Protein AF-0000000071185939 (afdb_homodimer)

Secondary structure (DSSP, 8-state):
-HHHHHHHHHHHHHHHTT---S-----TT-HHHHHHHHHH--TT-EEEE-S--HHHHHHTT--HHHHHHHHTT-TTSTTTTSSTTT---BTTEEEE--STTTHHHHHHHHHHHHHHTT----EEEEEETTGGG-HHHHHHHHHHHHTT--EEEEEEE-SEETTEEHHHH-S---GGGTTTTS-EEEEETT-HHHHHHHHHHHHHHHHTTS--EEEEEE---SS-SSTT--STTTS-HHHHHHHHHHS-HHHHHHHHHHHTTSS-HHHHHHHHHHHHHHHHHHHHHHHHPPPPPGGGGGBTS-SS-S-SEE--SSTTSPEEPB--S--TT--/-HHHHHHHHHHHHHHHTT---S-----TT-HHHHHHHHHH--TT-EEEE-S--HHHHHHTT--HHHHHHHHTT-TTSTTTTSSTTT---BTTEEEE--STTTHHHHHHHHHHHHHHTT----EEEEEETTGGG-HHHHHHHHHHHHTT--EEEEEEE-SEETTEEHHHH-S---GGGTTTTS-EEEEETT-HHHHHHHHHHHHHHHHTTS--EEEEEE---SS-SSTT--STTTS-HHHHHHHHHHS-HHHHHHHHHHHTTSS-HHHHHHHHHHHHHHHHHHHHHHHHPPPPPGGGGGBTS-SS-S-SEE--SSTTSPEEPB--S--TT--

Organism: Bemisia tabaci (NCBI:txid7038)

Radius of gyration: 30.39 Å; Cα contacts (8 Å, |Δi|>4): 1441; chains: 2; bounding box: 51×94×80 Å

Nearest PDB structures (foldseek):
  2ozl-assembly1_C  TM=9.753E-01  e=1.524E-41  Homo sapiens
  3exh-assembly2_G  TM=9.751E-01  e=7.637E-41  Homo sapiens
  3exe-assembly2_E  TM=9.755E-01  e=1.259E-40  Homo sapiens
  6cer-assembly1_A  TM=9.575E-01  e=2.057E-35  Homo sapiens
  3exg-assembly5_S  TM=9.609E-01  e=1.569E-33  Homo sapiens

Structure (mmCIF, N/CA/C/O backbone):
data_AF-0000000071185939-model_v1
#
loop_
_entity.id
_entity.type
_entity.pdbx_description
1 polymer 'Pyruvate dehydrogenase E1 component subunit alpha'
#
loop_
_atom_site.group_PDB
_atom_site.id
_atom_site.type_symbol
_atom_site.label_atom_id
_atom_site.label_alt_id
_atom_site.label_comp_id
_atom_site.label_asym_id
_atom_site.label_entity_id
_atom_site.label_seq_id
_atom_site.pdbx_PDB_ins_code
_atom_site.Cartn_x
_atom_site.Cartn_y
_atom_site.Cartn_z
_atom_site.occupancy
_atom_site.B_iso_or_equiv
_atom_site.auth_seq_id
_atom_site.auth_comp_id
_atom_site.auth_asym_id
_atom_site.auth_atom_id
_atom_site.pdbx_PDB_model_num
ATOM 1 N N . MET A 1 1 ? 3.531 -33.562 -8.273 1 97.94 1 MET A N 1
ATOM 2 C CA . MET A 1 1 ? 4.75 -32.781 -8.117 1 97.94 1 MET A CA 1
ATOM 3 C C . MET A 1 1 ? 5.785 -33.188 -9.172 1 97.94 1 MET A C 1
ATOM 5 O O . MET A 1 1 ? 6.43 -32.312 -9.766 1 97.94 1 MET A O 1
ATOM 9 N N . ASN A 1 2 ? 5.883 -34.5 -9.422 1 98 2 ASN A N 1
ATOM 10 C CA . ASN A 1 2 ? 6.852 -34.969 -10.414 1 98 2 ASN A CA 1
ATOM 11 C C . ASN A 1 2 ? 6.496 -34.469 -11.812 1 98 2 ASN A C 1
ATOM 13 O O . ASN A 1 2 ? 7.383 -34.125 -12.602 1 98 2 ASN A O 1
ATOM 17 N N . THR A 1 3 ? 5.242 -34.531 -12.141 1 98.69 3 THR A N 1
ATOM 18 C CA . THR A 1 3 ? 4.824 -34 -13.438 1 98.69 3 THR A CA 1
ATOM 19 C C . THR A 1 3 ? 5.23 -32.562 -13.594 1 98.69 3 THR A C 1
ATOM 21 O O . THR A 1 3 ? 5.789 -32.156 -14.625 1 98.69 3 THR A O 1
ATOM 24 N N . ILE A 1 4 ? 4.969 -31.75 -12.586 1 98.69 4 ILE A N 1
ATOM 25 C CA . ILE A 1 4 ? 5.328 -30.344 -12.617 1 98.69 4 ILE A CA 1
ATOM 26 C C . ILE A 1 4 ? 6.84 -30.188 -12.805 1 98.69 4 ILE A C 1
ATOM 28 O O . ILE A 1 4 ? 7.297 -29.406 -13.633 1 98.69 4 ILE A O 1
ATOM 32 N N . ARG A 1 5 ? 7.621 -30.953 -12.047 1 98.44 5 ARG A N 1
ATOM 33 C CA . ARG A 1 5 ? 9.078 -30.906 -12.141 1 98.44 5 ARG A CA 1
ATOM 34 C C . ARG A 1 5 ? 9.539 -31.234 -13.555 1 98.44 5 ARG A C 1
ATOM 36 O O . ARG A 1 5 ? 10.453 -30.594 -14.078 1 98.44 5 ARG A O 1
ATOM 43 N N . ARG A 1 6 ? 8.93 -32.219 -14.141 1 98.5 6 ARG A N 1
ATOM 44 C CA . ARG A 1 6 ? 9.328 -32.656 -15.484 1 98.5 6 ARG A CA 1
ATOM 45 C C . ARG A 1 6 ? 8.922 -31.594 -16.516 1 98.5 6 ARG A C 1
ATOM 47 O O . ARG A 1 6 ? 9.664 -31.344 -17.469 1 98.5 6 ARG A O 1
ATOM 54 N N . ILE A 1 7 ? 7.746 -31.016 -16.344 1 98.62 7 ILE A N 1
ATOM 55 C CA . ILE A 1 7 ? 7.324 -29.922 -17.203 1 98.62 7 ILE A CA 1
ATOM 56 C C . ILE A 1 7 ? 8.336 -28.781 -17.125 1 98.62 7 ILE A C 1
ATOM 58 O O . ILE A 1 7 ? 8.75 -28.234 -18.156 1 98.62 7 ILE A O 1
ATOM 62 N N . GLU A 1 8 ? 8.727 -28.453 -15.922 1 98.19 8 GLU A N 1
ATOM 63 C CA . GLU A 1 8 ? 9.656 -27.359 -15.703 1 98.19 8 GLU A CA 1
ATOM 64 C C . GLU A 1 8 ? 11.023 -27.656 -16.312 1 98.19 8 GLU A C 1
ATOM 66 O O . GLU A 1 8 ? 11.688 -26.766 -16.859 1 98.19 8 GLU A O 1
ATOM 71 N N . THR A 1 9 ? 11.469 -28.891 -16.172 1 97.75 9 THR A N 1
ATOM 72 C CA . THR A 1 9 ? 12.727 -29.297 -16.781 1 97.75 9 THR A CA 1
ATOM 73 C C . THR A 1 9 ? 12.656 -29.156 -18.297 1 97.75 9 THR A C 1
ATOM 75 O O . THR A 1 9 ? 13.578 -28.609 -18.922 1 97.75 9 THR A O 1
ATOM 78 N N . ALA A 1 10 ? 11.594 -29.641 -18.844 1 98.25 10 ALA A N 1
ATOM 79 C CA . ALA A 1 10 ? 11.398 -29.5 -20.281 1 98.25 10 ALA A CA 1
ATOM 80 C C . ALA A 1 10 ? 11.383 -28.031 -20.703 1 98.25 10 ALA A C 1
ATOM 82 O O . ALA A 1 10 ? 12.016 -27.656 -21.688 1 98.25 10 ALA A O 1
ATOM 83 N N . ALA A 1 11 ? 10.656 -27.219 -19.953 1 97.75 11 ALA A N 1
ATOM 84 C CA . ALA A 1 11 ? 10.578 -25.781 -20.234 1 97.75 11 ALA A CA 1
ATOM 85 C C . ALA A 1 11 ? 11.961 -25.141 -20.188 1 97.75 11 ALA A C 1
ATOM 87 O O . ALA A 1 11 ? 12.305 -24.328 -21.047 1 97.75 11 ALA A O 1
ATOM 88 N N . GLY A 1 12 ? 12.719 -25.484 -19.156 1 96.62 12 GLY A N 1
ATOM 89 C CA . GLY A 1 12 ? 14.086 -24.984 -19.062 1 96.62 12 GLY A CA 1
ATOM 90 C C . GLY A 1 12 ? 14.93 -25.344 -20.281 1 96.62 12 GLY A C 1
ATOM 91 O O . GLY A 1 12 ? 15.68 -24.5 -20.781 1 96.62 12 GLY A O 1
ATOM 92 N N . ASN A 1 13 ? 14.812 -26.547 -20.719 1 96.81 13 ASN A N 1
ATOM 93 C CA . ASN A 1 13 ? 15.555 -27 -21.875 1 96.81 13 ASN A CA 1
ATOM 94 C C . ASN A 1 13 ? 15.109 -26.266 -23.141 1 96.81 13 ASN A C 1
ATOM 96 O O . ASN A 1 13 ? 15.945 -25.875 -23.969 1 96.81 13 ASN A O 1
ATOM 100 N N . LEU A 1 14 ? 13.852 -26.141 -23.312 1 97.44 14 LEU A N 1
ATOM 101 C CA . LEU A 1 14 ? 13.312 -25.422 -24.469 1 97.44 14 LEU A CA 1
ATOM 102 C C . LEU A 1 14 ? 13.844 -24 -24.5 1 97.44 14 LEU A C 1
ATOM 104 O O . LEU A 1 14 ? 14.133 -23.469 -25.578 1 97.44 14 LEU A O 1
ATOM 108 N N . TYR A 1 15 ? 13.906 -23.391 -23.359 1 96.44 15 TYR A N 1
ATOM 109 C CA . TYR A 1 15 ? 14.422 -22.031 -23.281 1 96.44 15 TYR A CA 1
ATOM 110 C C . TYR A 1 15 ? 15.891 -21.984 -23.703 1 96.44 15 TYR A C 1
ATOM 112 O O . TYR A 1 15 ? 16.297 -21.109 -24.469 1 96.44 15 TYR A O 1
ATOM 120 N N . LYS A 1 16 ? 16.656 -22.891 -23.203 1 94.62 16 LYS A N 1
ATOM 121 C CA . LYS A 1 16 ? 18.062 -22.969 -23.531 1 94.62 16 LYS A CA 1
ATOM 122 C C . LYS A 1 16 ? 18.266 -23.188 -25.031 1 94.62 16 LYS A C 1
ATOM 124 O O . LYS A 1 16 ? 19.234 -22.688 -25.609 1 94.62 16 LYS A O 1
ATOM 129 N N . GLU A 1 17 ? 17.344 -23.844 -25.609 1 95.31 17 GLU A N 1
ATOM 130 C CA . GLU A 1 17 ? 17.375 -24.109 -27.047 1 95.31 17 GLU A CA 1
ATOM 131 C C . GLU A 1 17 ? 16.859 -22.922 -27.844 1 95.31 17 GLU A C 1
ATOM 133 O O . GLU A 1 17 ? 16.797 -22.984 -29.078 1 95.31 17 GLU A O 1
ATOM 138 N N . LYS A 1 18 ? 16.422 -21.938 -27.203 1 95.06 18 LYS A N 1
ATOM 139 C CA . LYS A 1 18 ? 15.938 -20.688 -27.797 1 95.06 18 LYS A CA 1
ATOM 140 C C . LYS A 1 18 ? 14.609 -20.906 -28.516 1 95.06 18 LYS A C 1
ATOM 142 O O . LYS A 1 18 ? 14.305 -20.203 -29.484 1 95.06 18 LYS A O 1
ATOM 147 N N . ILE A 1 19 ? 13.969 -21.906 -28.016 1 95.56 19 ILE A N 1
ATOM 148 C CA . ILE A 1 19 ? 12.656 -22.172 -28.594 1 95.56 19 ILE A CA 1
ATOM 149 C C . ILE A 1 19 ? 11.609 -21.312 -27.891 1 95.56 19 ILE A C 1
ATOM 151 O O . ILE A 1 19 ? 10.633 -20.875 -28.516 1 95.56 19 ILE A O 1
ATOM 155 N N . VAL A 1 20 ? 11.812 -21.078 -26.641 1 94.25 20 VAL A N 1
ATOM 156 C CA . VAL A 1 20 ? 10.969 -20.141 -25.906 1 94.25 20 VAL A CA 1
ATOM 157 C C . VAL A 1 20 ? 11.43 -18.719 -26.141 1 94.25 20 VAL A C 1
ATOM 159 O O . VAL A 1 20 ? 12.586 -18.375 -25.875 1 94.25 20 VAL A O 1
ATOM 162 N N . ARG A 1 21 ? 10.664 -17.844 -26.75 1 83.25 21 ARG A N 1
ATOM 163 C CA . ARG A 1 21 ? 11.094 -16.516 -27.156 1 83.25 21 ARG A CA 1
ATOM 164 C C . ARG A 1 21 ? 10.836 -15.5 -26.047 1 83.25 21 ARG A C 1
ATOM 166 O O . ARG A 1 21 ? 11.508 -14.469 -25.969 1 83.25 21 ARG A O 1
ATOM 173 N N . GLY A 1 22 ? 10.195 -15.688 -25.047 1 85.88 22 GLY A N 1
ATOM 174 C CA . GLY A 1 22 ? 9.906 -14.797 -23.938 1 85.88 22 GLY A CA 1
ATOM 175 C C . GLY A 1 22 ? 10.516 -15.258 -22.625 1 85.88 22 GLY A C 1
ATOM 176 O O . GLY A 1 22 ? 11.516 -15.977 -22.625 1 85.88 22 GLY A O 1
ATOM 177 N N . PHE A 1 23 ? 10.086 -14.656 -21.656 1 88.25 23 PHE A N 1
ATOM 178 C CA . PHE A 1 23 ? 10.562 -15.031 -20.328 1 88.25 23 PHE A CA 1
ATOM 179 C C . PHE A 1 23 ? 10.086 -16.422 -19.953 1 88.25 23 PHE A C 1
ATOM 181 O O . PHE A 1 23 ? 9.125 -16.938 -20.531 1 88.25 23 PHE A O 1
ATOM 188 N N . CYS A 1 24 ? 10.852 -17 -19.172 1 94.81 24 CYS A N 1
ATOM 189 C CA . CYS A 1 24 ? 10.477 -18.312 -18.625 1 94.81 24 CYS A CA 1
ATOM 190 C C . CYS A 1 24 ? 10.766 -18.375 -17.125 1 94.81 24 CYS A C 1
ATOM 192 O O . CYS A 1 24 ? 11.922 -18.328 -16.703 1 94.81 24 CYS A O 1
ATOM 194 N N . HIS A 1 25 ? 9.75 -18.406 -16.375 1 95 25 HIS A N 1
ATOM 195 C CA . HIS A 1 25 ? 9.859 -18.453 -14.922 1 95 25 HIS A CA 1
ATOM 196 C C . HIS A 1 25 ? 9.547 -19.844 -14.383 1 95 25 HIS A C 1
ATOM 198 O O . HIS A 1 25 ? 8.391 -20.266 -14.383 1 95 25 HIS A O 1
ATOM 204 N N . LEU A 1 26 ? 10.57 -20.484 -13.922 1 96.5 26 LEU A N 1
ATOM 205 C CA . LEU A 1 26 ? 10.43 -21.875 -13.539 1 96.5 26 LEU A CA 1
ATOM 206 C C . LEU A 1 26 ? 9.969 -22 -12.094 1 96.5 26 LEU A C 1
ATOM 208 O O . LEU A 1 26 ? 10.398 -21.234 -11.234 1 96.5 26 LEU A O 1
ATOM 212 N N . TYR A 1 27 ? 9.211 -23.031 -11.836 1 96.44 27 TYR A N 1
ATOM 213 C CA . TYR A 1 27 ? 8.523 -23.266 -10.57 1 96.44 27 TYR A CA 1
ATOM 214 C C . TYR A 1 27 ? 9.211 -24.359 -9.773 1 96.44 27 TYR A C 1
ATOM 216 O O . TYR A 1 27 ? 8.797 -24.672 -8.656 1 96.44 27 TYR A O 1
ATOM 224 N N . SER A 1 28 ? 10.336 -24.891 -10.297 1 97 28 SER A N 1
ATOM 225 C CA . SER A 1 28 ? 10.977 -26.047 -9.68 1 97 28 SER A CA 1
ATOM 226 C C . SER A 1 28 ? 11.391 -25.734 -8.242 1 97 28 SER A C 1
ATOM 228 O O . SER A 1 28 ? 12.039 -24.719 -7.98 1 97 28 SER A O 1
ATOM 230 N N . GLY A 1 29 ? 11.055 -26.594 -7.352 1 97.25 29 GLY A N 1
ATOM 231 C CA . GLY A 1 29 ? 11.328 -26.453 -5.93 1 97.25 29 GLY A CA 1
ATOM 232 C C . GLY A 1 29 ? 10.102 -26.062 -5.125 1 97.25 29 GLY A C 1
ATOM 233 O O . GLY A 1 29 ? 10.055 -26.281 -3.912 1 97.25 29 GLY A O 1
ATOM 234 N N . GLN A 1 30 ? 9.078 -25.594 -5.812 1 98 30 GLN A N 1
ATOM 235 C CA . GLN A 1 30 ? 7.918 -25.047 -5.117 1 98 30 GLN A CA 1
ATOM 236 C C . GLN A 1 30 ? 6.688 -25.922 -5.332 1 98 30 GLN A C 1
ATOM 238 O O . GLN A 1 30 ? 5.562 -25.484 -5.078 1 98 30 GLN A O 1
ATOM 243 N N . GLU A 1 31 ? 6.852 -27.172 -5.812 1 98.62 31 GLU A N 1
ATOM 244 C CA . GLU A 1 31 ? 5.754 -28.016 -6.262 1 98.62 31 GLU A CA 1
ATOM 245 C C . GLU A 1 31 ? 4.777 -28.297 -5.121 1 98.62 31 GLU A C 1
ATOM 247 O O . GLU A 1 31 ? 3.566 -28.375 -5.34 1 98.62 31 GLU A O 1
ATOM 252 N N . ALA A 1 32 ? 5.305 -28.438 -3.951 1 98.81 32 ALA A N 1
ATOM 253 C CA . ALA A 1 32 ? 4.469 -28.797 -2.812 1 98.81 32 ALA A CA 1
ATOM 254 C C . ALA A 1 32 ? 3.42 -27.719 -2.533 1 98.81 32 ALA A C 1
ATOM 256 O O . ALA A 1 32 ? 2.307 -28.031 -2.102 1 98.81 32 ALA A O 1
ATOM 257 N N . CYS A 1 33 ? 3.738 -26.469 -2.76 1 98.75 33 CYS A N 1
ATOM 258 C CA . CYS A 1 33 ? 2.801 -25.375 -2.541 1 98.75 33 CYS A CA 1
ATOM 259 C C . CYS A 1 33 ? 1.548 -25.547 -3.393 1 98.75 33 CYS A C 1
ATOM 261 O O . CYS A 1 33 ? 0.441 -25.656 -2.861 1 98.75 33 CYS A O 1
ATOM 263 N N . ALA A 1 34 ? 1.776 -25.672 -4.684 1 98.62 34 ALA A N 1
ATOM 264 C CA . ALA A 1 34 ? 0.657 -25.734 -5.621 1 98.62 34 ALA A CA 1
ATOM 265 C C . ALA A 1 34 ? -0.125 -27.031 -5.453 1 98.62 34 ALA A C 1
ATOM 267 O O . ALA A 1 34 ? -1.356 -27.031 -5.398 1 98.62 34 ALA A O 1
ATOM 268 N N . VAL A 1 35 ? 0.582 -28.156 -5.379 1 98.81 35 VAL A N 1
ATOM 269 C CA . VAL A 1 35 ? -0.066 -29.453 -5.301 1 98.81 35 VAL A CA 1
ATOM 270 C C . VAL A 1 35 ? -0.84 -29.578 -3.99 1 98.81 35 VAL A C 1
ATOM 272 O O . VAL A 1 35 ? -1.962 -30.094 -3.969 1 98.81 35 VAL A O 1
ATOM 275 N N . GLY A 1 36 ? -0.189 -29.094 -2.9 1 98.88 36 GLY A N 1
ATOM 276 C CA . GLY A 1 36 ? -0.874 -29.125 -1.618 1 98.88 36 GLY A CA 1
ATOM 277 C C . GLY A 1 36 ? -2.154 -28.312 -1.608 1 98.88 36 GLY A C 1
ATOM 278 O O . GLY A 1 36 ? -3.197 -28.797 -1.156 1 98.88 36 GLY A O 1
ATOM 279 N N . MET A 1 37 ? -2.152 -27.141 -2.096 1 98.88 37 MET A N 1
ATOM 280 C CA . MET A 1 37 ? -3.326 -26.266 -2.125 1 98.88 37 MET A CA 1
ATOM 281 C C . MET A 1 37 ? -4.391 -26.828 -3.061 1 98.88 37 MET A C 1
ATOM 283 O O . MET A 1 37 ? -5.57 -26.891 -2.703 1 98.88 37 MET A O 1
ATOM 287 N N . ARG A 1 38 ? -3.969 -27.281 -4.223 1 98.69 38 ARG A N 1
ATOM 288 C CA . ARG A 1 38 ? -4.926 -27.812 -5.188 1 98.69 38 ARG A CA 1
ATOM 289 C C . ARG A 1 38 ? -5.656 -29.031 -4.625 1 98.69 38 ARG A C 1
ATOM 291 O O . ARG A 1 38 ? -6.836 -29.234 -4.914 1 98.69 38 ARG A O 1
ATOM 298 N N . SER A 1 39 ? -4.98 -29.781 -3.91 1 98.5 39 SER A N 1
ATOM 299 C CA . SER A 1 39 ? -5.566 -31 -3.342 1 98.5 39 SER A CA 1
ATOM 300 C C . SER A 1 39 ? -6.703 -30.656 -2.383 1 98.5 39 SER A C 1
ATOM 302 O O . SER A 1 39 ? -7.586 -31.5 -2.143 1 98.5 39 SER A O 1
ATOM 304 N N . ALA A 1 40 ? -6.695 -29.516 -1.87 1 98.62 40 ALA A N 1
ATOM 305 C CA . ALA A 1 40 ? -7.719 -29.094 -0.913 1 98.62 40 ALA A CA 1
ATOM 306 C C . ALA A 1 40 ? -8.852 -28.344 -1.608 1 98.62 40 ALA A C 1
ATOM 308 O O . ALA A 1 40 ? -9.953 -28.234 -1.07 1 98.62 40 ALA A O 1
ATOM 309 N N . MET A 1 41 ? -8.562 -27.797 -2.787 1 98.56 41 MET A N 1
ATOM 310 C CA . MET A 1 41 ? -9.5 -26.938 -3.506 1 98.56 41 MET A CA 1
ATOM 311 C C . MET A 1 41 ? -10.742 -27.719 -3.926 1 98.56 41 MET A C 1
ATOM 313 O O . MET A 1 41 ? -10.656 -28.906 -4.223 1 98.56 41 MET A O 1
ATOM 317 N N . ARG A 1 42 ? -11.906 -27.156 -3.875 1 98.12 42 ARG A N 1
ATOM 318 C CA . ARG A 1 42 ? -13.188 -27.625 -4.387 1 98.12 42 ARG A CA 1
ATOM 319 C C . ARG A 1 42 ? -13.469 -27.062 -5.777 1 98.12 42 ARG A C 1
ATOM 321 O O . ARG A 1 42 ? -12.742 -26.188 -6.254 1 98.12 42 ARG A O 1
ATOM 328 N N . LYS A 1 43 ? -14.375 -27.453 -6.398 1 96.5 43 LYS A N 1
ATOM 329 C CA . LYS A 1 43 ? -14.672 -27.141 -7.793 1 96.5 43 LYS A CA 1
ATOM 330 C C . LYS A 1 43 ? -14.922 -25.641 -7.969 1 96.5 43 LYS A C 1
ATOM 332 O O . LYS A 1 43 ? -14.586 -25.062 -9.008 1 96.5 43 LYS A O 1
ATOM 337 N N . GLN A 1 44 ? -15.477 -25.016 -6.973 1 97.12 44 GLN A N 1
ATOM 338 C CA . GLN A 1 44 ? -15.891 -23.625 -7.086 1 97.12 44 GLN A CA 1
ATOM 339 C C . GLN A 1 44 ? -14.758 -22.672 -6.691 1 97.12 44 GLN A C 1
ATOM 341 O O . GLN A 1 44 ? -14.867 -21.453 -6.855 1 97.12 44 GLN A O 1
ATOM 346 N N . ASP A 1 45 ? -13.719 -23.266 -6.164 1 98.5 45 ASP A N 1
ATOM 347 C CA . ASP A 1 45 ? -12.617 -22.422 -5.715 1 98.5 45 ASP A CA 1
ATOM 348 C C . ASP A 1 45 ? -11.781 -21.938 -6.895 1 98.5 45 ASP A C 1
ATOM 350 O O . ASP A 1 45 ? -11.695 -22.609 -7.926 1 98.5 45 ASP A O 1
ATOM 354 N N . SER A 1 46 ? -11.227 -20.703 -6.738 1 97.94 46 SER A N 1
ATOM 355 C CA . SER A 1 46 ? -10.43 -20.078 -7.781 1 97.94 46 SER A CA 1
ATOM 356 C C . SER A 1 46 ? -9.008 -19.812 -7.301 1 97.94 46 SER A C 1
ATOM 358 O O . SER A 1 46 ? -8.727 -19.859 -6.102 1 97.94 46 SER A O 1
ATOM 360 N N . ILE A 1 47 ? -8.172 -19.609 -8.297 1 97.75 47 ILE A N 1
ATOM 361 C CA . ILE A 1 47 ? -6.781 -19.297 -7.996 1 97.75 47 ILE A CA 1
ATOM 362 C C . ILE A 1 47 ? -6.293 -18.172 -8.906 1 97.75 47 ILE A C 1
ATOM 364 O O . ILE A 1 47 ? -6.668 -18.109 -10.078 1 97.75 47 ILE A O 1
ATOM 368 N N . ILE A 1 48 ? -5.625 -17.234 -8.383 1 97.38 48 ILE A N 1
ATOM 369 C CA . ILE A 1 48 ? -4.848 -16.25 -9.117 1 97.38 48 ILE A CA 1
ATOM 370 C C . ILE A 1 48 ? -3.414 -16.219 -8.586 1 97.38 48 ILE A C 1
ATOM 372 O O . ILE A 1 48 ? -3.189 -16.359 -7.383 1 97.38 48 ILE A O 1
ATOM 376 N N . SER A 1 49 ? -2.482 -16.172 -9.414 1 96.25 49 SER A N 1
ATOM 377 C CA . SER A 1 49 ? -1.086 -16.25 -9.008 1 96.25 49 SER A CA 1
ATOM 378 C C . SER A 1 49 ? -0.24 -15.195 -9.727 1 96.25 49 SER A C 1
ATOM 380 O O . SER A 1 49 ? -0.771 -14.352 -10.438 1 96.25 49 SER A O 1
ATOM 382 N N . ALA A 1 50 ? 1.049 -15.219 -9.336 1 93.69 50 ALA A N 1
ATOM 383 C CA . ALA A 1 50 ? 2.041 -14.391 -10.023 1 93.69 50 ALA A CA 1
ATOM 384 C C . ALA A 1 50 ? 2.496 -15.047 -11.32 1 93.69 50 ALA A C 1
ATOM 386 O O . ALA A 1 50 ? 1.735 -15.789 -11.953 1 93.69 50 ALA A O 1
ATOM 387 N N . TYR A 1 51 ? 3.664 -14.789 -11.766 1 91.88 51 TYR A N 1
ATOM 388 C CA . TYR A 1 51 ? 4.082 -15.133 -13.125 1 91.88 51 TYR A CA 1
ATOM 389 C C . TYR A 1 51 ? 4.641 -16.547 -13.18 1 91.88 51 TYR A C 1
ATOM 391 O O . TYR A 1 51 ? 4.977 -17.047 -14.258 1 91.88 51 TYR A O 1
ATOM 399 N N . ARG A 1 52 ? 4.801 -17.172 -12.078 1 94.06 52 ARG A N 1
ATOM 400 C CA . ARG A 1 52 ? 5.273 -18.547 -12.055 1 94.06 52 ARG A CA 1
ATOM 401 C C . ARG A 1 52 ? 4.105 -19.531 -12.008 1 94.06 52 ARG A C 1
ATOM 403 O O . ARG A 1 52 ? 3.803 -20.094 -10.953 1 94.06 52 ARG A O 1
ATOM 410 N N . VAL A 1 53 ? 3.576 -19.844 -13.227 1 96.12 53 VAL A N 1
ATOM 411 C CA . VAL A 1 53 ? 2.24 -20.438 -13.117 1 96.12 53 VAL A CA 1
ATOM 412 C C . VAL A 1 53 ? 2.176 -21.734 -13.914 1 96.12 53 VAL A C 1
ATOM 414 O O . VAL A 1 53 ? 1.106 -22.328 -14.055 1 96.12 53 VAL A O 1
ATOM 417 N N . HIS A 1 54 ? 3.322 -22.266 -14.414 1 97.06 54 HIS A N 1
ATOM 418 C CA . HIS A 1 54 ? 3.268 -23.484 -15.234 1 97.06 54 HIS A CA 1
ATOM 419 C C . HIS A 1 54 ? 2.604 -24.625 -14.469 1 97.06 54 HIS A C 1
ATOM 421 O O . HIS A 1 54 ? 1.678 -25.266 -14.984 1 97.06 54 HIS A O 1
ATOM 427 N N . GLY A 1 55 ? 3.113 -24.797 -13.297 1 97.12 55 GLY A N 1
ATOM 428 C CA . GLY A 1 55 ? 2.59 -25.875 -12.477 1 97.12 55 GLY A CA 1
ATOM 429 C C . GLY A 1 55 ? 1.117 -25.703 -12.148 1 97.12 55 GLY A C 1
ATOM 430 O O . GLY A 1 55 ? 0.349 -26.672 -12.234 1 97.12 55 GLY A O 1
ATOM 431 N N . TRP A 1 56 ? 0.711 -24.547 -11.805 1 97.5 56 TRP A N 1
ATOM 432 C CA . TRP A 1 56 ? -0.688 -24.266 -11.508 1 97.5 56 TRP A CA 1
ATOM 433 C C . TRP A 1 56 ? -1.566 -24.5 -12.734 1 97.5 56 TRP A C 1
ATOM 435 O O . TRP A 1 56 ? -2.658 -25.062 -12.625 1 97.5 56 TRP A O 1
ATOM 445 N N . THR A 1 57 ? -1.079 -24.031 -13.836 1 97.38 57 THR A N 1
ATOM 446 C CA . THR A 1 57 ? -1.839 -24.203 -15.07 1 97.38 57 THR A CA 1
ATOM 447 C C . THR A 1 57 ? -2.146 -25.672 -15.32 1 97.38 57 THR A C 1
ATOM 449 O O . THR A 1 57 ? -3.289 -26.031 -15.609 1 97.38 57 THR A O 1
ATOM 452 N N . TYR A 1 58 ? -1.169 -26.516 -15.156 1 98.31 58 TYR A N 1
ATOM 453 C CA . TYR A 1 58 ? -1.354 -27.969 -15.297 1 98.31 58 TYR A CA 1
ATOM 454 C C . TYR A 1 58 ? -2.34 -28.484 -14.266 1 98.31 58 TYR A C 1
ATOM 456 O O . TYR A 1 58 ? -3.283 -29.203 -14.609 1 98.31 58 TYR A O 1
ATOM 464 N N . LEU A 1 59 ? -2.199 -28.078 -13.062 1 98.19 59 LEU A N 1
ATOM 465 C CA . LEU A 1 59 ? -3.006 -28.578 -11.961 1 98.19 59 LEU A CA 1
ATOM 466 C C . LEU A 1 59 ? -4.465 -28.156 -12.117 1 98.19 59 LEU A C 1
ATOM 468 O O . LEU A 1 59 ? -5.367 -28.875 -11.656 1 98.19 59 LEU A O 1
ATOM 472 N N . MET A 1 60 ? -4.68 -27.062 -12.75 1 97.31 60 MET A N 1
ATOM 473 C CA . MET A 1 60 ? -6.035 -26.531 -12.859 1 97.31 60 MET A CA 1
ATOM 474 C C . MET A 1 60 ? -6.746 -27.109 -14.078 1 97.31 60 MET A C 1
ATOM 476 O O . MET A 1 60 ? -7.91 -26.781 -14.328 1 97.31 60 MET A O 1
ATOM 480 N N . GLY A 1 61 ? -5.957 -27.875 -14.891 1 96.12 61 GLY A N 1
ATOM 481 C CA . GLY A 1 61 ? -6.699 -28.656 -15.867 1 96.12 61 GLY A CA 1
ATOM 482 C C . GLY A 1 61 ? -6.113 -28.578 -17.266 1 96.12 61 GLY A C 1
ATOM 483 O O . GLY A 1 61 ? -6.551 -29.297 -18.172 1 96.12 61 GLY A O 1
ATOM 484 N N . VAL A 1 62 ? -5.152 -27.828 -17.453 1 97.25 62 VAL A N 1
ATOM 485 C CA . VAL A 1 62 ? -4.512 -27.75 -18.766 1 97.25 62 VAL A CA 1
ATOM 486 C C . VAL A 1 62 ? -3.574 -28.953 -18.953 1 97.25 62 VAL A C 1
ATOM 488 O O . VAL A 1 62 ? -2.748 -29.234 -18.078 1 97.25 62 VAL A O 1
ATOM 491 N N . PRO A 1 63 ? -3.723 -29.656 -20.062 1 98.25 63 PRO A N 1
ATOM 492 C CA . PRO A 1 63 ? -2.807 -30.766 -20.281 1 98.25 63 PRO A CA 1
ATOM 493 C C . PRO A 1 63 ? -1.352 -30.328 -20.422 1 98.25 63 PRO A C 1
ATOM 495 O O . PRO A 1 63 ? -1.083 -29.156 -20.703 1 98.25 63 PRO A O 1
ATOM 498 N N . VAL A 1 64 ? -0.447 -31.297 -20.234 1 98.69 64 VAL A N 1
ATOM 499 C CA . VAL A 1 64 ? 0.984 -31.031 -20.328 1 98.69 64 VAL A CA 1
ATOM 500 C C . VAL A 1 64 ? 1.296 -30.344 -21.656 1 98.69 64 VAL A C 1
ATOM 502 O O . VAL A 1 64 ? 2.037 -29.359 -21.703 1 98.69 64 VAL A O 1
ATOM 505 N N . LEU A 1 65 ? 0.693 -30.812 -22.703 1 98.69 65 LEU A N 1
ATOM 506 C CA . LEU A 1 65 ? 0.926 -30.234 -24.031 1 98.69 65 LEU A CA 1
ATOM 507 C C . LEU A 1 65 ? 0.488 -28.766 -24.062 1 98.69 65 LEU A C 1
ATOM 509 O O . LEU A 1 65 ? 1.178 -27.922 -24.641 1 98.69 65 LEU A O 1
ATOM 513 N N . GLY A 1 66 ? -0.671 -28.484 -23.531 1 98.06 66 GLY A N 1
ATOM 514 C CA . GLY A 1 66 ? -1.169 -27.125 -23.516 1 98.06 66 GLY A CA 1
ATOM 515 C C . GLY A 1 66 ? -0.22 -26.156 -22.828 1 98.06 66 GLY A C 1
ATOM 516 O O . GLY A 1 66 ? -0.117 -24.984 -23.234 1 98.06 66 GLY A O 1
ATOM 517 N N . VAL A 1 67 ? 0.499 -26.594 -21.812 1 98.19 67 VAL A N 1
ATOM 518 C CA . VAL A 1 67 ? 1.455 -25.766 -21.094 1 98.19 67 VAL A CA 1
ATOM 519 C C . VAL A 1 67 ? 2.711 -25.562 -21.938 1 98.19 67 VAL A C 1
ATOM 521 O O . VAL A 1 67 ? 3.123 -24.438 -22.188 1 98.19 67 VAL A O 1
ATOM 524 N N . LEU A 1 68 ? 3.295 -26.641 -22.438 1 98.5 68 LEU A N 1
ATOM 525 C CA . LEU A 1 68 ? 4.555 -26.578 -23.172 1 98.5 68 LEU A CA 1
ATOM 526 C C . LEU A 1 68 ? 4.371 -25.859 -24.5 1 98.5 68 LEU A C 1
ATOM 528 O O . LEU A 1 68 ? 5.234 -25.078 -24.922 1 98.5 68 LEU A O 1
ATOM 532 N N . ALA A 1 69 ? 3.242 -26.109 -25.141 1 98.06 69 ALA A N 1
ATOM 533 C CA . ALA A 1 69 ? 2.979 -25.422 -26.406 1 98.06 69 ALA A CA 1
ATOM 534 C C . ALA A 1 69 ? 2.777 -23.922 -26.188 1 98.06 69 ALA A C 1
ATOM 536 O O . ALA A 1 69 ? 3.143 -23.125 -27.047 1 98.06 69 ALA A O 1
ATOM 537 N N . GLU A 1 70 ? 2.162 -23.562 -25.141 1 96.62 70 GLU A N 1
ATOM 538 C CA . GLU A 1 70 ? 2.035 -22.141 -24.812 1 96.62 70 GLU A CA 1
ATOM 539 C C . GLU A 1 70 ? 3.402 -21.484 -24.672 1 96.62 70 GLU A C 1
ATOM 541 O O . GLU A 1 70 ? 3.617 -20.375 -25.172 1 96.62 70 GLU A O 1
ATOM 546 N N . LEU A 1 71 ? 4.332 -22.188 -24.062 1 97.12 71 LEU A N 1
ATOM 547 C CA . LEU A 1 71 ? 5.684 -21.672 -23.859 1 97.12 71 LEU A CA 1
ATOM 548 C C . LEU A 1 71 ? 6.406 -21.5 -25.188 1 97.12 71 LEU A C 1
ATOM 550 O O . LEU A 1 71 ? 7.215 -20.578 -25.344 1 97.12 71 LEU A O 1
ATOM 554 N N . THR A 1 72 ? 6.078 -22.328 -26.141 1 97.06 72 THR A N 1
ATOM 555 C CA . THR A 1 72 ? 6.766 -22.281 -27.422 1 97.06 72 THR A CA 1
ATOM 556 C C . THR A 1 72 ? 6.004 -21.406 -28.422 1 97.06 72 THR A C 1
ATOM 558 O O . THR A 1 72 ? 6.383 -21.312 -29.594 1 97.06 72 THR A O 1
ATOM 561 N N . GLY A 1 73 ? 4.91 -20.844 -28 1 96 73 GLY A N 1
ATOM 562 C CA . GLY A 1 73 ? 4.156 -19.922 -28.844 1 96 73 GLY A CA 1
ATOM 563 C C . GLY A 1 73 ? 3.396 -20.641 -29.953 1 96 73 GLY A C 1
ATOM 564 O O . GLY A 1 73 ? 3.33 -20.141 -31.078 1 96 73 GLY A O 1
ATOM 565 N N . ARG A 1 74 ? 2.895 -21.797 -29.594 1 96.75 74 ARG A N 1
ATOM 566 C CA . ARG A 1 74 ? 2.275 -22.609 -30.625 1 96.75 74 ARG A CA 1
ATOM 567 C C . ARG A 1 74 ? 0.777 -22.766 -30.391 1 96.75 74 ARG A C 1
ATOM 569 O O . ARG A 1 74 ? 0.298 -22.562 -29.281 1 96.75 74 ARG A O 1
ATOM 576 N N . LYS A 1 75 ? -0.005 -23.188 -31.391 1 95.5 75 LYS A N 1
ATOM 577 C CA . LYS A 1 75 ? -1.463 -23.125 -31.438 1 95.5 75 LYS A CA 1
ATOM 578 C C . LYS A 1 75 ? -2.082 -24.062 -30.406 1 95.5 75 LYS A C 1
ATOM 580 O O . LYS A 1 75 ? -3.191 -23.828 -29.922 1 95.5 75 LYS A O 1
ATOM 585 N N . SER A 1 76 ? -1.366 -25.078 -29.953 1 97 76 SER A N 1
ATOM 586 C CA . SER A 1 76 ? -1.911 -26.047 -29.016 1 97 76 SER A CA 1
ATOM 587 C C . SER A 1 76 ? -1.833 -25.531 -27.578 1 97 76 SER A C 1
ATOM 589 O O . SER A 1 76 ? -2.305 -26.188 -26.641 1 97 76 SER A O 1
ATOM 591 N N . GLY A 1 77 ? -1.237 -24.391 -27.438 1 96.44 77 GLY A N 1
ATOM 592 C CA . GLY A 1 77 ? -1.145 -23.781 -26.109 1 96.44 77 GLY A CA 1
ATOM 593 C C . GLY A 1 77 ? -2.496 -23.438 -25.516 1 96.44 77 GLY A C 1
ATOM 594 O O . GLY A 1 77 ? -3.467 -23.234 -26.25 1 96.44 77 GLY A O 1
ATOM 595 N N . CYS A 1 78 ? -2.615 -23.359 -24.203 1 93.69 78 CYS A N 1
ATOM 596 C CA . CYS A 1 78 ? -3.867 -23.125 -23.5 1 93.69 78 CYS A CA 1
ATOM 597 C C . CYS A 1 78 ? -4.453 -21.766 -23.891 1 93.69 78 CYS A C 1
ATOM 599 O O . CYS A 1 78 ? -5.664 -21.562 -23.797 1 93.69 78 CYS A O 1
ATOM 601 N N . ALA A 1 79 ? -3.621 -20.859 -24.297 1 91.75 79 ALA A N 1
ATOM 602 C CA . ALA A 1 79 ? -4.074 -19.578 -24.844 1 91.75 79 ALA A CA 1
ATOM 603 C C . ALA A 1 79 ? -3.633 -19.438 -26.297 1 91.75 79 ALA A C 1
ATOM 605 O O . ALA A 1 79 ? -3.369 -18.312 -26.766 1 91.75 79 ALA A O 1
ATOM 606 N N . ARG A 1 80 ? -3.352 -20.562 -26.906 1 92.88 80 ARG A N 1
ATOM 607 C CA . ARG A 1 80 ? -3.008 -20.672 -28.328 1 92.88 80 ARG A CA 1
ATOM 608 C C . ARG A 1 80 ? -1.67 -20 -28.625 1 92.88 80 ARG A C 1
ATOM 610 O O . ARG A 1 80 ? -1.509 -19.359 -29.656 1 92.88 80 ARG A O 1
ATOM 617 N N . GLY A 1 81 ? -0.85 -20.031 -27.656 1 93.38 81 GLY A N 1
ATOM 618 C CA . GLY A 1 81 ? 0.522 -19.594 -27.844 1 93.38 81 GLY A CA 1
ATOM 619 C C . GLY A 1 81 ? 0.693 -18.094 -27.688 1 93.38 81 GLY A C 1
ATOM 620 O O . GLY A 1 81 ? 1.78 -17.562 -27.922 1 93.38 81 GLY A O 1
ATOM 621 N N . LYS A 1 82 ? -0.344 -17.375 -27.219 1 90.81 82 LYS A N 1
ATOM 622 C CA . LYS A 1 82 ? -0.296 -15.906 -27.172 1 90.81 82 LYS A CA 1
ATOM 623 C C . LYS A 1 82 ? 0.174 -15.414 -25.797 1 90.81 82 LYS A C 1
ATOM 625 O O . LYS A 1 82 ? 0.622 -14.273 -25.672 1 90.81 82 LYS A O 1
ATOM 630 N N . GLY A 1 83 ? 0.137 -16.281 -24.781 1 91.12 83 GLY A N 1
ATOM 631 C CA . GLY A 1 83 ? 0.347 -15.82 -23.422 1 91.12 83 GLY A CA 1
ATOM 632 C C . GLY A 1 83 ? 1.76 -16.062 -22.922 1 91.12 83 GLY A C 1
ATOM 633 O O . GLY A 1 83 ? 2.201 -15.43 -21.969 1 91.12 83 GLY A O 1
ATOM 634 N N . GLY A 1 84 ? 2.441 -17.016 -23.531 1 92.56 84 GLY A N 1
ATOM 635 C CA . GLY A 1 84 ? 3.791 -17.344 -23.094 1 92.56 84 GLY A CA 1
ATOM 636 C C . GLY A 1 84 ? 3.85 -17.891 -21.688 1 92.56 84 GLY A C 1
ATOM 637 O O . GLY A 1 84 ? 2.949 -18.625 -21.266 1 92.56 84 GLY A O 1
ATOM 638 N N . SER A 1 85 ? 4.973 -17.609 -20.984 1 93.44 85 SER A N 1
ATOM 639 C CA . SER A 1 85 ? 5.309 -18.219 -19.703 1 93.44 85 SER A CA 1
ATOM 640 C C . SER A 1 85 ? 4.441 -17.656 -18.578 1 93.44 85 SER A C 1
ATOM 642 O O . SER A 1 85 ? 4.16 -18.344 -17.594 1 93.44 85 SER A O 1
ATOM 644 N N . MET A 1 86 ? 3.93 -16.438 -18.734 1 92.06 86 MET A N 1
ATOM 645 C CA . MET A 1 86 ? 3.365 -15.742 -17.594 1 92.06 86 MET A CA 1
ATOM 646 C C . MET A 1 86 ? 1.844 -15.695 -17.672 1 92.06 86 MET A C 1
ATOM 648 O O . MET A 1 86 ? 1.167 -15.586 -16.641 1 92.06 86 MET A O 1
ATOM 652 N N . HIS A 1 87 ? 1.314 -15.727 -18.891 1 90.62 87 HIS A N 1
ATOM 653 C CA . HIS A 1 87 ? -0.111 -15.461 -19.047 1 90.62 87 HIS A CA 1
ATOM 654 C C . HIS A 1 87 ? -0.859 -16.703 -19.516 1 90.62 87 HIS A C 1
ATOM 656 O O . HIS A 1 87 ? -1.288 -16.781 -20.656 1 90.62 87 HIS A O 1
ATOM 662 N N . MET A 1 88 ? -1.038 -17.609 -18.594 1 93.44 88 MET A N 1
ATOM 663 C CA . MET A 1 88 ? -1.796 -18.844 -18.812 1 93.44 88 MET A CA 1
ATOM 664 C C . MET A 1 88 ? -3.096 -18.828 -18.016 1 93.44 88 MET A C 1
ATOM 666 O O . MET A 1 88 ? -3.125 -18.359 -16.875 1 93.44 88 MET A O 1
ATOM 670 N N . TYR A 1 89 ? -4.141 -19.25 -18.688 1 91.75 89 TYR A N 1
ATOM 671 C CA . TYR A 1 89 ? -5.457 -19.172 -18.062 1 91.75 89 TYR A CA 1
ATOM 672 C C . TYR A 1 89 ? -6.285 -20.422 -18.359 1 91.75 89 TYR A C 1
ATOM 674 O O . TYR A 1 89 ? -6.074 -21.078 -19.391 1 91.75 89 TYR A O 1
ATOM 682 N N . CYS A 1 90 ? -7.148 -20.719 -17.516 1 93.31 90 CYS A N 1
ATOM 683 C CA . CYS A 1 90 ? -8.188 -21.734 -17.688 1 93.31 90 CYS A CA 1
ATOM 684 C C . CYS A 1 90 ? -9.32 -21.531 -16.688 1 93.31 90 CYS A C 1
ATOM 686 O O . CYS A 1 90 ? -9.391 -20.5 -16.031 1 93.31 90 CYS A O 1
ATOM 688 N N . LYS A 1 91 ? -10.281 -22.344 -16.656 1 93.19 91 LYS A N 1
ATOM 689 C CA . LYS A 1 91 ? -11.445 -22.188 -15.797 1 93.19 91 LYS A CA 1
ATOM 690 C C . LYS A 1 91 ? -11.023 -22.047 -14.336 1 93.19 91 LYS A C 1
ATOM 692 O O . LYS A 1 91 ? -10.234 -22.844 -13.828 1 93.19 91 LYS A O 1
ATOM 697 N N . ASN A 1 92 ? -11.484 -21.031 -13.617 1 95.94 92 ASN A N 1
ATOM 698 C CA . ASN A 1 92 ? -11.258 -20.734 -12.211 1 95.94 92 ASN A CA 1
ATOM 699 C C . ASN A 1 92 ? -9.797 -20.391 -11.938 1 95.94 92 ASN A C 1
ATOM 701 O O . ASN A 1 92 ? -9.375 -20.297 -10.781 1 95.94 92 ASN A O 1
ATOM 705 N N . PHE A 1 93 ? -9.016 -20.312 -13.023 1 95.88 93 PHE A N 1
ATOM 706 C CA . PHE A 1 93 ? -7.613 -19.938 -12.906 1 95.88 93 PHE A CA 1
ATOM 707 C C . PHE A 1 93 ? -7.344 -18.625 -13.617 1 95.88 93 PHE A C 1
ATOM 709 O O . PHE A 1 93 ? -7.418 -18.547 -14.844 1 95.88 93 PHE A O 1
ATOM 716 N N . TYR A 1 94 ? -7.023 -17.672 -12.883 1 93.94 94 TYR A N 1
ATOM 717 C CA . TYR A 1 94 ? -6.883 -16.312 -13.406 1 93.94 94 TYR A CA 1
ATOM 718 C C . TYR A 1 94 ? -5.414 -15.953 -13.602 1 93.94 94 TYR A C 1
ATOM 720 O O . TYR A 1 94 ? -5.039 -14.781 -13.531 1 93.94 94 TYR A O 1
ATOM 728 N N . GLY A 1 95 ? -4.672 -17 -13.859 1 86.12 95 GLY A N 1
ATOM 729 C CA . GLY A 1 95 ? -3.33 -16.953 -14.414 1 86.12 95 GLY A CA 1
ATOM 730 C C . GLY A 1 95 ? -2.369 -16.141 -13.562 1 86.12 95 GLY A C 1
ATOM 731 O O . GLY A 1 95 ? -2.561 -16 -12.352 1 86.12 95 GLY A O 1
ATOM 732 N N . GLY A 1 96 ? -1.219 -15.898 -14.422 1 80.44 96 GLY A N 1
ATOM 733 C CA . GLY A 1 96 ? -0.094 -15.172 -13.852 1 80.44 96 GLY A CA 1
ATOM 734 C C . GLY A 1 96 ? -0.139 -13.68 -14.125 1 80.44 96 GLY A C 1
ATOM 735 O O . GLY A 1 96 ? -0.615 -13.258 -15.18 1 80.44 96 GLY A O 1
ATOM 736 N N . ASN A 1 97 ? 0.084 -12.891 -13.18 1 84.31 97 ASN A N 1
ATOM 737 C CA . ASN A 1 97 ? 0.191 -11.438 -13.203 1 84.31 97 ASN A CA 1
ATOM 738 C C . ASN A 1 97 ? 1.643 -10.977 -13.086 1 84.31 97 ASN A C 1
ATOM 740 O O . ASN A 1 97 ? 2.316 -11.281 -12.102 1 84.31 97 ASN A O 1
ATOM 744 N N . GLY A 1 98 ? 2.002 -10.25 -14.219 1 85.69 98 GLY A N 1
ATOM 745 C CA . GLY A 1 98 ? 3.385 -9.797 -14.211 1 85.69 98 GLY A CA 1
ATOM 746 C C . GLY A 1 98 ? 3.6 -8.555 -13.359 1 85.69 98 GLY A C 1
ATOM 747 O O . GLY A 1 98 ? 4.738 -8.219 -13.031 1 85.69 98 GLY A O 1
ATOM 748 N N . ILE A 1 99 ? 2.527 -7.918 -13.094 1 90.94 99 ILE A N 1
ATOM 749 C CA . ILE A 1 99 ? 2.658 -6.738 -12.25 1 90.94 99 ILE A CA 1
ATOM 750 C C . ILE A 1 99 ? 2.736 -7.16 -10.789 1 90.94 99 ILE A C 1
ATOM 752 O O . ILE A 1 99 ? 1.798 -7.758 -10.258 1 90.94 99 ILE A O 1
ATOM 756 N N . VAL A 1 100 ? 3.811 -6.773 -10.203 1 92.06 100 VAL A N 1
ATOM 757 C CA . VAL A 1 100 ? 4.121 -7.211 -8.844 1 92.06 100 VAL A CA 1
ATOM 758 C C . VAL A 1 100 ? 3.033 -6.727 -7.887 1 92.06 100 VAL A C 1
ATOM 760 O O . VAL A 1 100 ? 2.748 -5.531 -7.812 1 92.06 100 VAL A O 1
ATOM 763 N N . GLY A 1 101 ? 2.34 -7.68 -7.207 1 94.75 101 GLY A N 1
ATOM 764 C CA . GLY A 1 101 ? 1.357 -7.344 -6.191 1 94.75 101 GLY A CA 1
ATOM 765 C C . GLY A 1 101 ? -0.044 -7.18 -6.746 1 94.75 101 GLY A C 1
ATOM 766 O O . GLY A 1 101 ? -1.018 -7.141 -5.988 1 94.75 101 GLY A O 1
ATOM 767 N N . ALA A 1 102 ? -0.212 -7.176 -8.016 1 95.19 102 ALA A N 1
ATOM 768 C CA . ALA A 1 102 ? -1.512 -6.902 -8.625 1 95.19 102 ALA A CA 1
ATOM 769 C C . ALA A 1 102 ? -2.504 -8.023 -8.32 1 95.19 102 ALA A C 1
ATOM 771 O O . ALA A 1 102 ? -3.717 -7.797 -8.312 1 95.19 102 ALA A O 1
ATOM 772 N N . GLN A 1 103 ? -2.041 -9.18 -8.102 1 95.44 103 GLN A N 1
ATOM 773 C CA . GLN A 1 103 ? -2.916 -10.312 -7.816 1 95.44 103 GLN A CA 1
ATOM 774 C C . GLN A 1 103 ? -3.688 -10.094 -6.52 1 95.44 103 GLN A C 1
ATOM 776 O O . GLN A 1 103 ? -4.793 -10.617 -6.352 1 95.44 103 GLN A O 1
ATOM 781 N N . GLY A 1 104 ? -3.15 -9.266 -5.652 1 96.19 104 GLY A N 1
ATOM 782 C CA . GLY A 1 104 ? -3.811 -9.008 -4.383 1 96.19 104 GLY A CA 1
ATOM 783 C C . GLY A 1 104 ? -5.227 -8.484 -4.539 1 96.19 104 GLY A C 1
ATOM 784 O O . GLY A 1 104 ? -6.191 -9.195 -4.242 1 96.19 104 GLY A O 1
ATOM 785 N N . PRO A 1 105 ? -5.332 -7.25 -5.078 1 97.94 105 PRO A N 1
ATOM 786 C CA . PRO A 1 105 ? -6.68 -6.711 -5.27 1 97.94 105 PRO A CA 1
ATOM 787 C C . PRO A 1 105 ? -7.504 -7.527 -6.262 1 97.94 105 PRO A C 1
ATOM 789 O O . PRO A 1 105 ? -8.711 -7.695 -6.074 1 97.94 105 PRO A O 1
ATOM 792 N N . LEU A 1 106 ? -6.922 -8.055 -7.332 1 97.81 106 LEU A N 1
ATOM 793 C CA . LEU A 1 106 ? -7.66 -8.836 -8.32 1 97.81 106 LEU A CA 1
ATOM 794 C C . LEU A 1 106 ? -8.234 -10.102 -7.695 1 97.81 106 LEU A C 1
ATOM 796 O O . LEU A 1 106 ? -9.406 -10.422 -7.902 1 97.81 106 LEU A O 1
ATOM 800 N N . GLY A 1 107 ? -7.375 -10.797 -6.953 1 98.31 107 GLY A N 1
ATOM 801 C CA . GLY A 1 107 ? -7.852 -11.992 -6.273 1 98.31 107 GLY A CA 1
ATOM 802 C C . GLY A 1 107 ? -8.953 -11.711 -5.27 1 98.31 107 GLY A C 1
ATOM 803 O O . GLY A 1 107 ? -9.891 -12.5 -5.125 1 98.31 107 GLY A O 1
ATOM 804 N N . THR A 1 108 ? -8.797 -10.602 -4.59 1 98.75 108 THR A N 1
ATOM 805 C CA . THR A 1 108 ? -9.852 -10.172 -3.676 1 98.75 108 THR A CA 1
ATOM 806 C C . THR A 1 108 ? -11.164 -9.977 -4.422 1 98.75 108 THR A C 1
ATOM 808 O O . THR A 1 108 ? -12.227 -10.367 -3.932 1 98.75 108 THR A O 1
ATOM 811 N N . GLY A 1 109 ? -11.047 -9.367 -5.613 1 98.44 109 GLY A N 1
ATOM 812 C CA . GLY A 1 109 ? -12.234 -9.203 -6.441 1 98.44 109 GLY A CA 1
ATOM 813 C C . GLY A 1 109 ? -12.859 -10.523 -6.855 1 98.44 109 GLY A C 1
ATOM 814 O O . GLY A 1 109 ? -14.086 -10.656 -6.855 1 98.44 109 GLY A O 1
ATOM 815 N N . VAL A 1 110 ? -12.078 -11.469 -7.242 1 97.69 110 VAL A N 1
ATOM 816 C CA . VAL A 1 110 ? -12.562 -12.789 -7.641 1 97.69 110 VAL A CA 1
ATOM 817 C C . VAL A 1 110 ? -13.289 -13.445 -6.469 1 97.69 110 VAL A C 1
ATOM 819 O O . VAL A 1 110 ? -14.375 -14.008 -6.641 1 97.69 110 VAL A O 1
ATOM 822 N N . ALA A 1 111 ? -12.711 -13.383 -5.301 1 98.69 111 ALA A N 1
ATOM 823 C CA . ALA A 1 111 ? -13.359 -13.93 -4.109 1 98.69 111 ALA A CA 1
ATOM 824 C C . ALA A 1 111 ? -14.664 -13.203 -3.814 1 98.69 111 ALA A C 1
ATOM 826 O O . ALA A 1 111 ? -15.648 -13.828 -3.406 1 98.69 111 ALA A O 1
ATOM 827 N N . PHE A 1 112 ? -14.695 -11.906 -3.92 1 98.62 112 PHE A N 1
ATOM 828 C CA . PHE A 1 112 ? -15.906 -11.117 -3.711 1 98.62 112 PHE A CA 1
ATOM 829 C C . PHE A 1 112 ? -17.016 -11.57 -4.652 1 98.62 112 PHE A C 1
ATOM 831 O O . PHE A 1 112 ? -18.172 -11.641 -4.258 1 98.62 112 PHE A O 1
ATOM 838 N N . ALA A 1 113 ? -16.609 -11.805 -5.953 1 97.56 113 ALA A N 1
ATOM 839 C CA . ALA A 1 113 ? -17.594 -12.305 -6.914 1 97.56 113 ALA A CA 1
ATOM 840 C C . ALA A 1 113 ? -18.25 -13.586 -6.41 1 97.56 113 ALA A C 1
ATOM 842 O O . ALA A 1 113 ? -19.469 -13.758 -6.516 1 97.56 113 ALA A O 1
ATOM 843 N N . SER A 1 114 ? -17.469 -14.523 -5.926 1 97.06 114 SER A N 1
ATOM 844 C CA . SER A 1 114 ? -18 -15.766 -5.383 1 97.06 114 SER A CA 1
ATOM 845 C C . SER A 1 114 ? -18.953 -15.492 -4.219 1 97.06 114 SER A C 1
ATOM 847 O O . SER A 1 114 ? -20.016 -16.109 -4.117 1 97.06 114 SER A O 1
ATOM 849 N N . GLN A 1 115 ? -18.516 -14.617 -3.32 1 97.88 115 GLN A N 1
ATOM 850 C CA . GLN A 1 115 ? -19.375 -14.227 -2.199 1 97.88 115 GLN A CA 1
ATOM 851 C C . GLN A 1 115 ? -20.672 -13.609 -2.689 1 97.88 115 GLN A C 1
ATOM 853 O O . GLN A 1 115 ? -21.766 -13.977 -2.223 1 97.88 115 GLN A O 1
ATOM 858 N N . TYR A 1 116 ? -20.547 -12.75 -3.637 1 97.44 116 TYR A N 1
ATOM 859 C CA . TYR A 1 116 ? -21.688 -12.016 -4.18 1 97.44 116 TYR A CA 1
ATOM 860 C C . TYR A 1 116 ? -22.688 -12.961 -4.84 1 97.44 116 TYR A C 1
ATOM 862 O O . TYR A 1 116 ? -23.891 -12.781 -4.715 1 97.44 116 TYR A O 1
ATOM 870 N N . LYS A 1 117 ? -22.188 -13.977 -5.453 1 96.75 117 LYS A N 1
ATOM 871 C CA . LYS A 1 117 ? -23.016 -14.945 -6.164 1 96.75 117 LYS A CA 1
ATOM 872 C C . LYS A 1 117 ? -23.391 -16.109 -5.262 1 96.75 117 LYS A C 1
ATOM 874 O O . LYS A 1 117 ? -24.062 -17.062 -5.699 1 96.75 117 LYS A O 1
ATOM 879 N N . GLU A 1 118 ? -22.875 -16.109 -4.016 1 97.25 118 GLU A N 1
ATOM 880 C CA . GLU A 1 118 ? -23.188 -17.125 -3.02 1 97.25 118 GLU A CA 1
ATOM 881 C C . GLU A 1 118 ? -22.781 -18.516 -3.518 1 97.25 118 GLU A C 1
ATOM 883 O O . GLU A 1 118 ? -23.562 -19.469 -3.393 1 97.25 118 GLU A O 1
ATOM 888 N N . GLU A 1 119 ? -21.641 -18.547 -4.117 1 95.81 119 GLU A N 1
ATOM 889 C CA . GLU A 1 119 ? -21.156 -19.812 -4.676 1 95.81 119 GLU A CA 1
ATOM 890 C C . GLU A 1 119 ? -20.375 -20.609 -3.633 1 95.81 119 GLU A C 1
ATOM 892 O O . GLU A 1 119 ? -20.109 -21.797 -3.822 1 95.81 119 GLU A O 1
ATOM 897 N N . GLY A 1 120 ? -19.969 -19.953 -2.611 1 97.06 120 GLY A N 1
ATOM 898 C CA . GLY A 1 120 ? -19.25 -20.625 -1.543 1 97.06 120 GLY A CA 1
ATOM 899 C C . GLY A 1 120 ? -17.781 -20.844 -1.864 1 97.06 120 GLY A C 1
ATOM 900 O O . GLY A 1 120 ? -17.094 -21.594 -1.166 1 97.06 120 GLY A O 1
ATOM 901 N N . GLY A 1 121 ? -17.328 -20.234 -2.947 1 98.25 121 GLY A N 1
ATOM 902 C CA . GLY A 1 121 ? -15.945 -20.406 -3.369 1 98.25 121 GLY A CA 1
ATOM 903 C C . GLY A 1 121 ? -14.984 -19.453 -2.682 1 98.25 121 GLY A C 1
ATOM 904 O O . GLY A 1 121 ? -15.406 -18.422 -2.158 1 98.25 121 GLY A O 1
ATOM 905 N N . VAL A 1 122 ? -13.75 -19.844 -2.621 1 98.81 122 VAL A N 1
ATOM 906 C CA . VAL A 1 122 ? -12.664 -18.984 -2.184 1 98.81 122 VAL A CA 1
ATOM 907 C C . VAL A 1 122 ? -11.734 -18.688 -3.359 1 98.81 122 VAL A C 1
ATOM 909 O O . VAL A 1 122 ? -11.844 -19.297 -4.418 1 98.81 122 VAL A O 1
ATOM 912 N N . CYS A 1 123 ? -10.961 -17.734 -3.18 1 98.81 123 CYS A N 1
ATOM 913 C CA . CYS A 1 123 ? -9.898 -17.5 -4.148 1 98.81 123 CYS A CA 1
ATOM 914 C C . CYS A 1 123 ? -8.523 -17.547 -3.482 1 98.81 123 CYS A C 1
ATOM 916 O O . CYS A 1 123 ? -8.227 -16.75 -2.605 1 98.81 123 CYS A O 1
ATOM 918 N N . PHE A 1 124 ? -7.762 -18.562 -3.852 1 98.88 124 PHE A N 1
ATOM 919 C CA . PHE A 1 124 ? -6.348 -18.531 -3.488 1 98.88 124 PHE A CA 1
ATOM 920 C C . PHE A 1 124 ? -5.602 -17.469 -4.277 1 98.88 124 PHE A C 1
ATOM 922 O O . PHE A 1 124 ? -5.531 -17.531 -5.508 1 98.88 124 PHE A O 1
ATOM 929 N N . THR A 1 125 ? -5.074 -16.5 -3.59 1 98.62 125 THR A N 1
ATOM 930 C CA . THR A 1 125 ? -4.395 -15.352 -4.18 1 98.62 125 THR A CA 1
ATOM 931 C C . THR A 1 125 ? -2.904 -15.375 -3.854 1 98.62 125 THR A C 1
ATOM 933 O O . THR A 1 125 ? -2.492 -14.945 -2.775 1 98.62 125 THR A O 1
ATOM 936 N N . LEU A 1 126 ? -2.133 -15.828 -4.812 1 98.19 126 LEU A N 1
ATOM 937 C CA . LEU A 1 126 ? -0.727 -16.125 -4.559 1 98.19 126 LEU A CA 1
ATOM 938 C C . LEU A 1 126 ? 0.165 -14.977 -5.008 1 98.19 126 LEU A C 1
ATOM 940 O O . LEU A 1 126 ? -0.032 -14.414 -6.09 1 98.19 126 LEU A O 1
ATOM 944 N N . TYR A 1 127 ? 1.037 -14.609 -4.176 1 97 127 TYR A N 1
ATOM 945 C CA . TYR A 1 127 ? 2.07 -13.625 -4.473 1 97 127 TYR A CA 1
ATOM 946 C C . TYR A 1 127 ? 3.402 -14.023 -3.852 1 97 127 TYR A C 1
ATOM 948 O O . TYR A 1 127 ? 3.463 -14.961 -3.047 1 97 127 TYR A O 1
ATOM 956 N N . GLY A 1 128 ? 4.469 -13.438 -4.305 1 96.31 128 GLY A N 1
ATOM 957 C CA . GLY A 1 128 ? 5.793 -13.742 -3.781 1 96.31 128 GLY A CA 1
ATOM 958 C C . GLY A 1 128 ? 6.195 -12.844 -2.625 1 96.31 128 GLY A C 1
ATOM 959 O O . GLY A 1 128 ? 5.48 -11.898 -2.287 1 96.31 128 GLY A O 1
ATOM 960 N N . ASP A 1 129 ? 7.312 -13.188 -2.012 1 96.25 129 ASP A N 1
ATOM 961 C CA . ASP A 1 129 ? 7.832 -12.414 -0.891 1 96.25 129 ASP A CA 1
ATOM 962 C C . ASP A 1 129 ? 8.172 -10.992 -1.321 1 96.25 129 ASP A C 1
ATOM 964 O O . ASP A 1 129 ? 8.023 -10.047 -0.542 1 96.25 129 ASP A O 1
ATOM 968 N N . GLY A 1 130 ? 8.68 -10.836 -2.549 1 94.31 130 GLY A N 1
ATOM 969 C CA . GLY A 1 130 ? 8.891 -9.492 -3.057 1 94.31 130 GLY A CA 1
ATOM 970 C C . GLY A 1 130 ? 7.609 -8.68 -3.16 1 94.31 130 GLY A C 1
ATOM 971 O O . GLY A 1 130 ? 7.574 -7.512 -2.781 1 94.31 130 GLY A O 1
ATOM 972 N N . ALA A 1 131 ? 6.582 -9.297 -3.688 1 96.19 131 ALA A N 1
ATOM 973 C CA . ALA A 1 131 ? 5.281 -8.656 -3.861 1 96.19 131 ALA A CA 1
ATOM 974 C C . ALA A 1 131 ? 4.645 -8.328 -2.512 1 96.19 131 ALA A C 1
ATOM 976 O O . ALA A 1 131 ? 3.77 -7.469 -2.422 1 96.19 131 ALA A O 1
ATOM 977 N N . ALA A 1 132 ? 5.082 -8.984 -1.465 1 96.62 132 ALA A N 1
ATOM 978 C CA . ALA A 1 132 ? 4.508 -8.828 -0.133 1 96.62 132 ALA A CA 1
ATOM 979 C C . ALA A 1 132 ? 4.738 -7.414 0.403 1 96.62 132 ALA A C 1
ATOM 981 O O . ALA A 1 132 ? 4.113 -7.008 1.385 1 96.62 132 ALA A O 1
ATOM 982 N N . ASN A 1 133 ? 5.586 -6.66 -0.246 1 96.06 133 ASN A N 1
ATOM 983 C 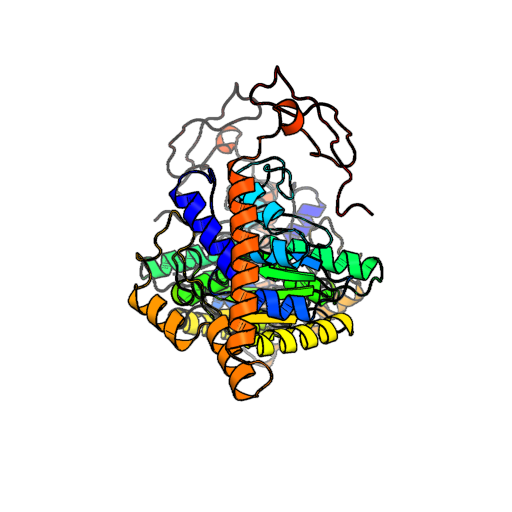CA . ASN A 1 133 ? 5.902 -5.305 0.197 1 96.06 133 ASN A CA 1
ATOM 984 C C . ASN A 1 133 ? 5.105 -4.262 -0.58 1 96.06 133 ASN A C 1
ATOM 986 O O . ASN A 1 133 ? 5.199 -3.066 -0.298 1 96.06 133 ASN A O 1
ATOM 990 N N . GLN A 1 134 ? 4.344 -4.723 -1.491 1 96.31 134 GLN A N 1
ATOM 991 C CA . GLN A 1 134 ? 3.555 -3.783 -2.281 1 96.31 134 GLN A CA 1
ATOM 992 C C . GLN A 1 134 ? 2.35 -3.277 -1.49 1 96.31 134 GLN A C 1
ATOM 994 O O . GLN A 1 134 ? 1.611 -4.07 -0.901 1 96.31 134 GLN A O 1
ATOM 999 N N . GLY A 1 135 ? 2.09 -2.002 -1.561 1 96.56 135 GLY A N 1
ATOM 1000 C CA . GLY A 1 135 ? 1.053 -1.35 -0.776 1 96.56 135 GLY A CA 1
ATOM 1001 C C . GLY A 1 135 ? -0.346 -1.817 -1.129 1 96.56 135 GLY A C 1
ATOM 1002 O O . GLY A 1 135 ? -1.229 -1.854 -0.27 1 96.56 135 GLY A O 1
ATOM 1003 N N . GLN A 1 136 ? -0.541 -2.104 -2.33 1 96.56 136 GLN A N 1
ATOM 1004 C CA . GLN A 1 136 ? -1.881 -2.479 -2.768 1 96.56 136 GLN A CA 1
ATOM 1005 C C . GLN A 1 136 ? -2.355 -3.746 -2.064 1 96.56 136 GLN A C 1
ATOM 1007 O O . GLN A 1 136 ? -3.561 -3.98 -1.944 1 96.56 136 GLN A O 1
ATOM 1012 N N . LEU A 1 137 ? -1.431 -4.574 -1.641 1 97.38 137 LEU A N 1
ATOM 1013 C CA . LEU A 1 137 ? -1.824 -5.746 -0.866 1 97.38 137 LEU A CA 1
ATOM 1014 C C . LEU A 1 137 ? -2.518 -5.336 0.429 1 97.38 137 LEU A C 1
ATOM 1016 O O . LEU A 1 137 ? -3.529 -5.926 0.812 1 97.38 137 LEU A O 1
ATOM 1020 N N . PHE A 1 138 ? -2.041 -4.301 1.082 1 97.12 138 PHE A N 1
ATOM 1021 C CA . PHE A 1 138 ? -2.59 -3.844 2.354 1 97.12 138 PHE A CA 1
ATOM 1022 C C . PHE A 1 138 ? -3.941 -3.168 2.146 1 97.12 138 PHE A C 1
ATOM 1024 O O . PHE A 1 138 ? -4.82 -3.25 3.006 1 97.12 138 PHE A O 1
ATOM 1031 N N . GLU A 1 139 ? -4.066 -2.471 1.064 1 97.62 139 GLU A N 1
ATOM 1032 C CA . GLU A 1 139 ? -5.383 -1.946 0.72 1 97.62 139 GLU A CA 1
ATOM 1033 C C . GLU A 1 139 ? -6.395 -3.074 0.526 1 97.62 139 GLU A C 1
ATOM 1035 O O . GLU A 1 139 ? -7.527 -2.99 1.006 1 97.62 139 GLU A O 1
ATOM 1040 N N . ALA A 1 140 ? -5.926 -4.121 -0.173 1 98.31 140 ALA A N 1
ATOM 1041 C CA . ALA A 1 140 ? -6.777 -5.285 -0.392 1 98.31 140 ALA A CA 1
ATOM 1042 C C . ALA A 1 140 ? -7.125 -5.969 0.928 1 98.31 140 ALA A C 1
ATOM 1044 O O . ALA A 1 140 ? -8.273 -6.367 1.145 1 98.31 140 ALA A O 1
ATOM 1045 N N . TYR A 1 141 ? -6.137 -6.102 1.846 1 98.19 141 TYR A N 1
ATOM 1046 C CA . TYR A 1 141 ? -6.371 -6.676 3.164 1 98.19 141 TYR A CA 1
ATOM 1047 C C . TYR A 1 141 ? -7.508 -5.953 3.879 1 98.19 141 TYR A C 1
ATOM 1049 O O . TYR A 1 141 ? -8.406 -6.594 4.438 1 98.19 141 TYR A O 1
ATOM 1057 N N . ASN A 1 142 ? -7.465 -4.652 3.871 1 97.81 142 ASN A N 1
ATOM 1058 C CA . ASN A 1 142 ? -8.438 -3.844 4.598 1 97.81 142 ASN A CA 1
ATOM 1059 C C . ASN A 1 142 ? -9.859 -4.086 4.098 1 97.81 142 ASN A C 1
ATOM 1061 O O . ASN A 1 142 ? -10.758 -4.387 4.883 1 97.81 142 ASN A O 1
ATOM 1065 N N . ILE A 1 143 ? -10.07 -4.012 2.807 1 97.88 143 ILE A N 1
ATOM 1066 C CA . ILE A 1 143 ? -11.422 -4.168 2.262 1 97.88 143 ILE A CA 1
ATOM 1067 C C . ILE A 1 143 ? -11.891 -5.609 2.453 1 97.88 143 ILE A C 1
ATOM 1069 O O . ILE A 1 143 ? -13.07 -5.852 2.717 1 97.88 143 ILE A O 1
ATOM 1073 N N . ALA A 1 144 ? -10.969 -6.551 2.227 1 98.69 144 ALA A N 1
ATOM 1074 C CA . ALA A 1 144 ? -11.32 -7.961 2.387 1 98.69 144 ALA A CA 1
ATOM 1075 C C . ALA A 1 144 ? -11.844 -8.234 3.793 1 98.69 144 ALA A C 1
ATOM 1077 O O . ALA A 1 144 ? -12.852 -8.93 3.963 1 98.69 144 ALA A O 1
ATOM 1078 N N . LYS A 1 145 ? -11.125 -7.707 4.773 1 98.44 145 LYS A N 1
ATOM 1079 C CA . LYS A 1 145 ? -11.555 -7.941 6.148 1 98.44 145 LYS A CA 1
ATOM 1080 C C . LYS A 1 145 ? -12.828 -7.156 6.465 1 98.44 145 LYS A C 1
ATOM 1082 O O . LYS A 1 145 ? -13.734 -7.676 7.121 1 98.44 145 LYS A O 1
ATOM 1087 N N . LEU A 1 146 ? -12.914 -5.914 6.027 1 97.56 146 LEU A N 1
ATOM 1088 C CA . LEU A 1 146 ? -14.086 -5.078 6.258 1 97.56 146 LEU A CA 1
ATOM 1089 C C . LEU A 1 146 ? -15.359 -5.785 5.793 1 97.56 146 LEU A C 1
ATOM 1091 O O . LEU A 1 146 ? -16.406 -5.688 6.441 1 97.56 146 LEU A O 1
ATOM 1095 N N . MET A 1 147 ? -15.219 -6.527 4.715 1 97.94 147 MET A N 1
ATOM 1096 C CA . MET A 1 147 ? -16.391 -7.152 4.109 1 97.94 147 MET A CA 1
ATOM 1097 C C . MET A 1 147 ? -16.406 -8.656 4.355 1 97.94 147 MET A C 1
ATOM 1099 O O . MET A 1 147 ? -17.25 -9.375 3.824 1 97.94 147 MET A O 1
ATOM 1103 N N . ASN A 1 148 ? -15.422 -9.133 5.039 1 98.44 148 ASN A N 1
ATOM 1104 C CA . ASN A 1 148 ? -15.234 -10.555 5.324 1 98.44 148 ASN A CA 1
ATOM 1105 C C . ASN A 1 148 ? -15.273 -11.391 4.051 1 98.44 148 ASN A C 1
ATOM 1107 O O . ASN A 1 148 ? -16 -12.391 3.979 1 98.44 148 ASN A O 1
ATOM 1111 N N . ILE A 1 149 ? -14.523 -10.945 3.057 1 98.69 149 ILE A N 1
ATOM 1112 C CA . ILE A 1 149 ? -14.43 -11.633 1.772 1 98.69 149 ILE A CA 1
ATOM 1113 C C . ILE A 1 149 ? -13.641 -12.93 1.938 1 98.69 149 ILE A C 1
ATOM 1115 O O . ILE A 1 149 ? -12.617 -12.961 2.631 1 98.69 149 ILE A O 1
ATOM 1119 N N . PRO A 1 150 ? -14.086 -13.992 1.338 1 98.81 150 PRO A N 1
ATOM 1120 C CA . PRO A 1 150 ? -13.422 -15.289 1.493 1 98.81 150 PRO A CA 1
ATOM 1121 C C . PRO A 1 150 ? -12.195 -15.438 0.6 1 98.81 150 PRO A C 1
ATOM 1123 O O . PRO A 1 150 ? -12.164 -16.312 -0.275 1 98.81 150 PRO A O 1
ATOM 1126 N N . VAL A 1 151 ? -11.25 -14.695 0.817 1 98.88 151 VAL A N 1
ATOM 1127 C CA . VAL A 1 151 ? -9.992 -14.742 0.074 1 98.88 151 VAL A CA 1
ATOM 1128 C C . VAL A 1 151 ? -8.891 -15.32 0.956 1 98.88 151 VAL A C 1
ATOM 1130 O O . VAL A 1 151 ? -8.828 -15.023 2.152 1 98.88 151 VAL A O 1
ATOM 1133 N N . ILE A 1 152 ? -8.109 -16.141 0.414 1 98.94 152 ILE A N 1
ATOM 1134 C CA . ILE A 1 152 ? -6.922 -16.688 1.056 1 98.94 152 ILE A CA 1
ATOM 1135 C C . ILE A 1 152 ? -5.668 -16.125 0.385 1 98.94 152 ILE A C 1
ATOM 1137 O O . ILE A 1 152 ? -5.348 -16.5 -0.747 1 98.94 152 ILE A O 1
ATOM 1141 N N . TYR A 1 153 ? -5.059 -15.219 1.088 1 98.81 153 TYR A N 1
ATOM 1142 C CA . TYR A 1 153 ? -3.805 -14.664 0.586 1 98.81 153 TYR A CA 1
ATOM 1143 C C . TYR A 1 153 ? -2.645 -15.617 0.851 1 98.81 153 TYR A C 1
ATOM 1145 O O . TYR A 1 153 ? -2.43 -16.047 1.987 1 98.81 153 TYR A O 1
ATOM 1153 N N . VAL A 1 154 ? -1.904 -15.945 -0.198 1 98.81 154 VAL A N 1
ATOM 1154 C CA . VAL A 1 154 ? -0.814 -16.906 -0.046 1 98.81 154 VAL A CA 1
ATOM 1155 C C . VAL A 1 154 ? 0.507 -16.25 -0.447 1 98.81 154 VAL A C 1
ATOM 1157 O O . VAL A 1 154 ? 0.717 -15.93 -1.619 1 98.81 154 VAL A O 1
ATOM 1160 N N . CYS A 1 155 ? 1.354 -16.062 0.529 1 98.38 155 CYS A N 1
ATOM 1161 C CA . CYS A 1 155 ? 2.717 -15.641 0.233 1 98.38 155 CYS A CA 1
ATOM 1162 C C . CYS A 1 155 ? 3.623 -16.844 -0.007 1 98.38 155 CYS A C 1
ATOM 1164 O O . CYS A 1 155 ? 3.994 -17.547 0.936 1 98.38 155 CYS A O 1
ATOM 1166 N N . GLU A 1 156 ? 3.906 -17.094 -1.272 1 97.69 156 GLU A N 1
ATOM 1167 C CA . GLU A 1 156 ? 4.938 -18.078 -1.567 1 97.69 156 GLU A CA 1
ATOM 1168 C C . GLU A 1 156 ? 6.332 -17.516 -1.318 1 97.69 156 GLU A C 1
ATOM 1170 O O . GLU A 1 156 ? 6.945 -16.938 -2.219 1 97.69 156 GLU A O 1
ATOM 1175 N N . ASN A 1 157 ? 6.812 -17.766 -0.165 1 97.94 157 ASN A N 1
ATOM 1176 C CA . ASN A 1 157 ? 8.078 -17.203 0.284 1 97.94 157 ASN A CA 1
ATOM 1177 C C . ASN A 1 157 ? 9.258 -18.109 -0.083 1 97.94 157 ASN A C 1
ATOM 1179 O O . ASN A 1 157 ? 9.609 -19.016 0.667 1 97.94 157 ASN A O 1
ATOM 1183 N N . ASN A 1 158 ? 9.852 -17.797 -1.223 1 96.12 158 ASN A N 1
ATOM 1184 C CA . ASN A 1 158 ? 11.016 -18.594 -1.609 1 96.12 158 ASN A CA 1
ATOM 1185 C C . ASN A 1 158 ? 12.32 -17.906 -1.229 1 96.12 158 ASN A C 1
ATOM 1187 O O . ASN A 1 158 ? 13.398 -18.344 -1.618 1 96.12 158 ASN A O 1
ATOM 1191 N N . GLY A 1 159 ? 12.195 -16.766 -0.58 1 94.81 159 GLY A N 1
ATOM 1192 C CA . GLY A 1 159 ? 13.344 -16.125 0.04 1 94.81 159 GLY A CA 1
ATOM 1193 C C . GLY A 1 159 ? 13.93 -15.008 -0.801 1 94.81 159 GLY A C 1
ATOM 1194 O O . GLY A 1 159 ? 14.758 -14.234 -0.323 1 94.81 159 GLY A O 1
ATOM 1195 N N . TYR A 1 160 ? 13.508 -14.938 -2.07 1 94.25 160 TYR A N 1
ATOM 1196 C CA . TYR A 1 160 ? 14.133 -13.961 -2.949 1 94.25 160 TYR A CA 1
ATOM 1197 C C . TYR A 1 160 ? 13.102 -13.312 -3.863 1 94.25 160 TYR A C 1
ATOM 1199 O O . TYR A 1 160 ? 12.383 -14 -4.586 1 94.25 160 TYR A O 1
ATOM 1207 N N . GLY A 1 161 ? 12.984 -11.992 -3.805 1 93.06 161 GLY A N 1
ATOM 1208 C CA . GLY A 1 161 ? 12.359 -11.219 -4.871 1 93.06 161 GLY A CA 1
ATOM 1209 C C . GLY A 1 161 ? 13.328 -10.836 -5.977 1 93.06 161 GLY A C 1
ATOM 1210 O O . GLY A 1 161 ? 14.102 -9.891 -5.832 1 93.06 161 GLY A O 1
ATOM 1211 N N . MET A 1 162 ? 13.125 -11.531 -7.078 1 91.5 162 MET A N 1
ATOM 1212 C CA . MET A 1 162 ? 14.156 -11.477 -8.117 1 91.5 162 MET A CA 1
ATOM 1213 C C . MET A 1 162 ? 15.516 -11.891 -7.559 1 91.5 162 MET A C 1
ATOM 1215 O O . MET A 1 162 ? 15.758 -13.07 -7.316 1 91.5 162 MET A O 1
ATOM 1219 N N . GLY A 1 163 ? 16.312 -10.984 -7.254 1 90.31 163 GLY A N 1
ATOM 1220 C CA . GLY A 1 163 ? 17.625 -11.258 -6.699 1 90.31 163 GLY A CA 1
ATOM 1221 C C . GLY A 1 163 ? 17.828 -10.641 -5.324 1 90.31 163 GLY A C 1
ATOM 1222 O O . GLY A 1 163 ? 18.906 -10.75 -4.75 1 90.31 163 GLY A O 1
ATOM 1223 N N . THR A 1 164 ? 16.828 -10.102 -4.789 1 93.62 164 THR A N 1
ATOM 1224 C CA . THR A 1 164 ? 16.922 -9.461 -3.484 1 93.62 164 THR A CA 1
ATOM 1225 C C . THR A 1 164 ? 16.375 -10.383 -2.389 1 93.62 164 THR A C 1
ATOM 1227 O O . THR A 1 164 ? 15.234 -10.836 -2.455 1 93.62 164 THR A O 1
ATOM 1230 N N . SER A 1 165 ? 17.203 -10.641 -1.429 1 94.44 165 SER A N 1
ATOM 1231 C CA . SER A 1 165 ? 16.781 -11.523 -0.344 1 94.44 165 SER A CA 1
ATOM 1232 C C . SER A 1 165 ? 15.672 -10.883 0.486 1 94.44 165 SER A C 1
ATOM 1234 O O . SER A 1 165 ? 15.555 -9.656 0.536 1 94.44 165 SER A O 1
ATOM 1236 N N . ALA A 1 166 ? 14.883 -11.703 1.11 1 94.75 166 ALA A N 1
ATOM 1237 C CA . ALA A 1 166 ? 13.789 -11.25 1.966 1 94.75 166 ALA A CA 1
ATOM 1238 C C . ALA A 1 166 ? 14.305 -10.336 3.078 1 94.75 166 ALA A C 1
ATOM 1240 O O . ALA A 1 166 ? 13.695 -9.312 3.387 1 94.75 166 ALA A O 1
ATOM 1241 N N . GLU A 1 167 ? 15.438 -10.633 3.684 1 93.81 167 GLU A N 1
ATOM 1242 C CA . GLU A 1 167 ? 16 -9.891 4.805 1 93.81 167 GLU A CA 1
ATOM 1243 C C . GLU A 1 167 ? 16.422 -8.484 4.383 1 93.81 167 GLU A C 1
ATOM 1245 O O . GLU A 1 167 ? 16.438 -7.566 5.199 1 93.81 167 GLU A O 1
ATOM 1250 N N . ARG A 1 168 ? 16.703 -8.289 3.15 1 94.62 168 ARG A N 1
ATOM 1251 C CA . ARG A 1 168 ? 17.172 -7.004 2.645 1 94.62 168 ARG A CA 1
ATOM 1252 C C . ARG A 1 168 ? 16 -6.125 2.229 1 94.62 168 ARG A C 1
ATOM 1254 O O . ARG A 1 168 ? 16.141 -4.902 2.131 1 94.62 168 ARG A O 1
ATOM 1261 N N . SER A 1 169 ? 14.891 -6.742 1.994 1 95.19 169 SER A N 1
ATOM 1262 C CA . SER A 1 169 ? 13.805 -5.98 1.383 1 95.19 169 SER A CA 1
ATOM 1263 C C . SER A 1 169 ? 12.656 -5.781 2.359 1 95.19 169 SER A C 1
ATOM 1265 O O . SER A 1 169 ? 11.781 -4.941 2.133 1 95.19 169 SER A O 1
ATOM 1267 N N . SER A 1 170 ? 12.625 -6.547 3.406 1 96.69 170 SER A N 1
ATOM 1268 C CA . SER A 1 170 ? 11.453 -6.547 4.285 1 96.69 170 SER A CA 1
ATOM 1269 C C . SER A 1 170 ? 11.859 -6.328 5.738 1 96.69 170 SER A C 1
ATOM 1271 O O . SER A 1 170 ? 12.68 -7.074 6.281 1 96.69 170 SER A O 1
ATOM 1273 N N . ALA A 1 171 ? 11.227 -5.363 6.352 1 96 171 ALA A N 1
ATOM 1274 C CA . ALA A 1 171 ? 11.477 -5.113 7.77 1 96 171 ALA A CA 1
ATOM 1275 C C . ALA A 1 171 ? 11.008 -6.285 8.625 1 96 171 ALA A C 1
ATOM 1277 O O . ALA A 1 171 ? 11.594 -6.574 9.672 1 96 171 ALA A O 1
ATOM 1278 N N . SER A 1 172 ? 9.945 -6.906 8.211 1 94.94 172 SER A N 1
ATOM 1279 C CA . SER A 1 172 ? 9.477 -8.156 8.797 1 94.94 172 SER A CA 1
ATOM 1280 C C . SER A 1 172 ? 9.383 -9.258 7.742 1 94.94 172 SER A C 1
ATOM 1282 O O . SER A 1 172 ? 8.672 -9.109 6.746 1 94.94 172 SER A O 1
ATOM 1284 N N . THR A 1 173 ? 10.062 -10.352 7.992 1 96.12 173 THR A N 1
ATOM 1285 C CA . THR A 1 173 ? 10.047 -11.453 7.039 1 96.12 173 THR A CA 1
ATOM 1286 C C . THR A 1 173 ? 9 -12.492 7.441 1 96.12 173 THR A C 1
ATOM 1288 O O . THR A 1 173 ? 8.867 -13.531 6.793 1 96.12 173 THR A O 1
ATOM 1291 N N . ASN A 1 174 ? 8.352 -12.234 8.602 1 96.62 174 ASN A N 1
ATOM 1292 C CA . ASN A 1 174 ? 7.191 -13.047 8.953 1 96.62 174 ASN A CA 1
ATOM 1293 C C . ASN A 1 174 ? 5.938 -12.602 8.211 1 96.62 174 ASN A C 1
ATOM 1295 O O . ASN A 1 174 ? 5.02 -12.039 8.812 1 96.62 174 ASN A O 1
ATOM 1299 N N . TYR A 1 175 ? 5.887 -12.969 7.016 1 97.5 175 TYR A N 1
ATOM 1300 C CA . TYR A 1 175 ? 4.875 -12.438 6.109 1 97.5 175 TYR A CA 1
ATOM 1301 C C . TYR A 1 175 ? 3.477 -12.836 6.562 1 97.5 175 TYR A C 1
ATOM 1303 O O . TYR A 1 175 ? 2.506 -12.117 6.309 1 97.5 175 TYR A O 1
ATOM 1311 N N . TYR A 1 176 ? 3.299 -13.961 7.281 1 97.69 176 TYR A N 1
ATOM 1312 C CA . TYR A 1 176 ? 2 -14.445 7.734 1 97.69 176 TYR A CA 1
ATOM 1313 C C . TYR A 1 176 ? 1.44 -13.547 8.836 1 97.69 176 TYR A C 1
ATOM 1315 O O . TYR A 1 176 ? 0.255 -13.625 9.164 1 97.69 176 TYR A O 1
ATOM 1323 N N . THR A 1 177 ? 2.242 -12.633 9.398 1 95.94 177 THR A N 1
ATOM 1324 C CA . THR A 1 177 ? 1.786 -11.766 10.477 1 95.94 177 THR A CA 1
ATOM 1325 C C . THR A 1 177 ? 1.44 -10.375 9.945 1 95.94 177 THR A C 1
ATOM 1327 O O . THR A 1 177 ? 0.973 -9.516 10.695 1 95.94 177 THR A O 1
ATOM 1330 N N . ARG A 1 178 ? 1.565 -10.18 8.742 1 94 178 ARG A N 1
ATOM 1331 C CA . ARG A 1 178 ? 1.552 -8.82 8.211 1 94 178 ARG A CA 1
ATOM 1332 C C . ARG A 1 178 ? 0.127 -8.352 7.934 1 94 178 ARG A C 1
ATOM 1334 O O . ARG A 1 178 ? -0.087 -7.227 7.484 1 94 178 ARG A O 1
ATOM 1341 N N . GLY A 1 179 ? -0.793 -9.172 8.203 1 92.38 179 GLY A N 1
ATOM 1342 C CA . GLY A 1 179 ? -2.186 -8.789 8.039 1 92.38 179 GLY A CA 1
ATOM 1343 C C . GLY A 1 179 ? -2.721 -7.977 9.203 1 92.38 179 GLY A C 1
ATOM 1344 O O . GLY A 1 179 ? -3.764 -7.328 9.094 1 92.38 179 GLY A O 1
ATOM 1345 N N . ASP A 1 180 ? -2.049 -7.918 10.289 1 89.19 180 ASP A N 1
ATOM 1346 C CA . ASP A 1 180 ? -2.459 -7.211 11.5 1 89.19 180 ASP A CA 1
ATOM 1347 C C . ASP A 1 180 ? -3.779 -7.762 12.031 1 89.19 180 ASP A C 1
ATOM 1349 O O . ASP A 1 180 ? -3.789 -8.609 12.93 1 89.19 180 ASP A O 1
ATOM 1353 N N . TYR A 1 181 ? -4.895 -7.516 11.406 1 92.69 181 TYR A N 1
ATOM 1354 C CA . TYR A 1 181 ? -6.234 -7.926 11.812 1 92.69 181 TYR A CA 1
ATOM 1355 C C . TYR A 1 181 ? -6.695 -9.148 11.031 1 92.69 181 TYR A C 1
ATOM 1357 O O . TYR A 1 181 ? -7.77 -9.695 11.289 1 92.69 181 TYR A O 1
ATOM 1365 N N . ILE A 1 182 ? -5.973 -9.555 10.062 1 97.19 182 ILE A N 1
ATOM 1366 C CA . ILE A 1 182 ? -6.176 -10.812 9.359 1 97.19 182 ILE A CA 1
ATOM 1367 C C . ILE A 1 182 ? -5.23 -11.875 9.906 1 97.19 182 ILE A C 1
ATOM 1369 O O . ILE A 1 182 ? -4.008 -11.711 9.875 1 97.19 182 ILE A O 1
ATOM 1373 N N . PRO A 1 183 ? -5.797 -12.938 10.383 1 97.88 183 PRO A N 1
ATOM 1374 C CA . PRO A 1 183 ? -4.898 -13.961 10.914 1 97.88 183 PRO A CA 1
ATOM 1375 C C . PRO A 1 183 ? -4.055 -14.625 9.828 1 97.88 183 PRO A C 1
ATOM 1377 O O . PRO A 1 183 ? -4.406 -14.578 8.648 1 97.88 183 PRO A O 1
ATOM 1380 N N . GLY A 1 184 ? -2.91 -15.211 10.234 1 98.44 184 GLY A N 1
ATOM 1381 C CA . GLY A 1 184 ? -2.016 -15.867 9.297 1 98.44 184 GLY A CA 1
ATOM 1382 C C . GLY A 1 184 ? -1.435 -17.156 9.836 1 98.44 184 GLY A C 1
ATOM 1383 O O . GLY A 1 184 ? -1.373 -17.359 11.047 1 98.44 184 GLY A O 1
ATOM 1384 N N . ILE A 1 185 ? -1.071 -17.969 8.938 1 98.62 185 ILE A N 1
ATOM 1385 C CA . ILE A 1 185 ? -0.483 -19.266 9.258 1 98.62 185 ILE A CA 1
ATOM 1386 C C . ILE A 1 185 ? 0.843 -19.438 8.516 1 98.62 185 ILE A C 1
ATOM 1388 O O . ILE A 1 185 ? 0.932 -19.141 7.32 1 98.62 185 ILE A O 1
ATOM 1392 N N . TRP A 1 186 ? 1.85 -19.766 9.281 1 98.69 186 TRP A N 1
ATOM 1393 C CA . TRP A 1 186 ? 3.119 -20.188 8.703 1 98.69 186 TRP A CA 1
ATOM 1394 C C . TRP A 1 186 ? 3.109 -21.688 8.398 1 98.69 186 TRP A C 1
ATOM 1396 O O . TRP A 1 186 ? 2.723 -22.484 9.242 1 98.69 186 TRP A O 1
ATOM 1406 N N . VAL A 1 187 ? 3.443 -22.047 7.16 1 98.69 187 VAL A N 1
ATOM 1407 C CA . VAL A 1 187 ? 3.436 -23.453 6.77 1 98.69 187 VAL A CA 1
ATOM 1408 C C . VAL A 1 187 ? 4.719 -23.797 6.016 1 98.69 187 VAL A C 1
ATOM 1410 O O . VAL A 1 187 ? 5.227 -22.969 5.246 1 98.69 187 VAL A O 1
ATOM 1413 N N . ASP A 1 188 ? 5.238 -24.984 6.25 1 98.69 188 ASP A N 1
ATOM 1414 C CA . ASP A 1 188 ? 6.359 -25.469 5.449 1 98.69 188 ASP A CA 1
ATOM 1415 C C . ASP A 1 188 ? 5.922 -25.766 4.016 1 98.69 188 ASP A C 1
ATOM 1417 O O . ASP A 1 188 ? 5.316 -26.797 3.748 1 98.69 188 ASP A O 1
ATOM 1421 N N . GLY A 1 189 ? 6.344 -24.891 3.113 1 98.69 189 GLY A N 1
ATOM 1422 C CA . GLY A 1 189 ? 5.934 -25 1.72 1 98.69 189 GLY A CA 1
ATOM 1423 C C . GLY A 1 189 ? 6.625 -26.125 0.975 1 98.69 189 GLY A C 1
ATOM 1424 O O . GLY A 1 189 ? 6.316 -26.391 -0.188 1 98.69 189 GLY A O 1
ATOM 1425 N N . MET A 1 190 ? 7.555 -26.812 1.664 1 98.5 190 MET A N 1
ATOM 1426 C CA . MET A 1 190 ? 8.242 -27.953 1.063 1 98.5 190 MET A CA 1
ATOM 1427 C C . MET A 1 190 ? 7.582 -29.266 1.479 1 98.5 190 MET A C 1
ATOM 1429 O O . MET A 1 190 ? 7.961 -30.344 1.001 1 98.5 190 MET A O 1
ATOM 1433 N N . ASP A 1 191 ? 6.637 -29.188 2.295 1 98.62 191 ASP A N 1
ATOM 1434 C CA . ASP A 1 191 ? 5.871 -30.344 2.748 1 98.62 191 ASP A CA 1
ATOM 1435 C C . ASP A 1 191 ? 4.449 -30.312 2.193 1 98.62 191 ASP A C 1
ATOM 1437 O O . ASP A 1 191 ? 3.594 -29.594 2.703 1 98.62 191 ASP A O 1
ATOM 1441 N N . VAL A 1 192 ? 4.211 -31.219 1.292 1 98.75 192 VAL A N 1
ATOM 1442 C CA . VAL A 1 192 ? 2.965 -31.188 0.537 1 98.75 192 VAL A CA 1
ATOM 1443 C C . VAL A 1 192 ? 1.788 -31.469 1.471 1 98.75 192 VAL A C 1
ATOM 1445 O O . VAL A 1 192 ? 0.704 -30.906 1.299 1 98.75 192 VAL A O 1
ATOM 1448 N N . LEU A 1 193 ? 1.932 -32.312 2.455 1 98.62 193 LEU A N 1
ATOM 1449 C CA . LEU A 1 193 ? 0.853 -32.656 3.385 1 98.62 193 LEU A CA 1
ATOM 1450 C C . LEU A 1 193 ? 0.555 -31.453 4.301 1 98.62 193 LEU A C 1
ATOM 1452 O O . LEU A 1 193 ? -0.608 -31.172 4.602 1 98.62 193 LEU A O 1
ATOM 1456 N N . ALA A 1 194 ? 1.618 -30.781 4.742 1 98.75 194 ALA A N 1
ATOM 1457 C CA . ALA A 1 194 ? 1.424 -29.578 5.562 1 98.75 194 ALA A CA 1
ATOM 1458 C C . ALA A 1 194 ? 0.652 -28.516 4.797 1 98.75 194 ALA A C 1
ATOM 1460 O O . ALA A 1 194 ? -0.268 -27.891 5.34 1 98.75 194 ALA A O 1
ATOM 1461 N N . VAL A 1 195 ? 1.038 -28.312 3.574 1 98.88 195 VAL A N 1
ATOM 1462 C CA . VAL A 1 195 ? 0.378 -27.312 2.75 1 98.88 195 VAL A CA 1
ATOM 1463 C C . VAL A 1 195 ? -1.081 -27.703 2.525 1 98.88 195 VAL A C 1
ATOM 1465 O O . VAL A 1 195 ? -1.976 -26.859 2.598 1 98.88 195 VAL A O 1
ATOM 1468 N N . ARG A 1 196 ? -1.323 -28.938 2.227 1 98.88 196 ARG A N 1
ATOM 1469 C CA . ARG A 1 196 ? -2.688 -29.422 2.018 1 98.88 196 ARG A CA 1
ATOM 1470 C C . ARG A 1 196 ? -3.557 -29.141 3.238 1 98.88 196 ARG A C 1
ATOM 1472 O O . ARG A 1 196 ? -4.656 -28.594 3.113 1 98.88 196 ARG A O 1
ATOM 1479 N N . GLU A 1 197 ? -3.066 -29.531 4.398 1 98.88 197 GLU A N 1
ATOM 1480 C CA . GLU A 1 197 ? -3.854 -29.359 5.617 1 98.88 197 GLU A CA 1
ATOM 1481 C C . GLU A 1 197 ? -4.078 -27.875 5.93 1 98.88 197 GLU A C 1
ATOM 1483 O O . GLU A 1 197 ? -5.168 -27.484 6.355 1 98.88 197 GLU A O 1
ATOM 1488 N N . ALA A 1 198 ? -3.066 -27.094 5.75 1 98.88 198 ALA A N 1
ATOM 1489 C CA . ALA A 1 198 ? -3.213 -25.656 5.953 1 98.88 198 ALA A CA 1
ATOM 1490 C C . ALA A 1 198 ? -4.246 -25.078 4.996 1 98.88 198 ALA A C 1
ATOM 1492 O O . ALA A 1 198 ? -5.047 -24.219 5.383 1 98.88 198 ALA A O 1
ATOM 1493 N N . ALA A 1 199 ? -4.207 -25.516 3.781 1 98.94 199 ALA A N 1
ATOM 1494 C CA . ALA A 1 199 ? -5.156 -25.047 2.775 1 98.94 199 ALA A CA 1
ATOM 1495 C C . ALA A 1 199 ? -6.582 -25.438 3.143 1 98.94 199 ALA A C 1
ATOM 1497 O O . ALA A 1 199 ? -7.512 -24.641 2.992 1 98.94 199 ALA A O 1
ATOM 1498 N N . LYS A 1 200 ? -6.719 -26.688 3.576 1 98.88 200 LYS A N 1
ATOM 1499 C CA . LYS A 1 200 ? -8.031 -27.125 4.031 1 98.88 200 LYS A CA 1
ATOM 1500 C C . LYS A 1 200 ? -8.57 -26.219 5.137 1 98.88 200 LYS A C 1
ATOM 1502 O O . LYS A 1 200 ? -9.727 -25.797 5.094 1 98.88 200 LYS A O 1
ATOM 1507 N N . PHE A 1 201 ? -7.758 -26.016 6.082 1 98.88 201 PHE A N 1
ATOM 1508 C CA . PHE A 1 201 ? -8.133 -25.141 7.184 1 98.88 201 PHE A CA 1
ATOM 1509 C C . PHE A 1 201 ? -8.492 -23.75 6.672 1 98.88 201 PHE A C 1
ATOM 1511 O O . PHE A 1 201 ? -9.477 -23.156 7.102 1 98.88 201 PHE A O 1
ATOM 1518 N N . ALA A 1 202 ? -7.676 -23.219 5.805 1 98.88 202 ALA A N 1
ATOM 1519 C CA . ALA A 1 202 ? -7.875 -21.875 5.27 1 98.88 202 ALA A CA 1
ATOM 1520 C C . ALA A 1 202 ? -9.219 -21.766 4.559 1 98.88 202 ALA A C 1
ATOM 1522 O O . ALA A 1 202 ? -9.922 -20.766 4.703 1 98.88 202 ALA A O 1
ATOM 1523 N N . ILE A 1 203 ? -9.523 -22.734 3.768 1 98.88 203 ILE A N 1
ATOM 1524 C CA . ILE A 1 203 ? -10.805 -22.75 3.064 1 98.88 203 ILE A CA 1
ATOM 1525 C C . ILE A 1 203 ? -11.945 -22.734 4.078 1 98.88 203 ILE A C 1
ATOM 1527 O O . ILE A 1 203 ? -12.891 -21.953 3.953 1 98.88 203 ILE A O 1
ATOM 1531 N N . GLU A 1 204 ? -11.836 -23.641 5.047 1 98.75 204 GLU A N 1
ATOM 1532 C CA . GLU A 1 204 ? -12.859 -23.672 6.082 1 98.75 204 GLU A CA 1
ATOM 1533 C C . GLU A 1 204 ? -12.992 -22.328 6.797 1 98.75 204 GLU A C 1
ATOM 1535 O O . GLU A 1 204 ? -14.102 -21.844 7.012 1 98.75 204 GLU A O 1
ATOM 1540 N N . TYR A 1 205 ? -11.938 -21.812 7.148 1 98.69 205 TYR A N 1
ATOM 1541 C CA . TYR A 1 205 ? -11.922 -20.531 7.844 1 98.69 205 TYR A CA 1
ATOM 1542 C C . TYR A 1 205 ? -12.562 -19.438 6.992 1 98.69 205 TYR A C 1
ATOM 1544 O O . TYR A 1 205 ? -13.469 -18.734 7.449 1 98.69 205 TYR A O 1
ATOM 1552 N N . ALA A 1 206 ? -12.141 -19.312 5.758 1 98.56 206 ALA A N 1
ATOM 1553 C CA . ALA A 1 206 ? -12.555 -18.219 4.887 1 98.56 206 ALA A CA 1
ATOM 1554 C C . ALA A 1 206 ? -14.031 -18.344 4.512 1 98.56 206 ALA A C 1
ATOM 1556 O O . ALA A 1 206 ? -14.695 -17.344 4.223 1 98.56 206 ALA A O 1
ATOM 1557 N N . THR A 1 207 ? -14.547 -19.531 4.523 1 98.06 207 THR A N 1
ATOM 1558 C CA . THR A 1 207 ? -15.938 -19.734 4.133 1 98.06 207 THR A CA 1
ATOM 1559 C C . THR A 1 207 ? -16.859 -19.688 5.355 1 98.06 207 THR A C 1
ATOM 1561 O O . THR A 1 207 ? -18.078 -19.781 5.227 1 98.06 207 THR A O 1
ATOM 1564 N N . SER A 1 208 ? -16.328 -19.562 6.531 1 97.62 208 SER A N 1
ATOM 1565 C CA . SER A 1 208 ? -17.109 -19.578 7.762 1 97.62 208 SER A CA 1
ATOM 1566 C C . SER A 1 208 ? -17.688 -18.188 8.062 1 97.62 208 SER A C 1
ATOM 1568 O O . SER A 1 208 ? -18.406 -18.016 9.047 1 97.62 208 SER A O 1
ATOM 1570 N N . GLY A 1 209 ? -17.281 -17.266 7.289 1 96.5 209 GLY A N 1
ATOM 1571 C CA . GLY A 1 209 ? -17.766 -15.914 7.543 1 96.5 209 GLY A CA 1
ATOM 1572 C C . GLY A 1 209 ? -16.781 -15.07 8.328 1 96.5 209 GLY A C 1
ATOM 1573 O O . GLY A 1 209 ? -17.031 -13.883 8.562 1 96.5 209 GLY A O 1
ATOM 1574 N N . LYS A 1 210 ? -15.648 -15.617 8.617 1 96.94 210 LYS A N 1
ATOM 1575 C CA . LYS A 1 210 ? -14.664 -14.922 9.445 1 96.94 210 LYS A CA 1
ATOM 1576 C C . LYS A 1 210 ? -13.781 -14.008 8.594 1 96.94 210 LYS A C 1
ATOM 1578 O O . LYS A 1 210 ? -13.07 -13.156 9.133 1 96.94 210 LYS A O 1
ATOM 1583 N N . GLY A 1 211 ? -13.875 -14.242 7.266 1 97.5 211 GLY A N 1
ATOM 1584 C CA . GLY A 1 211 ? -13.117 -13.352 6.398 1 97.5 211 GLY A CA 1
ATOM 1585 C C . GLY A 1 211 ? -11.82 -13.969 5.898 1 97.5 211 GLY A C 1
ATOM 1586 O O . GLY A 1 211 ? -11.719 -15.188 5.758 1 97.5 211 GLY A O 1
ATOM 1587 N N . PRO A 1 212 ? -10.914 -13.141 5.508 1 98.75 212 PRO A N 1
ATOM 1588 C CA . PRO A 1 212 ? -9.695 -13.609 4.84 1 98.75 212 PRO A CA 1
ATOM 1589 C C . PRO A 1 212 ? -8.695 -14.25 5.805 1 98.75 212 PRO A C 1
ATOM 1591 O O . PRO A 1 212 ? -8.797 -14.047 7.016 1 98.75 212 PRO A O 1
ATOM 1594 N N . LEU A 1 213 ? -7.797 -14.938 5.234 1 98.81 213 LEU A N 1
ATOM 1595 C CA . LEU A 1 213 ? -6.68 -15.562 5.93 1 98.81 213 LEU A CA 1
ATOM 1596 C C . LEU A 1 213 ? -5.398 -15.461 5.109 1 98.81 213 LEU A C 1
ATOM 1598 O O . LEU A 1 213 ? -5.441 -15.492 3.879 1 98.81 213 LEU A O 1
ATOM 1602 N N . ILE A 1 214 ? -4.25 -15.32 5.82 1 98.75 214 ILE A N 1
ATOM 1603 C CA . ILE A 1 214 ? -2.957 -15.289 5.148 1 98.75 214 ILE A CA 1
ATOM 1604 C C . ILE A 1 214 ? -2.219 -16.594 5.387 1 98.75 214 ILE A C 1
ATOM 1606 O O . ILE A 1 214 ? -2.115 -17.062 6.523 1 98.75 214 ILE A O 1
ATOM 1610 N N . LEU A 1 215 ? -1.815 -17.188 4.316 1 98.75 215 LEU A N 1
ATOM 1611 C CA . LEU A 1 215 ? -0.919 -18.344 4.363 1 98.75 215 LEU A CA 1
ATOM 1612 C C . LEU A 1 215 ? 0.473 -17.969 3.869 1 98.75 215 LEU A C 1
ATOM 1614 O O . LEU A 1 215 ? 0.619 -17.406 2.779 1 98.75 215 LEU A O 1
ATOM 1618 N N . GLU A 1 216 ? 1.398 -18.141 4.707 1 98.75 216 GLU A N 1
ATOM 1619 C CA . GLU A 1 216 ? 2.779 -18.078 4.238 1 98.75 216 GLU A CA 1
ATOM 1620 C C . GLU A 1 216 ? 3.35 -19.469 4.012 1 98.75 216 GLU A C 1
ATOM 1622 O O . GLU A 1 216 ? 3.566 -20.219 4.965 1 98.75 216 GLU A O 1
ATOM 1627 N N . THR A 1 217 ? 3.539 -19.797 2.801 1 98.75 217 THR A N 1
ATOM 1628 C CA . THR A 1 217 ? 4.203 -21.047 2.465 1 98.75 217 THR A CA 1
ATOM 1629 C C . THR A 1 217 ? 5.695 -20.812 2.232 1 98.75 217 THR A C 1
ATOM 1631 O O . THR A 1 217 ? 6.094 -20.281 1.197 1 98.75 217 THR A O 1
ATOM 1634 N N . VAL A 1 218 ? 6.484 -21.266 3.189 1 98.56 218 VAL A N 1
ATOM 1635 C CA . VAL A 1 218 ? 7.926 -21.078 3.076 1 98.56 218 VAL A CA 1
ATOM 1636 C C . VAL A 1 218 ? 8.516 -22.188 2.203 1 98.56 218 VAL A C 1
ATOM 1638 O O . VAL A 1 218 ? 8.5 -23.359 2.582 1 98.56 218 VAL A O 1
ATOM 1641 N N . THR A 1 219 ? 9.008 -21.781 1.094 1 98.19 219 THR A N 1
ATOM 1642 C CA . THR A 1 219 ? 9.477 -22.703 0.07 1 98.19 219 THR A CA 1
ATOM 1643 C C . THR A 1 219 ? 10.82 -22.266 -0.499 1 98.19 219 THR A C 1
ATOM 1645 O O . THR A 1 219 ? 11.57 -21.531 0.161 1 98.19 219 THR A O 1
ATOM 1648 N N . TYR A 1 220 ? 11.195 -22.891 -1.643 1 97 220 TYR A N 1
ATOM 1649 C CA . TYR A 1 220 ? 12.469 -22.547 -2.262 1 97 220 TYR A CA 1
ATOM 1650 C C . TYR A 1 220 ? 12.414 -22.734 -3.773 1 97 220 TYR A C 1
ATOM 1652 O O . TYR A 1 220 ? 11.836 -23.703 -4.262 1 97 220 TYR A O 1
ATOM 1660 N N . ARG A 1 221 ? 12.938 -21.781 -4.445 1 94.19 221 ARG A N 1
ATOM 1661 C CA . ARG A 1 221 ? 13.039 -21.844 -5.902 1 94.19 221 ARG A CA 1
ATOM 1662 C C . ARG A 1 221 ? 14.43 -22.281 -6.34 1 94.19 221 ARG A C 1
ATOM 1664 O O . ARG A 1 221 ? 15.43 -21.672 -5.941 1 94.19 221 ARG A O 1
ATOM 1671 N N . TYR A 1 222 ? 14.516 -23.281 -7.168 1 94.88 222 TYR A N 1
ATOM 1672 C CA . TYR A 1 222 ? 15.812 -23.828 -7.543 1 94.88 222 TYR A CA 1
ATOM 1673 C C . TYR A 1 222 ? 16.469 -22.984 -8.625 1 94.88 222 TYR A C 1
ATOM 1675 O O . TYR A 1 222 ? 17.703 -22.891 -8.688 1 94.88 222 TYR A O 1
ATOM 1683 N N . SER A 1 223 ? 15.656 -22.375 -9.445 1 93.19 223 SER A N 1
ATOM 1684 C CA . SER A 1 223 ? 16.188 -21.578 -10.539 1 93.19 223 SER A CA 1
ATOM 1685 C C . SER A 1 223 ? 16.219 -20.094 -10.18 1 93.19 223 SER A C 1
ATOM 1687 O O . SER A 1 223 ? 15.688 -19.688 -9.141 1 93.19 223 SER A O 1
ATOM 1689 N N . GLY A 1 224 ? 16.938 -19.328 -11 1 91.44 224 GLY A N 1
ATOM 1690 C CA . GLY A 1 224 ? 16.953 -17.875 -10.805 1 91.44 224 GLY A CA 1
ATOM 1691 C C . GLY A 1 224 ? 15.594 -17.234 -11.023 1 91.44 224 GLY A C 1
ATOM 1692 O O . GLY A 1 224 ? 14.57 -17.938 -11.07 1 91.44 224 GLY A O 1
ATOM 1693 N N . HIS A 1 225 ? 15.586 -15.93 -11.031 1 90.25 225 HIS A N 1
ATOM 1694 C CA . HIS A 1 225 ? 14.328 -15.219 -11.25 1 90.25 225 HIS A CA 1
ATOM 1695 C C . HIS A 1 225 ? 13.68 -15.641 -12.562 1 90.25 225 HIS A C 1
ATOM 1697 O O . HIS A 1 225 ? 12.508 -16.016 -12.594 1 90.25 225 HIS A O 1
ATOM 1703 N N . SER A 1 226 ? 14.406 -15.523 -13.609 1 89.94 226 SER A N 1
ATOM 1704 C CA . SER A 1 226 ? 14.086 -16.031 -14.938 1 89.94 226 SER A CA 1
ATOM 1705 C C . SER A 1 226 ? 15.242 -16.859 -15.508 1 89.94 226 SER A C 1
ATOM 1707 O O . SER A 1 226 ? 16.344 -16.828 -14.969 1 89.94 226 SER A O 1
ATOM 1709 N N . MET A 1 227 ? 15 -17.547 -16.484 1 89.25 227 MET A N 1
ATOM 1710 C CA . MET A 1 227 ? 16 -18.422 -17.078 1 89.25 227 MET A CA 1
ATOM 1711 C C . MET A 1 227 ? 17.188 -17.625 -17.609 1 89.25 227 MET A C 1
ATOM 1713 O O . MET A 1 227 ? 18.281 -18.156 -17.797 1 89.25 227 MET A O 1
ATOM 1717 N N . SER A 1 228 ? 16.953 -16.375 -17.75 1 83.5 228 SER A N 1
ATOM 1718 C CA . SER A 1 228 ? 18.062 -15.523 -18.172 1 83.5 228 SER A CA 1
ATOM 1719 C C . SER A 1 228 ? 18.953 -15.156 -16.984 1 83.5 228 SER A C 1
ATOM 1721 O O . SER A 1 228 ? 20.078 -14.688 -17.172 1 83.5 228 SER A O 1
ATOM 1723 N N . ASP A 1 229 ? 18.453 -15.344 -15.859 1 85.19 229 ASP A N 1
ATOM 1724 C CA . ASP A 1 229 ? 19.172 -15.109 -14.609 1 85.19 229 ASP A CA 1
ATOM 1725 C C . ASP A 1 229 ? 19.688 -16.422 -14.031 1 85.19 229 ASP A C 1
ATOM 1727 O O . ASP A 1 229 ? 18.922 -17.25 -13.547 1 85.19 229 ASP A O 1
ATOM 1731 N N . PRO A 1 230 ? 21.016 -16.594 -13.992 1 81.31 230 PRO A N 1
ATOM 1732 C CA . PRO A 1 230 ? 21.516 -17.844 -13.445 1 81.31 230 PRO A CA 1
ATOM 1733 C C . PRO A 1 230 ? 21.25 -18 -11.953 1 81.31 230 PRO A C 1
ATOM 1735 O O . PRO A 1 230 ? 21.266 -19.109 -11.422 1 81.31 230 PRO A O 1
ATOM 1738 N N . GLY A 1 231 ? 20.938 -16.891 -11.273 1 82.62 231 GLY A N 1
ATOM 1739 C CA . GLY A 1 231 ? 20.625 -16.938 -9.852 1 82.62 231 GLY A CA 1
ATOM 1740 C C . GLY A 1 231 ? 21.859 -17.062 -8.969 1 82.62 231 GLY A C 1
ATOM 1741 O O . GLY A 1 231 ? 21.734 -17.281 -7.762 1 82.62 231 GLY A O 1
ATOM 1742 N N . THR A 1 232 ? 23.031 -16.969 -9.469 1 82.06 232 THR A N 1
ATOM 1743 C CA . THR A 1 232 ? 24.25 -17.188 -8.711 1 82.06 232 THR A CA 1
ATOM 1744 C C . THR A 1 232 ? 24.875 -15.867 -8.289 1 82.06 232 THR A C 1
ATOM 1746 O O . THR A 1 232 ? 25.875 -15.852 -7.566 1 82.06 232 THR A O 1
ATOM 1749 N N . SER A 1 233 ? 24.297 -14.812 -8.672 1 85.69 233 SER A N 1
ATOM 1750 C CA . SER A 1 233 ? 24.828 -13.508 -8.289 1 85.69 233 SER A CA 1
ATOM 1751 C C . SER A 1 233 ? 24.375 -13.109 -6.883 1 85.69 233 SER A C 1
ATOM 1753 O O . SER A 1 233 ? 25.016 -12.281 -6.23 1 85.69 233 SER A O 1
ATOM 1755 N N . TYR A 1 234 ? 23.359 -13.766 -6.426 1 89.69 234 TYR A N 1
ATOM 1756 C CA . TYR A 1 234 ? 22.844 -13.336 -5.125 1 89.69 234 TYR A CA 1
ATOM 1757 C C . TYR A 1 234 ? 22.656 -14.531 -4.195 1 89.69 234 TYR A C 1
ATOM 1759 O O . TYR A 1 234 ? 22.328 -14.359 -3.02 1 89.69 234 TYR A O 1
ATOM 1767 N N . ARG A 1 235 ? 22.781 -15.68 -4.668 1 90.12 235 ARG A N 1
ATOM 1768 C CA . ARG A 1 235 ? 22.812 -16.875 -3.828 1 90.12 235 ARG A CA 1
ATOM 1769 C C . ARG A 1 235 ? 23.906 -17.844 -4.289 1 90.12 235 ARG A C 1
ATOM 1771 O O . ARG A 1 235 ? 24.312 -17.812 -5.449 1 90.12 235 ARG A O 1
ATOM 1778 N N . THR A 1 236 ? 24.359 -18.703 -3.441 1 90 236 THR A N 1
ATOM 1779 C CA . THR A 1 236 ? 25.438 -19.625 -3.781 1 90 236 THR A CA 1
ATOM 1780 C C . THR A 1 236 ? 24.891 -20.922 -4.375 1 90 236 THR A C 1
ATOM 1782 O O . THR A 1 236 ? 23.75 -21.312 -4.078 1 90 236 THR A O 1
ATOM 1785 N N . ARG A 1 237 ? 25.719 -21.516 -5.152 1 90.5 237 ARG A N 1
ATOM 1786 C CA . ARG A 1 237 ? 25.344 -22.812 -5.695 1 90.5 237 ARG A CA 1
ATOM 1787 C C . ARG A 1 237 ? 25.172 -23.844 -4.578 1 90.5 237 ARG A C 1
ATOM 1789 O O . ARG A 1 237 ? 24.297 -24.703 -4.668 1 90.5 237 ARG A O 1
ATOM 1796 N N . ASP A 1 238 ? 25.953 -23.641 -3.609 1 93.12 238 ASP A N 1
ATOM 1797 C CA . ASP A 1 238 ? 25.891 -24.547 -2.471 1 93.12 238 ASP A CA 1
ATOM 1798 C C . ASP A 1 238 ? 24.547 -24.422 -1.745 1 93.12 238 ASP A C 1
ATOM 1800 O O . ASP A 1 238 ? 24 -25.422 -1.269 1 93.12 238 ASP A O 1
ATOM 1804 N N . GLU A 1 239 ? 24.094 -23.281 -1.658 1 92.88 239 GLU A N 1
ATOM 1805 C CA . GLU A 1 239 ? 22.797 -23.062 -1.021 1 92.88 239 GLU A CA 1
ATOM 1806 C C . GLU A 1 239 ? 21.688 -23.844 -1.729 1 92.88 239 GLU A C 1
ATOM 1808 O O . GLU A 1 239 ? 20.906 -24.562 -1.085 1 92.88 239 GLU A O 1
ATOM 1813 N N . VAL A 1 240 ? 21.656 -23.781 -2.982 1 92.75 240 VAL A N 1
ATOM 1814 C CA . VAL A 1 240 ? 20.641 -24.469 -3.779 1 92.75 240 VAL A CA 1
ATOM 1815 C C . VAL A 1 240 ? 20.797 -25.969 -3.643 1 92.75 240 VAL A C 1
ATOM 1817 O O . VAL A 1 240 ? 19.812 -26.688 -3.473 1 92.75 240 VAL A O 1
ATOM 1820 N N . GLN A 1 241 ? 22.016 -26.406 -3.686 1 94.25 241 GLN A N 1
ATOM 1821 C CA . GLN A 1 241 ? 22.297 -27.844 -3.613 1 94.25 241 GLN A CA 1
ATOM 1822 C C . GLN A 1 241 ? 21.891 -28.422 -2.262 1 94.25 241 GLN A C 1
ATOM 1824 O O . GLN A 1 241 ? 21.344 -29.516 -2.189 1 94.25 241 GLN A O 1
ATOM 1829 N N . VAL A 1 242 ? 22.156 -27.703 -1.286 1 95.19 242 VAL A N 1
ATOM 1830 C CA . VAL A 1 242 ? 21.812 -28.156 0.058 1 95.19 242 VAL A CA 1
ATOM 1831 C C . VAL A 1 242 ? 20.297 -28.312 0.181 1 95.19 242 VAL A C 1
ATOM 1833 O O . VAL A 1 242 ? 19.812 -29.297 0.734 1 95.19 242 VAL A O 1
ATOM 1836 N N . VAL A 1 243 ? 19.562 -27.344 -0.346 1 94.31 243 VAL A N 1
ATOM 1837 C CA . VAL A 1 243 ? 18.109 -27.422 -0.263 1 94.31 243 VAL A CA 1
ATOM 1838 C C . VAL A 1 243 ? 17.594 -28.594 -1.101 1 94.31 243 VAL A C 1
ATOM 1840 O O . VAL A 1 243 ? 16.734 -29.359 -0.658 1 94.31 243 VAL A O 1
ATOM 1843 N N . ARG A 1 244 ? 18.141 -28.797 -2.244 1 94.81 244 ARG A N 1
ATOM 1844 C CA . ARG A 1 244 ? 17.75 -29.891 -3.131 1 94.81 244 ARG A CA 1
ATOM 1845 C C . ARG A 1 244 ? 17.984 -31.25 -2.469 1 94.81 244 ARG A C 1
ATOM 1847 O O . ARG A 1 244 ? 17.188 -32.156 -2.629 1 94.81 244 ARG A O 1
ATOM 1854 N N . GLN A 1 245 ? 18.984 -31.312 -1.721 1 95.38 245 GLN A N 1
ATOM 1855 C CA . GLN A 1 245 ? 19.391 -32.594 -1.139 1 95.38 245 GLN A CA 1
ATOM 1856 C C . GLN A 1 245 ? 18.625 -32.875 0.157 1 95.38 245 GLN A C 1
ATOM 1858 O O . GLN A 1 245 ? 18.359 -34.031 0.483 1 95.38 245 GLN A O 1
ATOM 1863 N N . THR A 1 246 ? 18.266 -31.828 0.816 1 96.12 246 THR A N 1
ATOM 1864 C CA . THR A 1 246 ? 17.812 -32.062 2.182 1 96.12 246 THR A CA 1
ATOM 1865 C C . THR A 1 246 ? 16.328 -31.719 2.33 1 96.12 246 THR A C 1
ATOM 1867 O O . THR A 1 246 ? 15.672 -32.188 3.258 1 96.12 246 THR A O 1
ATOM 1870 N N . ARG A 1 247 ? 15.844 -30.891 1.39 1 96.12 247 ARG A N 1
ATOM 1871 C CA . ARG A 1 247 ? 14.508 -30.359 1.643 1 96.12 247 ARG A CA 1
ATOM 1872 C C . ARG A 1 247 ? 13.625 -30.469 0.401 1 96.12 247 ARG A C 1
ATOM 1874 O O . ARG A 1 247 ? 12.594 -29.812 0.306 1 96.12 247 ARG A O 1
ATOM 1881 N N . ASP A 1 248 ? 13.992 -31.266 -0.529 1 98.25 248 ASP A N 1
ATOM 1882 C CA . ASP A 1 248 ? 13.203 -31.406 -1.753 1 98.25 248 ASP A CA 1
ATOM 1883 C C . ASP A 1 248 ? 11.836 -32 -1.463 1 98.25 248 ASP A C 1
ATOM 1885 O O . ASP A 1 248 ? 11.734 -33.062 -0.834 1 98.25 248 ASP A O 1
ATOM 1889 N N . PRO A 1 249 ? 10.805 -31.297 -1.942 1 98.5 249 PRO A N 1
ATOM 1890 C CA . PRO A 1 249 ? 9.469 -31.766 -1.576 1 98.5 249 PRO A CA 1
ATOM 1891 C C . PRO A 1 249 ? 9.125 -33.125 -2.182 1 98.5 249 PRO A C 1
ATOM 1893 O O . PRO A 1 249 ? 8.414 -33.906 -1.561 1 98.5 249 PRO A O 1
ATOM 1896 N N . ILE A 1 250 ? 9.57 -33.438 -3.338 1 98.06 250 ILE A N 1
ATOM 1897 C CA . ILE A 1 250 ? 9.273 -34.688 -4.004 1 98.06 250 ILE A CA 1
ATOM 1898 C C . ILE A 1 250 ? 9.984 -35.844 -3.277 1 98.06 250 ILE A C 1
ATOM 1900 O O . ILE A 1 250 ? 9.359 -36.844 -2.924 1 98.06 250 ILE A O 1
ATOM 1904 N N . THR A 1 251 ? 11.273 -35.656 -3.041 1 97 251 THR A N 1
ATOM 1905 C CA . THR A 1 251 ? 12.055 -36.688 -2.373 1 97 251 THR A CA 1
ATOM 1906 C C . THR A 1 251 ? 11.523 -36.938 -0.963 1 97 251 THR A C 1
ATOM 1908 O O . THR A 1 251 ? 11.398 -38.094 -0.538 1 97 251 THR A O 1
ATOM 1911 N N . SER A 1 252 ? 11.234 -35.875 -0.244 1 97.12 252 SER A N 1
ATOM 1912 C CA . SER A 1 252 ? 10.727 -36 1.119 1 97.12 252 SER A CA 1
ATOM 1913 C C . SER A 1 252 ? 9.398 -36.75 1.146 1 97.12 252 SER A C 1
ATOM 1915 O O . SER A 1 252 ? 9.164 -37.562 2.027 1 97.12 252 SER A O 1
ATOM 1917 N N . PHE A 1 253 ? 8.539 -36.469 0.273 1 98 253 PHE A N 1
ATOM 1918 C CA . PHE A 1 253 ? 7.238 -37.125 0.237 1 98 253 PHE A CA 1
ATOM 1919 C C . PHE A 1 253 ? 7.383 -38.594 -0.175 1 98 253 PHE A C 1
ATOM 1921 O O . PHE A 1 253 ? 6.711 -39.469 0.375 1 98 253 PHE A O 1
ATOM 1928 N N . LYS A 1 254 ? 8.227 -38.844 -1.16 1 97.19 254 LYS A N 1
ATOM 1929 C CA . LYS A 1 254 ? 8.516 -40.219 -1.584 1 97.19 254 LYS A CA 1
ATOM 1930 C C . LYS A 1 254 ? 8.984 -41.062 -0.408 1 97.19 254 LYS A C 1
ATOM 1932 O O . LYS A 1 254 ? 8.492 -42.188 -0.211 1 97.19 254 LYS A O 1
ATOM 1937 N N . GLU A 1 255 ? 9.867 -40.531 0.326 1 96.69 255 GLU A N 1
ATOM 1938 C CA . GLU A 1 255 ? 10.375 -41.25 1.488 1 96.69 255 GLU A CA 1
ATOM 1939 C C . GLU A 1 255 ? 9.266 -41.531 2.5 1 96.69 255 GLU A C 1
ATOM 1941 O O . GLU A 1 255 ? 9.18 -42.625 3.057 1 96.69 255 GLU A O 1
ATOM 1946 N N . LYS A 1 256 ? 8.469 -40.531 2.656 1 96.75 256 LYS A N 1
ATOM 1947 C CA . LYS A 1 256 ? 7.371 -40.656 3.613 1 96.75 256 LYS A CA 1
ATOM 1948 C C . LYS A 1 256 ? 6.414 -41.781 3.201 1 96.75 256 LYS A C 1
ATOM 1950 O O . LYS A 1 256 ? 6.004 -42.594 4.031 1 96.75 256 LYS A O 1
ATOM 1955 N N . ILE A 1 257 ? 6.039 -41.844 1.951 1 96.81 257 ILE A N 1
ATOM 1956 C CA . ILE A 1 257 ? 5.02 -42.781 1.533 1 96.81 257 ILE A CA 1
ATOM 1957 C C . ILE A 1 257 ? 5.633 -44.188 1.454 1 96.81 257 ILE A C 1
ATOM 1959 O O . ILE A 1 257 ? 4.953 -45.188 1.706 1 96.81 257 ILE A O 1
ATOM 1963 N N . ILE A 1 258 ? 6.945 -44.281 1.143 1 97.25 258 ILE A N 1
ATOM 1964 C CA . ILE A 1 258 ? 7.633 -45.562 1.124 1 97.25 258 ILE A CA 1
ATOM 1965 C C . ILE A 1 258 ? 7.785 -46.094 2.549 1 97.25 258 ILE A C 1
ATOM 1967 O O . ILE A 1 258 ? 7.492 -47.25 2.822 1 97.25 258 ILE A O 1
ATOM 1971 N N . ASN A 1 259 ? 8.188 -45.188 3.473 1 97.5 259 ASN A N 1
ATOM 1972 C CA . ASN A 1 259 ? 8.414 -45.594 4.859 1 97.5 259 ASN A CA 1
ATOM 1973 C C . ASN A 1 259 ? 7.125 -46 5.547 1 97.5 259 ASN A C 1
ATOM 1975 O O . ASN A 1 259 ? 7.145 -46.844 6.457 1 97.5 259 ASN A O 1
ATOM 1979 N N . THR A 1 260 ? 6.008 -45.531 5.074 1 97.44 260 THR A N 1
ATOM 1980 C CA . THR A 1 260 ? 4.723 -45.906 5.664 1 97.44 260 THR A CA 1
ATOM 1981 C C . THR A 1 260 ? 4.059 -47.031 4.879 1 97.44 260 THR A C 1
ATOM 1983 O O . THR A 1 260 ? 2.895 -47.344 5.113 1 97.44 260 THR A O 1
ATOM 1986 N N . GLU A 1 261 ? 4.719 -47.5 3.85 1 96.81 261 GLU A N 1
ATOM 1987 C CA . GLU A 1 261 ? 4.324 -48.656 3.047 1 96.81 261 GLU A CA 1
ATOM 1988 C C . GLU A 1 261 ? 3.059 -48.344 2.244 1 96.81 261 GLU A C 1
ATOM 1990 O O . GLU A 1 261 ? 2.225 -49.25 2.043 1 96.81 261 GLU A O 1
ATOM 1995 N N . LEU A 1 262 ? 2.926 -47.156 1.977 1 97.06 262 LEU A N 1
ATOM 1996 C CA . LEU A 1 262 ? 1.782 -46.75 1.161 1 97.06 262 LEU A CA 1
ATOM 1997 C C . LEU A 1 262 ? 2.09 -46.938 -0.323 1 97.06 262 LEU A C 1
ATOM 1999 O O . LEU A 1 262 ? 1.175 -46.969 -1.148 1 97.06 262 LEU A O 1
ATOM 2003 N N . ALA A 1 263 ? 3.359 -47 -0.714 1 96.56 263 ALA A N 1
ATOM 2004 C CA . ALA A 1 263 ? 3.824 -47.25 -2.072 1 96.56 263 ALA A CA 1
ATOM 2005 C C . ALA A 1 263 ? 5.18 -47.969 -2.061 1 96.56 263 ALA A C 1
ATOM 2007 O O . ALA A 1 263 ? 5.934 -47.844 -1.092 1 96.56 263 ALA A O 1
ATOM 2008 N N . THR A 1 264 ? 5.457 -48.688 -3.08 1 97.62 264 THR A N 1
ATOM 2009 C CA . THR A 1 264 ? 6.77 -49.312 -3.25 1 97.62 264 THR A CA 1
ATOM 2010 C C . THR A 1 264 ? 7.637 -48.469 -4.188 1 97.62 264 THR A C 1
ATOM 2012 O O . THR A 1 264 ? 7.117 -47.719 -5.012 1 97.62 264 THR A O 1
ATOM 2015 N N . PRO A 1 265 ? 8.891 -48.656 -3.98 1 96.69 265 PRO A N 1
ATOM 2016 C CA . PRO A 1 265 ? 9.781 -47.938 -4.914 1 96.69 265 PRO A CA 1
ATOM 2017 C C . PRO A 1 265 ? 9.469 -48.281 -6.375 1 96.69 265 PRO A C 1
ATOM 2019 O O . PRO A 1 265 ? 9.555 -47.375 -7.234 1 96.69 265 PRO A O 1
ATOM 2022 N N . ASP A 1 266 ? 9.062 -49.469 -6.668 1 97.44 266 ASP A N 1
ATOM 2023 C CA . ASP A 1 266 ? 8.773 -49.875 -8.039 1 97.44 266 ASP A CA 1
ATOM 2024 C C . ASP A 1 266 ? 7.527 -49.188 -8.57 1 97.44 266 ASP A C 1
ATOM 2026 O O . ASP A 1 266 ? 7.477 -48.781 -9.742 1 97.44 266 ASP A O 1
ATOM 2030 N N . GLU A 1 267 ? 6.555 -49.125 -7.738 1 97.56 267 GLU A N 1
ATOM 2031 C CA . GLU A 1 267 ? 5.348 -48.375 -8.125 1 97.56 267 GLU A CA 1
ATOM 2032 C C . GLU A 1 267 ? 5.66 -46.938 -8.461 1 97.56 267 GLU A C 1
ATOM 2034 O O . GLU A 1 267 ? 5.137 -46.406 -9.438 1 97.56 267 GLU A O 1
ATOM 2039 N N . LEU A 1 268 ? 6.484 -46.312 -7.648 1 96.94 268 LEU A N 1
ATOM 2040 C CA . LEU A 1 268 ? 6.848 -44.906 -7.863 1 96.94 268 LEU A CA 1
ATOM 2041 C C . LEU A 1 268 ? 7.68 -44.75 -9.133 1 96.94 268 LEU A C 1
ATOM 2043 O O . LEU A 1 268 ? 7.527 -43.781 -9.859 1 96.94 268 LEU A O 1
ATOM 2047 N N . LYS A 1 269 ? 8.531 -45.688 -9.344 1 96.81 269 LYS A N 1
ATOM 2048 C CA . LYS A 1 269 ? 9.328 -45.688 -10.57 1 96.81 269 LYS A CA 1
ATOM 2049 C C . LYS A 1 269 ? 8.438 -45.781 -11.805 1 96.81 269 LYS A C 1
ATOM 2051 O O . LYS A 1 269 ? 8.711 -45.156 -12.836 1 96.81 269 LYS A O 1
ATOM 2056 N N . ALA A 1 270 ? 7.477 -46.594 -11.781 1 97.75 270 ALA A N 1
ATOM 2057 C CA . ALA A 1 270 ? 6.531 -46.75 -12.883 1 97.75 270 ALA A CA 1
ATOM 2058 C C . ALA A 1 270 ? 5.781 -45.438 -13.156 1 97.75 270 ALA A C 1
ATOM 2060 O O . ALA A 1 270 ? 5.562 -45.062 -14.312 1 97.75 270 ALA A O 1
ATOM 2061 N N . ILE A 1 271 ? 5.367 -44.812 -12.086 1 96.88 271 ILE A N 1
ATOM 2062 C CA . ILE A 1 271 ? 4.695 -43.5 -12.211 1 96.88 271 ILE A CA 1
ATOM 2063 C C . ILE A 1 271 ? 5.625 -42.5 -12.891 1 96.88 271 ILE A C 1
ATOM 2065 O O . ILE A 1 271 ? 5.211 -41.812 -13.812 1 96.88 271 ILE A O 1
ATOM 2069 N N . ASP A 1 272 ? 6.844 -42.469 -12.469 1 97.06 272 ASP A N 1
ATOM 2070 C CA . ASP A 1 272 ? 7.832 -41.562 -13.047 1 97.06 272 ASP A CA 1
ATOM 2071 C C . ASP A 1 272 ? 8.023 -41.812 -14.531 1 97.06 272 ASP A C 1
ATOM 2073 O O . ASP A 1 272 ? 8.148 -40.875 -15.328 1 97.06 272 ASP A O 1
ATOM 2077 N N . ALA A 1 273 ? 8.055 -43.062 -14.836 1 97.81 273 ALA A N 1
ATOM 2078 C CA . ALA A 1 273 ? 8.25 -43.438 -16.234 1 97.81 273 ALA A CA 1
ATOM 2079 C C . ALA A 1 273 ? 7.078 -43 -17.094 1 97.81 273 ALA A C 1
ATOM 2081 O O . ALA A 1 273 ? 7.27 -42.531 -18.234 1 97.81 273 ALA A O 1
ATOM 2082 N N . GLU A 1 274 ? 5.938 -43.188 -16.625 1 98.25 274 GLU A N 1
ATOM 2083 C CA . GLU A 1 274 ? 4.742 -42.781 -17.344 1 98.25 274 GLU A CA 1
ATOM 2084 C C . GLU A 1 274 ? 4.723 -41.25 -17.547 1 98.25 274 GLU A C 1
ATOM 2086 O O . GLU A 1 274 ? 4.371 -40.781 -18.625 1 98.25 274 GLU A O 1
ATOM 2091 N N . ILE A 1 275 ? 5.059 -40.562 -16.5 1 98.25 275 ILE A N 1
ATOM 2092 C CA . ILE A 1 275 ? 5.102 -39.125 -16.547 1 98.25 275 ILE A CA 1
ATOM 2093 C C . ILE A 1 275 ? 6.141 -38.656 -17.578 1 98.25 275 ILE A C 1
ATOM 2095 O O . ILE A 1 275 ? 5.879 -37.75 -18.375 1 98.25 275 ILE A O 1
ATOM 2099 N N . LYS A 1 276 ? 7.293 -39.219 -17.438 1 98.25 276 LYS A N 1
ATOM 2100 C CA . LYS A 1 276 ? 8.359 -38.906 -18.391 1 98.25 276 LYS A CA 1
ATOM 2101 C C . LYS A 1 276 ? 7.895 -39.094 -19.828 1 98.25 276 LYS A C 1
ATOM 2103 O O . LYS A 1 276 ? 8.141 -38.25 -20.672 1 98.25 276 LYS A O 1
ATOM 2108 N N . LYS A 1 277 ? 7.246 -40.156 -20.094 1 98.5 277 LYS A N 1
ATOM 2109 C CA . LYS A 1 277 ? 6.73 -40.469 -21.438 1 98.5 277 LYS A CA 1
ATOM 2110 C C . LYS A 1 277 ? 5.742 -39.375 -21.891 1 98.5 277 LYS A C 1
ATOM 2112 O O . LYS A 1 277 ? 5.805 -38.906 -23.016 1 98.5 277 LYS A O 1
ATOM 2117 N N . GLU A 1 278 ? 4.855 -39.062 -21.062 1 98.5 278 GLU A N 1
ATOM 2118 C CA . GLU A 1 278 ? 3.844 -38.062 -21.375 1 98.5 278 GLU A CA 1
ATOM 2119 C C . GLU A 1 278 ? 4.484 -36.719 -21.672 1 98.5 278 GLU A C 1
ATOM 2121 O O . GLU A 1 278 ? 4.145 -36.062 -22.672 1 98.5 278 GLU A O 1
ATOM 2126 N N . VAL A 1 279 ? 5.402 -36.219 -20.828 1 98.75 279 VAL A N 1
ATOM 2127 C CA . VAL A 1 279 ? 6.027 -34.938 -20.969 1 98.75 279 VAL A CA 1
ATOM 2128 C C . VAL A 1 279 ? 6.898 -34.906 -22.234 1 98.75 279 VAL A C 1
ATOM 2130 O O . VAL A 1 279 ? 6.91 -33.906 -22.969 1 98.75 279 VAL A O 1
ATOM 2133 N N . ASP A 1 280 ? 7.598 -36 -22.453 1 98.38 280 ASP A N 1
ATOM 2134 C CA . ASP A 1 280 ? 8.43 -36.094 -23.641 1 98.38 280 ASP A CA 1
ATOM 2135 C C . ASP A 1 280 ? 7.59 -36 -24.906 1 98.38 280 ASP A C 1
ATOM 2137 O O . ASP A 1 280 ? 7.973 -35.344 -25.875 1 98.38 280 ASP A O 1
ATOM 2141 N N . ALA A 1 281 ? 6.52 -36.719 -24.875 1 98.62 281 ALA A N 1
ATOM 2142 C CA . ALA A 1 281 ? 5.621 -36.688 -26.031 1 98.62 281 ALA A CA 1
ATOM 2143 C C . ALA A 1 281 ? 5.074 -35.281 -26.25 1 98.62 281 ALA A C 1
ATOM 2145 O O . ALA A 1 281 ? 5.027 -34.781 -27.375 1 98.62 281 ALA A O 1
ATOM 2146 N N . ALA A 1 282 ? 4.633 -34.656 -25.234 1 98.62 282 ALA A N 1
ATOM 2147 C CA . ALA A 1 282 ? 4.117 -33.281 -25.312 1 98.62 282 ALA A CA 1
ATOM 2148 C C . ALA A 1 282 ? 5.195 -32.312 -25.797 1 98.62 282 ALA A C 1
ATOM 2150 O O . ALA A 1 282 ? 4.918 -31.406 -26.562 1 98.62 282 ALA A O 1
ATOM 2151 N N . ASN A 1 283 ? 6.371 -32.5 -25.25 1 98.25 283 ASN A N 1
ATOM 2152 C CA . ASN A 1 283 ? 7.508 -31.672 -25.625 1 98.25 283 ASN A CA 1
ATOM 2153 C C . ASN A 1 283 ? 7.789 -31.766 -27.125 1 98.25 283 ASN A C 1
ATOM 2155 O O . ASN A 1 283 ? 8.023 -30.75 -27.781 1 98.25 283 ASN A O 1
ATOM 2159 N N . LYS A 1 284 ? 7.805 -32.938 -27.609 1 97.94 284 LYS A N 1
ATOM 2160 C CA . LYS A 1 284 ? 8.008 -33.156 -29.031 1 97.94 284 LYS A CA 1
ATOM 2161 C C . LYS A 1 284 ? 6.918 -32.469 -29.859 1 97.94 284 LYS A C 1
ATOM 2163 O O . LYS A 1 284 ? 7.215 -31.75 -30.812 1 97.94 284 LYS A O 1
ATOM 2168 N N . THR A 1 285 ? 5.727 -32.656 -29.469 1 98.19 285 THR A N 1
ATOM 2169 C CA . THR A 1 285 ? 4.598 -32.031 -30.172 1 98.19 285 THR A CA 1
ATOM 2170 C C . THR A 1 285 ? 4.668 -30.516 -30.094 1 98.19 285 THR A C 1
ATOM 2172 O O . THR A 1 285 ? 4.383 -29.844 -31.078 1 98.19 285 THR A O 1
ATOM 2175 N N . ALA A 1 286 ? 5.02 -29.984 -29 1 97.75 286 ALA A N 1
ATOM 2176 C CA . ALA A 1 286 ? 5.105 -28.547 -28.812 1 97.75 286 ALA A CA 1
ATOM 2177 C C . ALA A 1 286 ? 6.137 -27.922 -29.75 1 97.75 286 ALA A C 1
ATOM 2179 O O . ALA A 1 286 ? 5.949 -26.797 -30.234 1 97.75 286 ALA A O 1
ATOM 2180 N N . LYS A 1 287 ? 7.18 -28.594 -30.047 1 96.44 287 LYS A N 1
ATOM 2181 C CA . LYS A 1 287 ? 8.242 -28.125 -30.922 1 96.44 287 LYS A CA 1
ATOM 2182 C C . LYS A 1 287 ? 7.809 -28.141 -32.375 1 96.44 287 LYS A C 1
ATOM 2184 O O . LYS A 1 287 ? 8.242 -27.297 -33.156 1 96.44 287 LYS A O 1
ATOM 2189 N N . GLU A 1 288 ? 6.984 -29.062 -32.656 1 96.56 288 GLU A N 1
ATOM 2190 C CA . GLU A 1 288 ? 6.633 -29.297 -34.031 1 96.56 288 GLU A CA 1
ATOM 2191 C C . GLU A 1 288 ? 5.328 -28.594 -34.406 1 96.56 288 GLU A C 1
ATOM 2193 O O . GLU A 1 288 ? 5.016 -28.422 -35.594 1 96.56 288 GLU A O 1
ATOM 2198 N N . ASP A 1 289 ? 4.602 -28.188 -33.406 1 96.44 289 ASP A N 1
ATOM 2199 C CA . ASP A 1 289 ? 3.309 -27.547 -33.594 1 96.44 289 ASP A CA 1
ATOM 2200 C C . ASP A 1 289 ? 3.453 -26.25 -34.375 1 96.44 289 ASP A C 1
ATOM 2202 O O . ASP A 1 289 ? 4.566 -25.75 -34.562 1 96.44 289 ASP A O 1
ATOM 2206 N N . THR A 1 290 ? 2.357 -25.734 -34.938 1 96.25 290 THR A N 1
ATOM 2207 C CA . THR A 1 290 ? 2.398 -24.547 -35.781 1 96.25 290 THR A CA 1
ATOM 2208 C C . THR A 1 290 ? 1.961 -23.312 -35 1 96.25 290 THR A C 1
ATOM 2210 O O . THR A 1 290 ? 1.253 -23.438 -34 1 96.25 290 THR A O 1
ATOM 2213 N N . GLU A 1 291 ? 2.438 -22.156 -35.469 1 95.19 291 GLU A N 1
ATOM 2214 C CA . GLU A 1 291 ? 1.97 -20.875 -34.906 1 95.19 291 GLU A CA 1
ATOM 2215 C C . GLU A 1 291 ? 0.583 -20.531 -35.438 1 95.19 291 GLU A C 1
ATOM 2217 O O . GLU A 1 291 ? 0.156 -21.047 -36.469 1 95.19 291 GLU A O 1
ATOM 2222 N N . ILE A 1 292 ? -0.075 -19.719 -34.719 1 93.19 292 ILE A N 1
ATOM 2223 C CA . ILE A 1 292 ? -1.352 -19.219 -35.219 1 93.19 292 ILE A CA 1
ATOM 2224 C C . ILE A 1 292 ? -1.107 -18.203 -36.344 1 93.19 292 ILE A C 1
ATOM 2226 O O . ILE A 1 292 ? -0.004 -17.672 -36.469 1 93.19 292 ILE A O 1
ATOM 2230 N N . THR A 1 293 ? -2.107 -17.969 -37.094 1 90.25 293 THR A N 1
ATOM 2231 C CA . THR A 1 293 ? -1.996 -17.016 -38.219 1 90.25 293 THR A CA 1
ATOM 2232 C C . THR A 1 293 ? -2.051 -15.586 -37.688 1 90.25 293 THR A C 1
ATOM 2234 O O . THR A 1 293 ? -2.508 -15.344 -36.562 1 90.25 293 THR A O 1
ATOM 2237 N N . MET A 1 294 ? -1.62 -14.688 -38.562 1 86.69 294 MET A N 1
ATOM 2238 C CA . MET A 1 294 ? -1.609 -13.273 -38.219 1 86.69 294 MET A CA 1
ATOM 2239 C C . MET A 1 294 ? -3.021 -12.766 -37.938 1 86.69 294 MET A C 1
ATOM 2241 O O . MET A 1 294 ? -3.215 -11.891 -37.094 1 86.69 294 MET A O 1
ATOM 2245 N N . GLU A 1 295 ? -3.977 -13.375 -38.594 1 85.88 295 GLU A N 1
ATOM 2246 C CA . GLU A 1 295 ? -5.363 -12.953 -38.406 1 85.88 295 GLU A CA 1
ATOM 2247 C C . GLU A 1 295 ? -5.855 -13.281 -37 1 85.88 295 GLU A C 1
ATOM 2249 O O . GLU A 1 295 ? -6.734 -12.602 -36.469 1 85.88 295 GLU A O 1
ATOM 2254 N N . GLU A 1 296 ? -5.238 -14.242 -36.375 1 90.25 296 GLU A N 1
ATOM 2255 C CA . GLU A 1 296 ? -5.711 -14.703 -35.062 1 90.25 296 GLU A CA 1
ATOM 2256 C C . GLU A 1 296 ? -5.035 -13.938 -33.938 1 90.25 296 GLU A C 1
ATOM 2258 O O . GLU A 1 296 ? -5.406 -14.086 -32.781 1 90.25 296 GLU A O 1
ATOM 2263 N N . ILE A 1 297 ? -4.105 -13.07 -34.312 1 88.5 297 ILE A N 1
ATOM 2264 C CA . ILE A 1 297 ? -3.4 -12.305 -33.312 1 88.5 297 ILE A CA 1
ATOM 2265 C C . ILE A 1 297 ? -4.379 -11.375 -32.594 1 88.5 297 ILE A C 1
ATOM 2267 O O . ILE A 1 297 ? -4.238 -11.117 -31.391 1 88.5 297 ILE A O 1
ATOM 2271 N N . ALA A 1 298 ? -5.398 -10.93 -33.312 1 89.31 298 ALA A N 1
ATOM 2272 C CA . ALA A 1 298 ? -6.395 -10.023 -32.719 1 89.31 298 ALA A CA 1
ATOM 2273 C C . ALA A 1 298 ? -7.629 -10.789 -32.281 1 89.31 298 ALA A C 1
ATOM 2275 O O . ALA A 1 298 ? -8.703 -10.203 -32.094 1 89.31 298 ALA A O 1
ATOM 2276 N N . GLY A 1 299 ? -7.387 -12.086 -32.094 1 88.94 299 GLY A N 1
ATOM 2277 C CA . GLY A 1 299 ? -8.516 -12.906 -31.703 1 88.94 299 GLY A CA 1
ATOM 2278 C C . GLY A 1 299 ? -8.789 -12.852 -30.219 1 88.94 299 GLY A C 1
ATOM 2279 O O . GLY A 1 299 ? -7.855 -12.805 -29.406 1 88.94 299 GLY A O 1
ATOM 2280 N N . ASP A 1 300 ? -9.977 -12.766 -29.75 1 88.5 300 ASP A N 1
ATOM 2281 C CA . ASP A 1 300 ? -10.492 -12.969 -28.391 1 88.5 300 ASP A CA 1
ATOM 2282 C C . ASP A 1 300 ? -10.008 -11.859 -27.453 1 88.5 300 ASP A C 1
ATOM 2284 O O . ASP A 1 300 ? -9.75 -12.102 -26.281 1 88.5 300 ASP A O 1
ATOM 2288 N N . VAL A 1 301 ? -9.789 -10.711 -28 1 86.31 301 VAL A N 1
ATOM 2289 C CA . VAL A 1 301 ? -9.406 -9.547 -27.203 1 86.31 301 VAL A CA 1
ATOM 2290 C C . VAL A 1 301 ? -10.578 -9.109 -26.328 1 86.31 301 VAL A C 1
ATOM 2292 O O . VAL A 1 301 ? -10.383 -8.758 -25.172 1 86.31 301 VAL A O 1
ATOM 2295 N N . TYR A 1 302 ? -11.766 -9.297 -26.844 1 85.88 302 TYR A N 1
ATOM 2296 C CA . TYR A 1 302 ? -12.984 -8.992 -26.109 1 85.88 302 TYR A CA 1
ATOM 2297 C C . TYR A 1 302 ? -13.969 -10.156 -26.172 1 85.88 302 TYR A C 1
ATOM 2299 O O . TYR A 1 302 ? -14.117 -10.797 -27.219 1 85.88 302 TYR A O 1
ATOM 2307 N N . SER A 1 303 ? -14.578 -10.32 -25.078 1 85.06 303 SER A N 1
ATOM 2308 C CA . SER A 1 303 ? -15.633 -11.336 -25.125 1 85.06 303 SER A CA 1
ATOM 2309 C C . SER A 1 303 ? -16.844 -10.836 -25.891 1 85.06 303 SER A C 1
ATOM 2311 O O . SER A 1 303 ? -17.484 -11.602 -26.625 1 85.06 303 SER A O 1
ATOM 2313 N N . ASN A 1 304 ? -17.141 -9.531 -25.625 1 85.69 304 ASN A N 1
ATOM 2314 C CA . ASN A 1 304 ? -18.156 -8.805 -26.375 1 85.69 304 ASN A CA 1
ATOM 2315 C C . ASN A 1 304 ? -17.531 -7.734 -27.266 1 85.69 304 ASN A C 1
ATOM 2317 O O . ASN A 1 304 ? -17.188 -6.652 -26.781 1 85.69 304 ASN A O 1
ATOM 2321 N N . THR A 1 305 ? -17.453 -8.031 -28.562 1 86 305 THR A N 1
ATOM 2322 C CA . THR A 1 305 ? -16.766 -7.145 -29.484 1 86 305 THR A CA 1
ATOM 2323 C C . THR A 1 305 ? -17.594 -5.891 -29.75 1 86 305 THR A C 1
ATOM 2325 O O . THR A 1 305 ? -18.516 -5.914 -30.562 1 86 305 THR A O 1
ATOM 2328 N N . LEU A 1 306 ? -17.203 -4.836 -29.016 1 86.19 306 LEU A N 1
ATOM 2329 C CA . LEU A 1 306 ? -17.906 -3.57 -29.219 1 86.19 306 LEU A CA 1
ATOM 2330 C C . LEU A 1 306 ? -17.25 -2.777 -30.344 1 86.19 306 LEU A C 1
ATOM 2332 O O . LEU A 1 306 ? -17.906 -1.954 -30.984 1 86.19 306 LEU A O 1
ATOM 2336 N N . GLU A 1 307 ? -15.969 -3.033 -30.5 1 85.44 307 GLU A N 1
ATOM 2337 C CA . GLU A 1 307 ? -15.219 -2.428 -31.609 1 85.44 307 GLU A CA 1
ATOM 2338 C C . GLU A 1 307 ? -14.547 -3.492 -32.469 1 85.44 307 GLU A C 1
ATOM 2340 O O . GLU A 1 307 ? -13.664 -4.215 -31.984 1 85.44 307 GLU A O 1
ATOM 2345 N N . PRO A 1 308 ? -14.945 -3.471 -33.656 1 87.38 308 PRO A N 1
ATOM 2346 C CA . PRO A 1 308 ? -14.461 -4.566 -34.5 1 87.38 308 PRO A CA 1
ATOM 2347 C C . PRO A 1 308 ? -13 -4.402 -34.906 1 87.38 308 PRO A C 1
ATOM 2349 O O . PRO A 1 308 ? -12.391 -5.344 -35.438 1 87.38 308 PRO A O 1
ATOM 2352 N N . THR A 1 309 ? -12.461 -3.225 -34.625 1 90.38 309 THR A N 1
ATOM 2353 C CA . THR A 1 309 ? -11.078 -3.002 -35.031 1 90.38 309 THR A CA 1
ATOM 2354 C C . THR A 1 309 ? -10.164 -2.93 -33.812 1 90.38 309 THR A C 1
ATOM 2356 O O . THR A 1 309 ? -10.555 -2.398 -32.75 1 90.38 309 THR A O 1
ATOM 2359 N N . ILE A 1 310 ? -9.008 -3.6 -34 1 90.38 310 ILE A N 1
ATOM 2360 C CA . ILE A 1 310 ? -7.965 -3.566 -33 1 90.38 310 ILE A CA 1
ATOM 2361 C C . ILE A 1 310 ? -6.789 -2.73 -33.5 1 90.38 310 ILE A C 1
ATOM 2363 O O . ILE A 1 310 ? -6.383 -2.842 -34.656 1 90.38 310 ILE A O 1
ATOM 2367 N N . ARG A 1 311 ? -6.316 -1.896 -32.594 1 87.31 311 ARG A N 1
ATOM 2368 C CA . ARG A 1 311 ? -5.203 -1.027 -32.969 1 87.31 311 ARG A CA 1
ATOM 2369 C C . ARG A 1 311 ? -3.992 -1.845 -33.406 1 87.31 311 ARG A C 1
ATOM 2371 O O . ARG A 1 311 ? -3.686 -2.877 -32.812 1 87.31 311 ARG A O 1
ATOM 2378 N N . ASN A 1 312 ? -3.225 -1.366 -34.469 1 88.19 312 ASN A N 1
ATOM 2379 C CA . ASN A 1 312 ? -2.008 -1.977 -35 1 88.19 312 ASN A CA 1
ATOM 2380 C C . ASN A 1 312 ? -0.797 -1.067 -34.812 1 88.19 312 ASN A C 1
ATOM 2382 O O . ASN A 1 312 ? -0.868 -0.082 -34.062 1 88.19 312 ASN A O 1
ATOM 2386 N N . ILE A 1 313 ? 0.355 -1.465 -35.312 1 87.12 313 ILE A N 1
ATOM 2387 C CA . ILE A 1 313 ? 1.596 -0.712 -35.156 1 87.12 313 ILE A CA 1
ATOM 2388 C C . ILE A 1 313 ? 1.44 0.668 -35.781 1 87.12 313 ILE A C 1
ATOM 2390 O O . ILE A 1 313 ? 2.041 1.642 -35.344 1 87.12 313 ILE A O 1
ATOM 2394 N N . THR A 1 314 ? 0.604 0.602 -36.875 1 87.81 314 THR A N 1
ATOM 2395 C CA . THR A 1 314 ? 0.295 1.872 -37.531 1 87.81 314 THR A CA 1
ATOM 2396 C C . THR A 1 314 ? -1.199 2.168 -37.438 1 87.81 314 THR A C 1
ATOM 2398 O O . THR A 1 314 ? -2.023 1.257 -37.531 1 87.81 314 THR A O 1
ATOM 2401 N N . PRO A 1 315 ? -1.508 3.377 -37.094 1 85.94 315 PRO A N 1
ATOM 2402 C CA . PRO A 1 315 ? -2.922 3.73 -36.938 1 85.94 315 PRO A CA 1
ATOM 2403 C C . PRO A 1 315 ? -3.723 3.525 -38.219 1 85.94 315 PRO A C 1
ATOM 2405 O O . PRO A 1 315 ? -4.953 3.451 -38.188 1 85.94 315 PRO A O 1
ATOM 2408 N N . TRP A 1 316 ? -3.066 3.385 -39.375 1 88.38 316 TRP A N 1
ATOM 2409 C CA . TRP A 1 316 ? -3.752 3.367 -40.656 1 88.38 316 TRP A CA 1
ATOM 2410 C C . TRP A 1 316 ? -4.098 1.941 -41.062 1 88.38 316 TRP A C 1
ATOM 2412 O O . TRP A 1 316 ? -4.84 1.729 -42.031 1 88.38 316 TRP A O 1
ATOM 2422 N N . ASN A 1 317 ? -3.586 0.946 -40.438 1 89.44 317 ASN A N 1
ATOM 2423 C CA . ASN A 1 317 ? -3.824 -0.454 -40.75 1 89.44 317 ASN A CA 1
ATOM 2424 C C . ASN A 1 317 ? -4.301 -1.247 -39.562 1 89.44 317 ASN A C 1
ATOM 2426 O O . ASN A 1 317 ? -3.592 -2.129 -39.062 1 89.44 317 ASN A O 1
ATOM 2430 N N . PRO A 1 318 ? -5.562 -0.931 -39.094 1 90.19 318 PRO A N 1
ATOM 2431 C CA . PRO A 1 318 ? -6.062 -1.683 -37.938 1 90.19 318 PRO A CA 1
ATOM 2432 C C . PRO A 1 318 ? -6.266 -3.166 -38.25 1 90.19 318 PRO A C 1
ATOM 2434 O O . PRO A 1 318 ? -6.371 -3.551 -39.406 1 90.19 318 PRO A O 1
ATOM 2437 N N . LEU A 1 319 ? -6.203 -3.943 -37.156 1 91.44 319 LEU A N 1
ATOM 2438 C CA . LEU A 1 319 ? -6.516 -5.363 -37.25 1 91.44 319 LEU A CA 1
ATOM 2439 C C . LEU A 1 319 ? -8 -5.617 -37.031 1 91.44 319 LEU A C 1
ATOM 2441 O O . LEU A 1 319 ? -8.68 -4.809 -36.375 1 91.44 319 LEU A O 1
ATOM 2445 N N . THR A 1 320 ? -8.445 -6.727 -37.562 1 91.12 320 THR A N 1
ATOM 2446 C CA . THR A 1 320 ? -9.836 -7.098 -37.375 1 91.12 320 THR A CA 1
ATOM 2447 C C . THR A 1 320 ? -9.969 -8.055 -36.188 1 91.12 320 THR A C 1
ATOM 2449 O O . THR A 1 320 ? -9.25 -9.047 -36.094 1 91.12 320 THR A O 1
ATOM 2452 N N . HIS A 1 321 ? -10.875 -7.633 -35.25 1 93 321 HIS A N 1
ATOM 2453 C CA . HIS A 1 321 ? -11.125 -8.523 -34.125 1 93 321 HIS A CA 1
ATOM 2454 C C . HIS A 1 321 ? -11.758 -9.828 -34.562 1 93 321 HIS A C 1
ATOM 2456 O O . HIS A 1 321 ? -12.625 -9.828 -35.438 1 93 321 HIS A O 1
ATOM 2462 N N . LYS A 1 322 ? -11.305 -10.93 -34 1 89.38 322 LYS A N 1
ATOM 2463 C CA . LYS A 1 322 ? -11.859 -12.25 -34.281 1 89.38 322 LYS A CA 1
ATOM 2464 C C . LYS A 1 322 ? -12.234 -12.977 -33 1 89.38 322 LYS A C 1
ATOM 2466 O O . LYS A 1 322 ? -11.547 -12.852 -31.984 1 89.38 322 LYS A O 1
ATOM 2471 N N . ARG A 1 323 ? -13.336 -13.68 -33.094 1 87.75 323 ARG A N 1
ATOM 2472 C CA . ARG A 1 323 ? -13.688 -14.578 -32 1 87.75 323 ARG A CA 1
ATOM 2473 C C . ARG A 1 323 ? -13.352 -16.031 -32.375 1 87.75 323 ARG A C 1
ATOM 2475 O O . ARG A 1 323 ? -13.977 -16.609 -33.25 1 87.75 323 ARG A O 1
ATOM 2482 N N . VAL A 1 324 ? -12.43 -16.5 -31.703 1 86.19 324 VAL A N 1
ATOM 2483 C CA . VAL A 1 324 ? -11.961 -17.844 -32.031 1 86.19 324 VAL A CA 1
ATOM 2484 C C . VAL A 1 324 ? -12.695 -18.875 -31.156 1 86.19 324 VAL A C 1
ATOM 2486 O O . VAL A 1 324 ? -13 -19.969 -31.609 1 86.19 324 VAL A O 1
ATOM 2489 N N . GLY A 1 325 ? -13.016 -18.531 -29.859 1 81.5 325 GLY A N 1
ATOM 2490 C CA . GLY A 1 325 ? -13.703 -19.422 -28.938 1 81.5 325 GLY A CA 1
ATOM 2491 C C . GLY A 1 325 ? -14.422 -18.672 -27.828 1 81.5 325 GLY A C 1
ATOM 2492 O O . GLY A 1 325 ? -14.391 -17.438 -27.766 1 81.5 325 GLY A O 1
ATOM 2493 N N . PRO A 1 326 ? -15.07 -19.5 -27.078 1 82.19 326 PRO A N 1
ATOM 2494 C CA . PRO A 1 326 ? -15.789 -18.875 -25.969 1 82.19 326 PRO A CA 1
ATOM 2495 C C . PRO A 1 326 ? -14.859 -18.391 -24.859 1 82.19 326 PRO A C 1
ATOM 2497 O O . PRO A 1 326 ? -13.781 -18.938 -24.672 1 82.19 326 PRO A O 1
ATOM 2500 N N . ALA A 1 327 ? -15.266 -17.281 -24.219 1 81.25 327 ALA A N 1
ATOM 2501 C CA . ALA A 1 327 ? -14.531 -16.828 -23.047 1 81.25 327 ALA A CA 1
ATOM 2502 C C . ALA A 1 327 ? -14.617 -17.844 -21.906 1 81.25 327 ALA A C 1
ATOM 2504 O O . ALA A 1 327 ? -15.695 -18.344 -21.594 1 81.25 327 ALA A O 1
ATOM 2505 N N . LEU A 1 328 ? -13.508 -18.219 -21.359 1 77.75 328 LEU A N 1
ATOM 2506 C CA . LEU A 1 328 ? -13.406 -19.312 -20.406 1 77.75 328 LEU A CA 1
ATOM 2507 C C . LEU A 1 328 ? -14.094 -18.969 -19.094 1 77.75 328 LEU A C 1
ATOM 2509 O O . LEU A 1 328 ? -14.742 -19.812 -18.484 1 77.75 328 LEU A O 1
ATOM 2513 N N . ASN A 1 329 ? -14.039 -17.75 -18.625 1 76.44 329 ASN A N 1
ATOM 2514 C CA . ASN A 1 329 ? -14.555 -17.406 -17.312 1 76.44 329 ASN A CA 1
ATOM 2515 C C . ASN A 1 329 ? -15.852 -16.609 -17.391 1 76.44 329 ASN A C 1
ATOM 2517 O O . ASN A 1 329 ? -16.312 -16.047 -16.406 1 76.44 329 ASN A O 1
ATOM 2521 N N . LEU A 1 330 ? -16.438 -16.531 -18.672 1 75.62 330 LEU A N 1
ATOM 2522 C CA . LEU A 1 330 ? -17.703 -15.828 -18.859 1 75.62 330 LEU A CA 1
ATOM 2523 C C . LEU A 1 330 ? -18.875 -16.781 -18.719 1 75.62 330 LEU A C 1
ATOM 2525 O O . LEU A 1 330 ? -19 -17.734 -19.5 1 75.62 330 LEU A O 1
ATOM 2529 N N . LYS A 1 331 ? -19.391 -17.156 -17.609 1 62.69 331 LYS A N 1
ATOM 2530 C CA . LYS A 1 331 ? -20.625 -17.922 -17.531 1 62.69 331 LYS A CA 1
ATOM 2531 C C . LYS A 1 331 ? -21.75 -17.094 -16.922 1 62.69 331 LYS A C 1
ATOM 2533 O O . LYS A 1 331 ? -21.5 -16.203 -16.094 1 62.69 331 LYS A O 1
ATOM 2538 N N . MET B 1 1 ? -3.182 27.797 20.438 1 97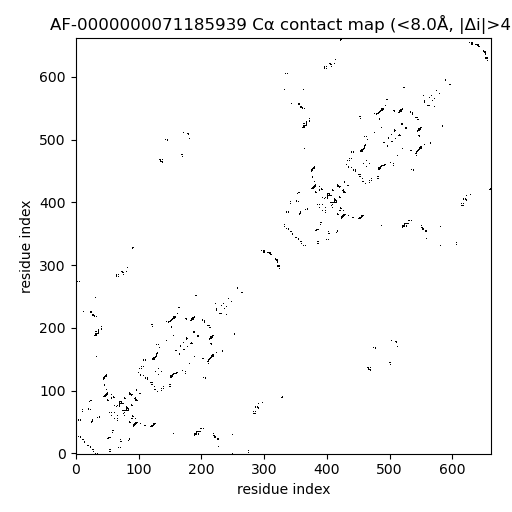.94 1 MET B N 1
ATOM 2539 C CA . MET B 1 1 ? -4.414 27.156 20 1 97.94 1 MET B CA 1
ATOM 2540 C C . MET B 1 1 ? -5.48 28.188 19.656 1 97.94 1 MET B C 1
ATOM 2542 O O . MET B 1 1 ? -6.172 28.078 18.641 1 97.94 1 MET B O 1
ATOM 2546 N N . ASN B 1 2 ? -5.551 29.25 20.516 1 98 2 ASN B N 1
ATOM 2547 C CA . ASN B 1 2 ? -6.551 30.281 20.281 1 98 2 ASN B CA 1
ATOM 2548 C C . ASN B 1 2 ? -6.27 31.031 18.984 1 98 2 ASN B C 1
ATOM 2550 O O . ASN B 1 2 ? -7.199 31.391 18.25 1 98 2 ASN B O 1
ATOM 2554 N N . THR B 1 3 ? -5.031 31.344 18.75 1 98.69 3 THR B N 1
ATOM 2555 C CA . THR B 1 3 ? -4.691 32.031 17.5 1 98.69 3 THR B CA 1
ATOM 2556 C C . THR B 1 3 ? -5.133 31.188 16.297 1 98.69 3 THR B C 1
ATOM 2558 O O . THR B 1 3 ? -5.746 31.703 15.367 1 98.69 3 THR B O 1
ATOM 2561 N N . ILE B 1 4 ? -4.852 29.906 16.344 1 98.69 4 ILE B N 1
ATOM 2562 C CA . ILE B 1 4 ? -5.242 29.016 15.25 1 98.69 4 ILE B CA 1
ATOM 2563 C C . ILE B 1 4 ? -6.762 29.031 15.094 1 98.69 4 ILE B C 1
ATOM 2565 O O . ILE B 1 4 ? -7.273 29.156 13.977 1 98.69 4 ILE B O 1
ATOM 2569 N N . ARG B 1 5 ? -7.488 28.922 16.203 1 98.44 5 ARG B N 1
ATOM 2570 C CA . ARG B 1 5 ? -8.945 28.938 16.156 1 98.44 5 ARG B CA 1
ATOM 2571 C C . ARG B 1 5 ? -9.469 30.219 15.516 1 98.44 5 ARG B C 1
ATOM 2573 O O . ARG B 1 5 ? -10.422 30.172 14.734 1 98.44 5 ARG B O 1
ATOM 2580 N N . ARG B 1 6 ? -8.867 31.312 15.883 1 98.5 6 ARG B N 1
ATOM 2581 C CA . ARG B 1 6 ? -9.312 32.594 15.344 1 98.5 6 ARG B CA 1
ATOM 2582 C C . ARG B 1 6 ? -8.984 32.719 13.859 1 98.5 6 ARG B C 1
ATOM 2584 O O . ARG B 1 6 ? -9.766 33.281 13.086 1 98.5 6 ARG B O 1
ATOM 2591 N N . ILE B 1 7 ? -7.809 32.25 13.469 1 98.56 7 ILE B N 1
ATOM 2592 C CA . ILE B 1 7 ? -7.449 32.188 12.055 1 98.56 7 ILE B CA 1
ATOM 2593 C C . ILE B 1 7 ? -8.484 31.391 11.281 1 98.56 7 ILE B C 1
ATOM 2595 O O .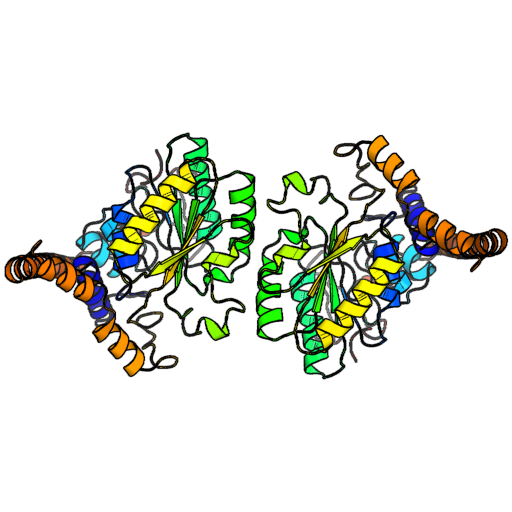 ILE B 1 7 ? -8.953 31.812 10.227 1 98.56 7 ILE B O 1
ATOM 2599 N N . GLU B 1 8 ? -8.82 30.25 11.836 1 98.19 8 GLU B N 1
ATOM 2600 C CA . GLU B 1 8 ? -9.773 29.359 11.18 1 98.19 8 GLU B CA 1
ATOM 2601 C C . GLU B 1 8 ? -11.148 30 11.086 1 98.19 8 GLU B C 1
ATOM 2603 O O . GLU B 1 8 ? -11.852 29.812 10.086 1 98.19 8 GLU B O 1
ATOM 2608 N N . THR B 1 9 ? -11.562 30.656 12.141 1 97.69 9 THR B N 1
ATOM 2609 C CA . THR B 1 9 ? -12.836 31.375 12.109 1 97.69 9 THR B CA 1
ATOM 2610 C C . THR B 1 9 ? -12.836 32.438 11.008 1 97.69 9 THR B C 1
ATOM 2612 O O . THR B 1 9 ? -13.797 32.531 10.25 1 97.69 9 THR B O 1
ATOM 2615 N N . ALA B 1 10 ? -11.797 33.188 10.992 1 98.25 10 ALA B N 1
ATOM 2616 C CA . ALA B 1 10 ? -11.656 34.219 9.945 1 98.25 10 ALA B CA 1
ATOM 2617 C C . ALA B 1 10 ? -11.695 33.562 8.555 1 98.25 10 ALA B C 1
ATOM 2619 O O . ALA B 1 10 ? -12.375 34.062 7.66 1 98.25 10 ALA B O 1
ATOM 2620 N N . ALA B 1 11 ? -10.953 32.5 8.383 1 97.69 11 ALA B N 1
ATOM 2621 C CA . ALA B 1 11 ? -10.922 31.766 7.109 1 97.69 11 ALA B CA 1
ATOM 2622 C C . ALA B 1 11 ? -12.312 31.297 6.707 1 97.69 11 ALA B C 1
ATOM 2624 O O . ALA B 1 11 ? -12.711 31.422 5.547 1 97.69 11 ALA B O 1
ATOM 2625 N N . GLY B 1 12 ? -13.016 30.719 7.66 1 96.62 12 GLY B N 1
ATOM 2626 C CA . GLY B 1 12 ? -14.383 30.297 7.395 1 96.62 12 GLY B CA 1
ATOM 2627 C C . GLY B 1 12 ? -15.273 31.438 6.93 1 96.62 12 GLY B C 1
ATOM 2628 O O . GLY B 1 12 ? -16.078 31.281 6 1 96.62 12 GLY B O 1
ATOM 2629 N N . ASN B 1 13 ? -15.156 32.562 7.566 1 96.81 13 ASN B N 1
ATOM 2630 C CA . ASN B 1 13 ? -15.945 33.719 7.195 1 96.81 13 ASN B CA 1
ATOM 2631 C C . ASN B 1 13 ? -15.57 34.219 5.805 1 96.81 13 ASN B C 1
ATOM 2633 O O . ASN B 1 13 ? -16.453 34.594 5.012 1 96.81 13 ASN B O 1
ATOM 2637 N N . LEU B 1 14 ? -14.328 34.312 5.543 1 97.38 14 LEU B N 1
ATOM 2638 C CA . LEU B 1 14 ? -13.852 34.719 4.23 1 97.38 14 LEU B CA 1
ATOM 2639 C C . LEU B 1 14 ? -14.414 33.812 3.137 1 97.38 14 LEU B C 1
ATOM 2641 O O . LEU B 1 14 ? -14.766 34.312 2.053 1 97.38 14 LEU B O 1
ATOM 2645 N N . TYR B 1 15 ? -14.43 32.562 3.412 1 96.38 15 TYR B N 1
ATOM 2646 C CA . TYR B 1 15 ? -14.977 31.625 2.449 1 96.38 15 TYR B CA 1
ATOM 2647 C C . TYR B 1 15 ? -16.469 31.891 2.209 1 96.38 15 TYR B C 1
ATOM 2649 O O . TYR B 1 15 ? -16.922 31.906 1.064 1 96.38 15 TYR B O 1
ATOM 2657 N N . LYS B 1 16 ? -17.188 32.062 3.252 1 94.56 16 LYS B N 1
ATOM 2658 C CA . LYS B 1 16 ? -18.609 32.344 3.152 1 94.56 16 LYS B CA 1
ATOM 2659 C C . LYS B 1 16 ? -18.875 33.625 2.365 1 94.56 16 LYS B C 1
ATOM 2661 O O . LYS B 1 16 ? -19.875 33.75 1.654 1 94.56 16 LYS B O 1
ATOM 2666 N N . GLU B 1 17 ? -17.953 34.531 2.463 1 95.25 17 GLU B N 1
ATOM 2667 C CA . GLU B 1 17 ? -18.047 35.781 1.749 1 95.25 17 GLU B CA 1
ATOM 2668 C C . GLU B 1 17 ? -17.578 35.656 0.303 1 95.25 17 GLU B C 1
ATOM 2670 O O . GLU B 1 17 ? -17.578 36.625 -0.452 1 95.25 17 GLU B O 1
ATOM 2675 N N . LYS B 1 18 ? -17.141 34.531 -0.057 1 95 18 LYS B N 1
ATOM 2676 C CA . LYS B 1 18 ? -16.719 34.188 -1.414 1 95 18 LYS B CA 1
ATOM 2677 C C . LYS B 1 18 ? -15.422 34.906 -1.779 1 95 18 LYS B C 1
ATOM 2679 O O . LYS B 1 18 ? -15.172 35.188 -2.953 1 95 18 LYS B O 1
ATOM 2684 N N . ILE B 1 19 ? -14.742 35.188 -0.715 1 95.56 19 ILE B N 1
ATOM 2685 C CA . ILE B 1 19 ? -13.445 35.812 -0.952 1 95.56 19 ILE B CA 1
ATOM 2686 C C . ILE B 1 19 ? -12.391 34.75 -1.198 1 95.56 19 ILE B C 1
ATOM 2688 O O . ILE B 1 19 ? -11.469 34.938 -1.991 1 95.56 19 ILE B O 1
ATOM 2692 N N . VAL B 1 20 ? -12.539 33.656 -0.559 1 94.25 20 VAL B N 1
ATOM 2693 C CA . VAL B 1 20 ? -11.688 32.5 -0.825 1 94.25 20 VAL B CA 1
ATOM 2694 C C . VAL B 1 20 ? -12.203 31.734 -2.051 1 94.25 20 VAL B C 1
ATOM 2696 O O . VAL B 1 20 ? -13.352 31.297 -2.08 1 94.25 20 VAL B O 1
ATOM 2699 N N . ARG B 1 21 ? -11.484 31.641 -3.139 1 83.75 21 ARG B N 1
ATOM 2700 C CA . ARG B 1 21 ? -11.969 31.078 -4.395 1 83.75 21 ARG B CA 1
ATOM 2701 C C . ARG B 1 21 ? -11.672 29.578 -4.473 1 83.75 21 ARG B C 1
ATOM 2703 O O . ARG B 1 21 ? -12.344 28.844 -5.203 1 83.75 21 ARG B O 1
ATOM 2710 N N . GLY B 1 22 ? -10.953 28.969 -3.711 1 85.69 22 GLY B N 1
ATOM 2711 C CA . GLY B 1 22 ? -10.625 27.562 -3.699 1 85.69 22 GLY B CA 1
ATOM 2712 C C . GLY B 1 22 ? -11.172 26.828 -2.482 1 85.69 22 GLY B C 1
ATOM 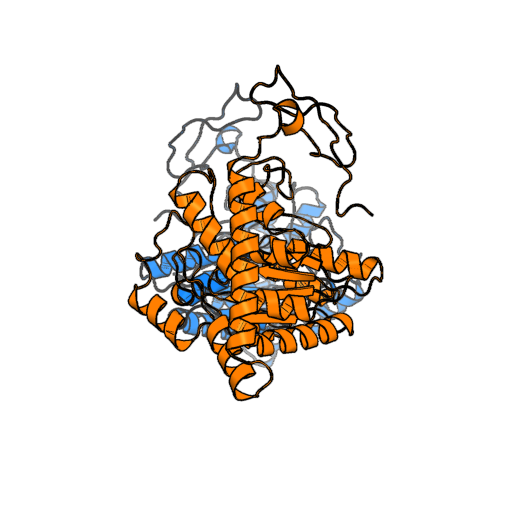2713 O O . GLY B 1 22 ? -12.141 27.281 -1.87 1 85.69 22 GLY B O 1
ATOM 2714 N N . PHE B 1 23 ? -10.727 25.719 -2.334 1 88 23 PHE B N 1
ATOM 2715 C CA . PHE B 1 23 ? -11.133 24.938 -1.172 1 88 23 PHE B CA 1
ATOM 2716 C C . PHE B 1 23 ? -10.617 25.562 0.115 1 88 23 PHE B C 1
ATOM 2718 O O . PHE B 1 23 ? -9.672 26.359 0.086 1 88 23 PHE B O 1
ATOM 2725 N N . CYS B 1 24 ? -11.32 25.312 1.101 1 94.69 24 CYS B N 1
ATOM 2726 C CA . CYS B 1 24 ? -10.906 25.734 2.432 1 94.69 24 CYS B CA 1
ATOM 2727 C C . CYS B 1 24 ? -11.117 24.625 3.451 1 94.69 24 CYS B C 1
ATOM 2729 O O . CYS B 1 24 ? -12.258 24.234 3.723 1 94.69 24 CYS B O 1
ATOM 2731 N N . HIS B 1 25 ? -10.078 24.109 3.93 1 94.81 25 HIS B N 1
ATOM 2732 C CA . HIS B 1 25 ? -10.117 23.016 4.895 1 94.81 25 HIS B CA 1
ATOM 2733 C C . HIS B 1 25 ? -9.75 23.5 6.293 1 94.81 25 HIS B C 1
ATOM 2735 O O . HIS B 1 25 ? -8.586 23.797 6.57 1 94.81 25 HIS B O 1
ATOM 2741 N N . LEU B 1 26 ? -10.742 23.547 7.121 1 96.44 26 LEU B N 1
ATOM 2742 C CA . LEU B 1 26 ? -10.547 24.156 8.43 1 96.44 26 LEU B CA 1
ATOM 2743 C C . LEU B 1 26 ? -10.023 23.141 9.438 1 96.44 26 LEU B C 1
ATOM 2745 O O . LEU B 1 26 ? -10.43 21.984 9.422 1 96.44 26 LEU B O 1
ATOM 2749 N N . TYR B 1 27 ? -9.234 23.625 10.336 1 96.38 27 TYR B N 1
ATOM 2750 C CA . TYR B 1 27 ? -8.477 22.828 11.297 1 96.38 27 TYR B CA 1
ATOM 2751 C C . TYR B 1 27 ? -9.102 22.906 12.688 1 96.38 27 TYR B C 1
ATOM 2753 O O . TYR B 1 27 ? -8.625 22.266 13.625 1 96.38 27 TYR B O 1
ATOM 2761 N N . SER B 1 28 ? -10.234 23.625 12.797 1 96.94 28 SER B N 1
ATOM 2762 C CA . SER B 1 28 ? -10.828 23.875 14.109 1 96.94 28 SER B CA 1
ATOM 2763 C C . SER B 1 28 ? -11.188 22.578 14.812 1 96.94 28 SER B C 1
ATOM 2765 O O . SER B 1 28 ? -11.836 21.703 14.227 1 96.94 28 SER B O 1
ATOM 2767 N N . GLY B 1 29 ? -10.789 22.438 16.016 1 97.12 29 GLY B N 1
ATOM 2768 C CA . GLY B 1 29 ? -11 21.25 16.828 1 97.12 29 GLY B CA 1
ATOM 2769 C C . GLY B 1 29 ? -9.742 20.422 17 1 97.12 29 GLY B C 1
ATOM 2770 O O . GLY B 1 29 ? -9.648 19.625 17.938 1 97.12 29 GLY B O 1
ATOM 2771 N N . GLN B 1 30 ? -8.773 20.656 16.156 1 97.94 30 GLN B N 1
ATOM 2772 C CA . GLN B 1 30 ? -7.594 19.812 16.141 1 97.94 30 GLN B CA 1
ATOM 2773 C C . GLN B 1 30 ? -6.355 20.562 16.609 1 97.94 30 GLN B C 1
ATOM 2775 O O . GLN B 1 30 ? -5.227 20.109 16.406 1 97.94 30 GLN B O 1
ATOM 2780 N N . GLU B 1 31 ? -6.512 21.734 17.266 1 98.62 31 GLU B N 1
ATOM 2781 C CA . GLU B 1 31 ? -5.414 22.641 17.578 1 98.62 31 GLU B CA 1
ATOM 2782 C C . GLU B 1 31 ? -4.387 21.984 18.5 1 98.62 31 GLU B C 1
ATOM 2784 O O . GLU B 1 31 ? -3.186 22.219 18.375 1 98.62 31 GLU B O 1
ATOM 2789 N N . ALA B 1 32 ? -4.859 21.156 19.375 1 98.81 32 ALA B N 1
ATOM 2790 C CA . ALA B 1 32 ? -3.967 20.531 20.344 1 98.81 32 ALA B CA 1
ATOM 2791 C C . ALA B 1 32 ? -2.93 19.656 19.672 1 98.81 32 ALA B C 1
ATOM 2793 O O . ALA B 1 32 ? -1.793 19.547 20.125 1 98.81 32 ALA B O 1
ATOM 2794 N N . CYS B 1 33 ? -3.285 19.016 18.578 1 98.69 33 CYS B N 1
ATOM 2795 C CA . CYS B 1 33 ? -2.359 18.156 17.844 1 98.69 33 CYS B CA 1
ATOM 2796 C C . CYS B 1 33 ? -1.144 18.953 17.359 1 98.69 33 CYS B C 1
ATOM 2798 O O . CYS B 1 33 ? -0.012 18.641 17.734 1 98.69 33 CYS B O 1
ATOM 2800 N N . ALA B 1 34 ? -1.428 20.016 16.641 1 98.62 34 ALA B N 1
ATOM 2801 C CA . ALA B 1 34 ? -0.351 20.797 16.031 1 98.62 34 ALA B CA 1
ATOM 2802 C C . ALA B 1 34 ? 0.464 21.516 17.094 1 98.62 34 ALA B C 1
ATOM 2804 O O . ALA B 1 34 ? 1.696 21.5 17.062 1 98.62 34 ALA B O 1
ATOM 2805 N N . VAL B 1 35 ? -0.214 22.172 18.031 1 98.81 35 VAL B N 1
ATOM 2806 C CA . VAL B 1 35 ? 0.463 22.969 19.047 1 98.81 35 VAL B CA 1
ATOM 2807 C C . VAL B 1 35 ? 1.297 22.062 19.938 1 98.81 35 VAL B C 1
ATOM 2809 O O . VAL B 1 35 ? 2.428 22.406 20.297 1 98.81 35 VAL B O 1
ATOM 2812 N N . GLY B 1 36 ? 0.691 20.891 20.297 1 98.88 36 GLY B N 1
ATOM 2813 C CA . GLY B 1 36 ? 1.433 19.953 21.125 1 98.88 36 GLY B CA 1
ATOM 2814 C C . GLY B 1 36 ? 2.697 19.438 20.453 1 98.88 36 GLY B C 1
ATOM 2815 O O . GLY B 1 36 ? 3.768 19.438 21.062 1 98.88 36 GLY B O 1
ATOM 2816 N N . MET B 1 37 ? 2.641 19.047 19.234 1 98.81 37 MET B N 1
ATOM 2817 C CA . MET B 1 37 ? 3.795 18.547 18.5 1 98.81 37 MET B CA 1
ATOM 2818 C C . MET B 1 37 ? 4.828 19.641 18.281 1 98.81 37 MET B C 1
ATOM 2820 O O . MET B 1 37 ? 6.023 19.438 18.516 1 98.81 37 MET B O 1
ATOM 2824 N N . ARG B 1 38 ? 4.367 20.812 17.906 1 98.69 38 ARG B N 1
ATOM 2825 C CA . ARG B 1 38 ? 5.289 21.922 17.641 1 98.69 38 ARG B CA 1
ATOM 2826 C C . ARG B 1 38 ? 6.066 22.281 18.906 1 98.69 38 ARG B C 1
ATOM 2828 O O . ARG B 1 38 ? 7.234 22.672 18.828 1 98.69 38 ARG B O 1
ATOM 2835 N N . SER B 1 39 ? 5.434 22.219 19.984 1 98.44 39 SER B N 1
ATOM 2836 C CA . SER B 1 39 ? 6.066 22.578 21.234 1 98.44 39 SER B CA 1
ATOM 2837 C C . SER B 1 39 ? 7.242 21.656 21.547 1 98.44 39 SER B C 1
ATOM 2839 O O . SER B 1 39 ? 8.148 22.031 22.312 1 98.44 39 SER B O 1
ATOM 2841 N N . ALA B 1 40 ? 7.234 20.516 21 1 98.62 40 ALA B N 1
ATOM 2842 C CA . ALA B 1 40 ? 8.297 19.547 21.25 1 98.62 40 ALA B CA 1
ATOM 2843 C C . ALA B 1 40 ? 9.375 19.625 20.172 1 98.62 40 ALA B C 1
ATOM 2845 O O . ALA B 1 40 ? 10.5 19.172 20.391 1 98.62 40 ALA B O 1
ATOM 2846 N N . MET B 1 41 ? 9.023 20.156 19.016 1 98.56 41 MET B N 1
ATOM 2847 C CA . MET B 1 41 ? 9.906 20.156 17.844 1 98.56 41 MET B CA 1
ATOM 2848 C C . MET B 1 41 ? 11.141 21.016 18.109 1 98.56 41 MET B C 1
ATOM 2850 O O . MET B 1 41 ? 11.07 22.016 18.828 1 98.56 41 MET B O 1
ATOM 2854 N N . ARG B 1 42 ? 12.305 20.641 17.688 1 98.19 42 ARG B N 1
ATOM 2855 C CA . ARG B 1 42 ? 13.57 21.375 17.672 1 98.19 42 ARG B CA 1
ATOM 2856 C C . ARG B 1 42 ? 13.781 22.078 16.328 1 98.19 42 ARG B C 1
ATOM 2858 O O . ARG B 1 42 ? 13.016 21.875 15.391 1 98.19 42 ARG B O 1
ATOM 2865 N N . LYS B 1 43 ? 14.656 22.812 16.172 1 96.56 43 LYS B N 1
ATOM 2866 C CA . LYS B 1 43 ? 14.883 23.688 15.023 1 96.56 43 LYS B CA 1
ATOM 2867 C C . LYS B 1 43 ? 15.102 22.859 13.75 1 96.56 43 LYS B C 1
ATOM 2869 O O . LYS B 1 43 ? 14.711 23.281 12.664 1 96.56 43 LYS B O 1
ATOM 2874 N N . GLN B 1 44 ? 15.68 21.719 13.883 1 97.12 44 GLN B N 1
ATOM 2875 C CA . GLN B 1 44 ? 16.062 20.922 12.727 1 97.12 44 GLN B CA 1
ATOM 2876 C C . GLN B 1 44 ? 14.93 19.984 12.305 1 97.12 44 GLN B C 1
ATOM 2878 O O . GLN B 1 44 ? 15.008 19.328 11.266 1 97.12 44 GLN B O 1
ATOM 2883 N N . ASP B 1 45 ? 13.93 19.922 13.148 1 98.5 45 ASP B N 1
ATOM 2884 C CA . ASP B 1 45 ? 12.828 19.016 12.852 1 98.5 45 ASP B CA 1
ATOM 2885 C C . ASP B 1 45 ? 11.938 19.578 11.75 1 98.5 45 ASP B C 1
ATOM 2887 O O . ASP B 1 45 ? 11.812 20.797 11.602 1 98.5 45 ASP B O 1
ATOM 2891 N N . SER B 1 46 ? 11.375 18.656 10.938 1 97.94 46 SER B N 1
ATOM 2892 C CA . SER B 1 46 ? 10.516 19.031 9.82 1 97.94 46 SER B CA 1
ATOM 2893 C C . SER B 1 46 ? 9.117 18.453 9.984 1 97.94 46 SER B C 1
ATOM 2895 O O . SER B 1 46 ? 8.898 17.578 10.82 1 97.94 46 SER B O 1
ATOM 2897 N N . ILE B 1 47 ? 8.234 19.062 9.227 1 97.69 47 ILE B N 1
ATOM 2898 C CA . ILE B 1 47 ? 6.852 18.594 9.258 1 97.69 47 ILE B CA 1
ATOM 2899 C C . ILE B 1 47 ? 6.293 18.562 7.836 1 97.69 47 ILE B C 1
ATOM 2901 O O . ILE B 1 47 ? 6.605 19.438 7.02 1 97.69 47 ILE B O 1
ATOM 2905 N N . ILE B 1 48 ? 5.633 17.547 7.484 1 97.25 48 ILE B N 1
ATOM 2906 C CA . ILE B 1 48 ? 4.793 17.453 6.297 1 97.25 48 ILE B CA 1
ATOM 2907 C C . ILE B 1 48 ? 3.389 17 6.691 1 97.25 48 ILE B C 1
ATOM 2909 O O . ILE B 1 48 ? 3.227 16.172 7.578 1 97.25 48 ILE B O 1
ATOM 2913 N N . SER B 1 49 ? 2.42 17.594 6.16 1 96.12 49 SER B N 1
ATOM 2914 C CA . SER B 1 49 ? 1.045 17.281 6.547 1 96.12 49 SER B CA 1
ATOM 2915 C C . SER B 1 49 ? 0.147 17.141 5.324 1 96.12 49 SER B C 1
ATOM 2917 O O . SER B 1 49 ? 0.628 17.156 4.188 1 96.12 49 SER B O 1
ATOM 2919 N N . ALA B 1 50 ? -1.126 16.828 5.637 1 93.62 50 ALA B N 1
ATOM 2920 C CA . ALA B 1 50 ? -2.164 16.797 4.609 1 93.62 50 ALA B CA 1
ATOM 2921 C C . ALA B 1 50 ? -2.662 18.203 4.285 1 93.62 50 ALA B C 1
ATOM 2923 O O . ALA B 1 50 ? -1.915 19.172 4.41 1 93.62 50 ALA B O 1
ATOM 2924 N N . TYR B 1 51 ? -3.848 18.359 3.848 1 91.81 51 TYR B N 1
ATOM 2925 C CA . TYR B 1 51 ? -4.32 19.594 3.25 1 91.81 51 TYR B CA 1
ATOM 2926 C C . TYR B 1 51 ? -4.84 20.547 4.32 1 91.81 51 TYR B C 1
ATOM 2928 O O . TYR B 1 51 ? -5.172 21.703 4.023 1 91.81 51 TYR B O 1
ATOM 2936 N N . ARG B 1 52 ? -4.965 20.094 5.52 1 93.94 52 ARG B N 1
ATOM 2937 C CA . ARG B 1 52 ? -5.41 20.953 6.605 1 93.94 52 ARG B CA 1
ATOM 2938 C C . ARG B 1 52 ? -4.223 21.578 7.332 1 93.94 52 ARG B C 1
ATOM 2940 O O . ARG B 1 52 ? -3.867 21.156 8.43 1 93.94 52 ARG B O 1
ATOM 2947 N N . VAL B 1 53 ? -3.734 22.734 6.762 1 96 53 VAL B N 1
ATOM 2948 C CA . VAL B 1 53 ? -2.385 23.062 7.215 1 96 53 VAL B CA 1
ATOM 2949 C C . VAL B 1 53 ? -2.328 24.5 7.691 1 96 53 VAL B C 1
ATOM 2951 O O . VAL B 1 53 ? -1.254 25.016 8.008 1 96 53 VAL B O 1
ATOM 2954 N N . HIS B 1 54 ? -3.48 25.219 7.84 1 96.94 54 HIS B N 1
ATOM 2955 C CA . HIS B 1 54 ? -3.438 26.625 8.234 1 96.94 54 HIS B CA 1
ATOM 2956 C C . HIS B 1 54 ? -2.717 26.797 9.57 1 96.94 54 HIS B C 1
ATOM 2958 O O . HIS B 1 54 ? -1.806 27.609 9.688 1 96.94 54 HIS B O 1
ATOM 2964 N N . GLY B 1 55 ? -3.168 25.984 10.477 1 97 55 GLY B N 1
ATOM 2965 C CA . GLY B 1 55 ? -2.584 26.062 11.805 1 97 55 GLY B CA 1
ATOM 2966 C C . GLY B 1 55 ? -1.104 25.734 11.828 1 97 55 GLY B C 1
ATOM 2967 O O . GLY B 1 55 ? -0.319 26.438 12.477 1 97 55 GLY B O 1
ATOM 2968 N N . TRP B 1 56 ? -0.713 24.75 11.141 1 97.38 56 TRP B N 1
ATOM 2969 C CA . TRP B 1 56 ? 0.691 24.359 11.055 1 97.38 56 TRP B CA 1
ATOM 2970 C C . TRP B 1 56 ? 1.52 25.469 10.398 1 97.38 56 TRP B C 1
ATOM 2972 O O . TRP B 1 56 ? 2.627 25.766 10.852 1 97.38 56 TRP B O 1
ATOM 2982 N N . THR B 1 57 ? 0.978 26 9.367 1 97.31 57 THR B N 1
ATOM 2983 C CA . THR B 1 57 ? 1.685 27.062 8.664 1 97.31 57 THR B CA 1
ATOM 2984 C C . THR B 1 57 ? 2.01 28.219 9.609 1 97.31 57 THR B C 1
ATOM 2986 O O . THR B 1 57 ? 3.143 28.703 9.648 1 97.31 57 THR B O 1
ATOM 2989 N N . TYR B 1 58 ? 1.057 28.609 10.398 1 98.25 58 TYR B N 1
ATOM 2990 C CA . TYR B 1 58 ? 1.262 29.656 11.398 1 98.25 58 TYR B CA 1
ATOM 2991 C C . TYR B 1 58 ? 2.305 29.234 12.43 1 98.25 58 TYR B C 1
ATOM 2993 O O . TYR B 1 58 ? 3.246 29.969 12.711 1 98.25 58 TYR B O 1
ATOM 3001 N N . LEU B 1 59 ? 2.217 28.031 12.891 1 98.19 59 LEU B N 1
ATOM 3002 C CA . LEU B 1 59 ? 3.08 27.531 13.953 1 98.19 59 LEU B CA 1
ATOM 3003 C C . LEU B 1 59 ? 4.523 27.422 13.477 1 98.19 59 LEU B C 1
ATOM 3005 O O . LEU B 1 59 ? 5.457 27.547 14.266 1 98.19 59 LEU B O 1
ATOM 3009 N N . MET B 1 60 ? 4.684 27.203 12.219 1 97.31 60 MET B N 1
ATOM 3010 C CA . MET B 1 60 ? 6.023 26.969 11.688 1 97.31 60 MET B CA 1
ATOM 3011 C C . MET B 1 60 ? 6.691 28.281 11.305 1 97.31 60 MET B C 1
ATOM 3013 O O . MET B 1 60 ? 7.84 28.297 10.852 1 97.31 60 MET B O 1
ATOM 3017 N N . GLY B 1 61 ? 5.883 29.375 11.406 1 96.19 61 GLY B N 1
ATOM 3018 C CA . GLY B 1 61 ? 6.602 30.641 11.344 1 96.19 61 GLY B CA 1
ATOM 3019 C C . GLY B 1 61 ? 5.949 31.656 10.414 1 96.19 61 GLY B C 1
ATOM 3020 O O . GLY B 1 61 ? 6.363 32.812 10.359 1 96.19 61 GLY B O 1
ATOM 3021 N N . VAL B 1 62 ? 4.961 31.297 9.758 1 97.19 62 VAL B N 1
ATOM 3022 C CA . VAL B 1 62 ? 4.262 32.25 8.891 1 97.19 62 VAL B CA 1
ATOM 3023 C C . VAL B 1 62 ? 3.342 33.125 9.719 1 97.19 62 VAL B C 1
ATOM 3025 O O . VAL B 1 62 ? 2.559 32.625 10.531 1 97.19 62 VAL B O 1
ATOM 3028 N N . PRO B 1 63 ? 3.461 34.438 9.539 1 98.25 63 PRO B N 1
ATOM 3029 C CA . PRO B 1 63 ? 2.557 35.312 10.289 1 98.25 63 PRO B CA 1
ATOM 3030 C C . PRO B 1 63 ? 1.09 35.094 9.922 1 98.25 63 PRO B C 1
ATOM 3032 O O . PRO B 1 63 ? 0.788 34.562 8.859 1 98.25 63 PRO B O 1
ATOM 3035 N N . VAL B 1 64 ? 0.214 35.562 10.82 1 98.69 64 VAL B N 1
ATOM 3036 C CA . VAL B 1 64 ? -1.225 35.438 10.617 1 98.69 64 VAL B CA 1
ATOM 3037 C C . VAL B 1 64 ? -1.608 36 9.258 1 98.69 64 VAL B C 1
ATOM 3039 O O . VAL B 1 64 ? -2.375 35.375 8.508 1 98.69 64 VAL B O 1
ATOM 3042 N N . LEU B 1 65 ? -1.051 37.125 8.906 1 98.62 65 LEU B N 1
ATOM 3043 C CA . LEU B 1 65 ? -1.353 37.75 7.625 1 98.62 65 LEU B CA 1
ATOM 3044 C C . LEU B 1 65 ? -0.947 36.844 6.465 1 98.62 65 LEU B C 1
ATOM 3046 O O . LEU B 1 65 ? -1.675 36.719 5.477 1 98.62 65 LEU B O 1
ATOM 3050 N N . GLY B 1 66 ? 0.229 36.281 6.539 1 98.06 66 GLY B N 1
ATOM 3051 C CA . GLY B 1 66 ? 0.7 35.375 5.488 1 98.06 66 GLY B CA 1
ATOM 3052 C C . GLY B 1 66 ? -0.237 34.219 5.223 1 98.06 66 GLY B C 1
ATOM 3053 O O . GLY B 1 66 ? -0.377 33.781 4.082 1 98.06 66 GLY B O 1
ATOM 3054 N N . VAL B 1 67 ? -0.903 33.719 6.25 1 98.19 67 VAL B N 1
ATOM 3055 C CA . VAL B 1 67 ? -1.845 32.625 6.125 1 98.19 67 VAL B CA 1
ATOM 3056 C C . VAL B 1 67 ? -3.139 33.094 5.48 1 98.19 67 VAL B C 1
ATOM 3058 O O . VAL B 1 67 ? -3.584 32.562 4.469 1 98.19 67 VAL B O 1
ATOM 3061 N N . LEU B 1 68 ? -3.721 34.188 6.012 1 98.5 68 LEU B N 1
ATOM 3062 C CA . LEU B 1 68 ? -5.012 34.656 5.539 1 98.5 68 LEU B CA 1
ATOM 3063 C C . LEU B 1 68 ? -4.902 35.219 4.125 1 98.5 68 LEU B C 1
ATOM 3065 O O . LEU B 1 68 ? -5.797 35.031 3.305 1 98.5 68 LEU B O 1
ATOM 3069 N N . ALA B 1 69 ? -3.797 35.875 3.857 1 98.06 69 ALA B N 1
ATOM 3070 C CA . ALA B 1 69 ? -3.604 36.438 2.514 1 98.06 69 ALA B CA 1
ATOM 3071 C C . ALA B 1 69 ? -3.424 35.312 1.496 1 98.06 69 ALA B C 1
ATOM 3073 O O . ALA B 1 69 ? -3.84 35.438 0.342 1 98.06 69 ALA B O 1
ATOM 3074 N N . GLU B 1 70 ? -2.777 34.281 1.871 1 96.62 70 GLU B N 1
ATOM 3075 C CA . GLU B 1 70 ? -2.666 33.125 0.991 1 96.62 70 GLU B CA 1
ATOM 3076 C C . GLU B 1 70 ? -4.043 32.562 0.634 1 96.62 70 GLU B C 1
ATOM 3078 O O . GLU B 1 70 ? -4.297 32.219 -0.522 1 96.62 70 GLU B O 1
ATOM 3083 N N . LEU B 1 71 ? -4.922 32.531 1.589 1 97.12 71 LEU B N 1
ATOM 3084 C CA . LEU B 1 71 ? -6.277 32.031 1.394 1 97.12 71 LEU B CA 1
ATOM 3085 C C . LEU B 1 71 ? -7.059 32.906 0.432 1 97.12 71 LEU B C 1
ATOM 3087 O O . LEU B 1 71 ? -7.895 32.406 -0.331 1 97.12 71 LEU B O 1
ATOM 3091 N N . THR B 1 72 ? -6.758 34.156 0.451 1 97.06 72 THR B N 1
ATOM 3092 C CA . THR B 1 72 ? -7.5 35.125 -0.378 1 97.06 72 THR B CA 1
ATOM 3093 C C . THR B 1 72 ? -6.801 35.312 -1.718 1 97.06 72 THR B C 1
ATOM 3095 O O . THR B 1 72 ? -7.234 36.156 -2.527 1 97.06 72 THR B O 1
ATOM 3098 N N . GLY B 1 73 ? -5.707 34.656 -1.93 1 95.94 73 GLY B N 1
ATOM 3099 C CA . GLY B 1 73 ? -5.008 34.719 -3.203 1 95.94 73 GLY B CA 1
ATOM 3100 C C . GLY B 1 73 ? -4.285 36.031 -3.414 1 95.94 73 GLY B C 1
ATOM 3101 O O . GLY B 1 73 ? -4.285 36.562 -4.52 1 95.94 73 GLY B O 1
ATOM 3102 N N . ARG B 1 74 ? -3.734 36.5 -2.311 1 96.75 74 ARG B N 1
ATOM 3103 C CA . ARG B 1 74 ? -3.146 37.844 -2.383 1 96.75 74 ARG B CA 1
ATOM 3104 C C . ARG B 1 74 ? -1.636 37.781 -2.18 1 96.75 74 ARG B C 1
ATOM 3106 O O . ARG B 1 74 ? -1.111 36.812 -1.65 1 96.75 74 ARG B O 1
ATOM 3113 N N . LYS B 1 75 ? -0.888 38.844 -2.525 1 95.5 75 LYS B N 1
ATOM 3114 C CA . LYS B 1 75 ? 0.565 38.875 -2.664 1 95.5 75 LYS B CA 1
ATOM 3115 C C . LYS B 1 75 ? 1.249 38.688 -1.31 1 95.5 75 LYS B C 1
ATOM 3117 O O . LYS B 1 75 ? 2.369 38.188 -1.232 1 95.5 75 LYS B O 1
ATOM 3122 N N . SER B 1 76 ? 0.57 39 -0.217 1 97.06 76 SER B N 1
ATOM 3123 C CA . SER B 1 76 ? 1.176 38.906 1.108 1 97.06 76 SER B CA 1
ATOM 3124 C C . SER B 1 76 ? 1.152 37.469 1.634 1 97.06 76 SER B C 1
ATOM 3126 O O . SER B 1 76 ? 1.683 37.188 2.711 1 97.06 76 SER B O 1
ATOM 3128 N N . GLY B 1 77 ? 0.541 36.625 0.872 1 96.5 77 GLY B N 1
ATOM 3129 C CA . GLY B 1 77 ? 0.494 35.219 1.27 1 96.5 77 GLY B CA 1
ATOM 3130 C C . GLY B 1 77 ? 1.862 34.562 1.319 1 96.5 77 GLY B C 1
ATOM 3131 O O . GLY B 1 77 ? 2.795 35 0.65 1 96.5 77 GLY B O 1
ATOM 3132 N N . CYS B 1 78 ? 2.033 33.531 2.105 1 93.81 78 CYS B N 1
ATOM 3133 C CA . CYS B 1 78 ? 3.311 32.844 2.316 1 93.81 78 CYS B CA 1
ATOM 3134 C C . CYS B 1 78 ? 3.852 32.281 1.009 1 93.81 78 CYS B C 1
ATOM 3136 O O . CYS B 1 78 ? 5.062 32.094 0.861 1 93.81 78 CYS B O 1
ATOM 3138 N N . ALA B 1 79 ? 2.984 31.969 0.091 1 91.81 79 ALA B N 1
ATOM 3139 C CA . ALA B 1 79 ? 3.385 31.594 -1.26 1 91.81 79 ALA B CA 1
ATOM 3140 C C . ALA B 1 79 ? 2.879 32.594 -2.289 1 91.81 79 ALA B C 1
ATOM 3142 O O . ALA B 1 79 ? 2.574 32.219 -3.428 1 91.81 79 ALA B O 1
ATOM 3143 N N . ARG B 1 80 ? 2.596 33.781 -1.797 1 92.88 80 ARG B N 1
ATOM 3144 C CA . ARG B 1 80 ? 2.193 34.938 -2.604 1 92.88 80 ARG B CA 1
ATOM 3145 C C . ARG B 1 80 ? 0.831 34.688 -3.248 1 92.88 80 ARG B C 1
ATOM 3147 O O . ARG B 1 80 ? 0.613 35.062 -4.402 1 92.88 80 ARG B O 1
ATOM 3154 N N . GLY B 1 81 ? 0.054 33.969 -2.576 1 93.38 81 GLY B N 1
ATOM 3155 C CA . GLY B 1 81 ? -1.334 33.781 -2.977 1 93.38 81 GLY B CA 1
ATOM 3156 C C . GLY B 1 81 ? -1.527 32.719 -4.02 1 93.38 81 GLY B C 1
ATOM 3157 O O . GLY B 1 81 ? -2.633 32.531 -4.531 1 93.38 81 GLY B O 1
ATOM 3158 N N . LYS B 1 82 ? -0.478 31.922 -4.301 1 91 82 LYS B N 1
ATOM 3159 C CA . LYS B 1 82 ? -0.554 30.938 -5.387 1 91 82 LYS B CA 1
ATOM 3160 C C . LYS B 1 82 ? -0.983 29.578 -4.867 1 91 82 LYS B C 1
ATOM 3162 O O . LYS B 1 82 ? -1.443 28.734 -5.641 1 91 82 LYS B O 1
ATOM 3167 N N . GLY B 1 83 ? -0.884 29.328 -3.566 1 91 83 GLY B N 1
ATOM 3168 C CA . GLY B 1 83 ? -1.051 27.984 -3.027 1 91 83 GLY B CA 1
ATOM 3169 C C . GLY B 1 83 ? -2.438 27.734 -2.463 1 91 83 GLY B C 1
ATOM 3170 O O . GLY B 1 83 ? -2.859 26.594 -2.32 1 91 83 GLY B O 1
ATOM 3171 N N . GLY B 1 84 ? -3.121 28.812 -2.086 1 92.44 84 GLY B N 1
ATOM 3172 C CA . GLY B 1 84 ? -4.445 28.672 -1.501 1 92.44 84 GLY B CA 1
ATOM 3173 C C . GLY B 1 84 ? -4.434 27.938 -0.172 1 92.44 84 GLY B C 1
ATOM 3174 O O . GLY B 1 84 ? -3.5 28.094 0.619 1 92.44 84 GLY B O 1
ATOM 3175 N N . SER B 1 85 ? -5.535 27.203 0.11 1 93.31 85 SER B N 1
ATOM 3176 C CA . SER B 1 85 ? -5.809 26.609 1.411 1 93.31 85 SER B CA 1
ATOM 3177 C C . SER B 1 85 ? -4.902 25.406 1.665 1 93.31 85 SER B C 1
ATOM 3179 O O . SER B 1 85 ? -4.566 25.109 2.812 1 93.31 85 SER B O 1
ATOM 3181 N N . MET B 1 86 ? -4.418 24.75 0.611 1 91.94 86 MET B N 1
ATOM 3182 C CA . MET B 1 86 ? -3.818 23.438 0.802 1 91.94 86 MET B CA 1
ATOM 3183 C C . MET B 1 86 ? -2.303 23.5 0.648 1 91.94 86 MET B C 1
ATOM 3185 O O . MET B 1 86 ? -1.585 22.656 1.191 1 91.94 86 MET B O 1
ATOM 3189 N N . HIS B 1 87 ? -1.828 24.453 -0.141 1 90.62 87 HIS B N 1
ATOM 3190 C CA . HIS B 1 87 ? -0.418 24.438 -0.513 1 90.62 87 HIS B CA 1
ATOM 3191 C C . HIS B 1 87 ? 0.337 25.594 0.108 1 90.62 87 HIS B C 1
ATOM 3193 O O . HIS B 1 87 ? 0.725 26.531 -0.594 1 90.62 87 HIS B O 1
ATOM 3199 N N . MET B 1 88 ? 0.578 25.5 1.389 1 93.44 88 MET B N 1
ATOM 3200 C CA . MET B 1 88 ? 1.349 26.469 2.15 1 93.44 88 MET B CA 1
ATOM 3201 C C . MET B 1 88 ? 2.682 25.875 2.602 1 93.44 88 MET B C 1
ATOM 3203 O O . MET B 1 88 ? 2.75 24.703 2.98 1 93.44 88 MET B O 1
ATOM 3207 N N . TYR B 1 89 ? 3.703 26.688 2.457 1 91.88 89 TYR B N 1
ATOM 3208 C CA . TYR B 1 89 ? 5.047 26.188 2.736 1 91.88 89 TYR B CA 1
ATOM 3209 C C . TYR B 1 89 ? 5.883 27.234 3.455 1 91.88 89 TYR B C 1
ATOM 3211 O O . TYR B 1 89 ? 5.633 28.438 3.318 1 91.88 89 TYR B O 1
ATOM 3219 N N . CYS B 1 90 ? 6.793 26.812 4.199 1 93.44 90 CYS B N 1
ATOM 3220 C CA . CYS B 1 90 ? 7.844 27.625 4.812 1 93.44 90 CYS B CA 1
ATOM 3221 C C . CYS B 1 90 ? 9.016 26.75 5.246 1 93.44 90 CYS B C 1
ATOM 3223 O O . CYS B 1 90 ? 9.094 25.578 4.875 1 93.44 90 CYS B O 1
ATOM 3225 N N . LYS B 1 91 ? 9.992 27.281 5.848 1 93.31 91 LYS B N 1
ATOM 3226 C CA . LYS B 1 91 ? 11.188 26.531 6.223 1 93.31 91 LYS B CA 1
ATOM 3227 C C . LYS B 1 91 ? 10.836 25.328 7.082 1 93.31 91 LYS B C 1
ATOM 3229 O O . LYS B 1 91 ? 10.086 25.438 8.047 1 93.31 91 LYS B O 1
ATOM 3234 N N . ASN B 1 92 ? 11.32 24.125 6.746 1 96 92 ASN B N 1
ATOM 3235 C CA . ASN B 1 92 ? 11.148 22.859 7.441 1 96 92 ASN B CA 1
ATOM 3236 C C . ASN B 1 92 ? 9.695 22.391 7.414 1 96 92 ASN B C 1
ATOM 3238 O O . ASN B 1 92 ? 9.328 21.453 8.109 1 96 92 ASN B O 1
ATOM 3242 N N . PHE B 1 93 ? 8.859 23.156 6.695 1 95.94 93 PHE B N 1
ATOM 3243 C CA . PHE B 1 93 ? 7.453 22.781 6.547 1 95.94 93 PHE B CA 1
ATOM 3244 C C . PHE B 1 93 ? 7.129 22.469 5.09 1 95.94 93 PHE B C 1
ATOM 3246 O O . PHE B 1 93 ? 7.145 23.359 4.238 1 95.94 93 PHE B O 1
ATOM 3253 N N . TYR B 1 94 ? 6.828 21.297 4.844 1 93.88 94 TYR B N 1
ATOM 3254 C CA . TYR B 1 94 ? 6.629 20.812 3.482 1 93.88 94 TYR B CA 1
ATOM 3255 C C . TYR B 1 94 ? 5.145 20.688 3.156 1 93.88 94 TYR B C 1
ATOM 3257 O O . TYR B 1 94 ? 4.754 19.859 2.33 1 93.88 94 TYR B O 1
ATOM 3265 N N . GLY B 1 95 ? 4.426 21.562 3.812 1 85.5 95 GLY B N 1
ATOM 3266 C CA . GLY B 1 95 ? 3.055 21.906 3.486 1 85.5 95 GLY B CA 1
ATOM 3267 C C . GLY B 1 95 ? 2.127 20.719 3.439 1 85.5 95 GLY B C 1
ATOM 3268 O O . GLY B 1 95 ? 2.359 19.719 4.121 1 85.5 95 GLY B O 1
ATOM 3269 N N . GLY B 1 96 ? 0.936 21.172 2.73 1 78.94 96 GLY B N 1
ATOM 3270 C CA . GLY B 1 96 ? -0.177 20.25 2.611 1 78.94 96 GLY B CA 1
ATOM 3271 C C . GLY B 1 96 ? -0.188 19.5 1.294 1 78.94 96 GLY B C 1
ATOM 3272 O O . GLY B 1 96 ? 0.218 20.031 0.262 1 78.94 96 GLY B O 1
ATOM 3273 N N . ASN B 1 97 ? -0.353 18.25 1.304 1 83.19 97 ASN B N 1
ATOM 3274 C CA . ASN B 1 97 ? -0.51 17.328 0.182 1 83.19 97 ASN B CA 1
ATOM 3275 C C . ASN B 1 97 ? -1.97 16.922 -0.018 1 83.19 97 ASN B C 1
ATOM 3277 O O . ASN B 1 97 ? -2.594 16.375 0.884 1 83.19 97 ASN B O 1
ATOM 3281 N N . GLY B 1 98 ? -2.404 17.344 -1.279 1 84.88 98 GLY B N 1
ATOM 3282 C CA . GLY B 1 98 ? -3.793 17 -1.55 1 84.88 98 GLY B CA 1
ATOM 3283 C C . GLY B 1 98 ? -3.996 15.555 -1.942 1 84.88 98 GLY B C 1
ATOM 3284 O O . GLY B 1 98 ? -5.125 15.062 -1.943 1 84.88 98 GLY B O 1
ATOM 3285 N N . ILE B 1 99 ? -2.922 14.961 -2.301 1 90.69 99 ILE B N 1
ATOM 3286 C CA . ILE B 1 99 ? -3.033 13.547 -2.648 1 90.69 99 ILE B CA 1
ATOM 3287 C C . ILE B 1 99 ? -3.039 12.703 -1.377 1 90.69 99 ILE B C 1
ATOM 3289 O O . ILE B 1 99 ? -2.07 12.703 -0.615 1 90.69 99 ILE B O 1
ATOM 3293 N N . VAL B 1 100 ? -4.102 11.984 -1.247 1 91.88 100 VAL B N 1
ATOM 3294 C CA . VAL B 1 100 ? -4.336 11.227 -0.024 1 91.88 100 VAL B CA 1
ATOM 3295 C C . VAL B 1 100 ? -3.217 10.203 0.176 1 91.88 100 VAL B C 1
ATOM 3297 O O . VAL B 1 100 ? -2.955 9.383 -0.703 1 91.88 100 VAL B O 1
ATOM 3300 N N . GLY B 1 101 ? -2.471 10.312 1.315 1 94.69 101 GLY B N 1
ATOM 3301 C CA . GLY B 1 101 ? -1.448 9.344 1.668 1 94.69 101 GLY B CA 1
ATOM 3302 C C . GLY B 1 101 ? -0.078 9.695 1.12 1 94.69 101 GLY B C 1
ATOM 3303 O O . GLY B 1 101 ? 0.928 9.109 1.531 1 94.69 101 GLY B O 1
ATOM 3304 N N . ALA B 1 102 ? 0.029 10.664 0.291 1 95.19 102 ALA B N 1
ATOM 3305 C CA . ALA B 1 102 ? 1.294 10.984 -0.367 1 95.19 102 ALA B CA 1
ATOM 3306 C C . ALA B 1 102 ? 2.322 11.492 0.638 1 95.19 102 ALA B C 1
ATOM 3308 O O . ALA B 1 102 ? 3.529 11.375 0.417 1 95.19 102 ALA B O 1
ATOM 3309 N N . GLN B 1 103 ? 1.893 12.055 1.696 1 95.44 103 GLN B N 1
ATOM 3310 C CA . GLN B 1 103 ? 2.801 12.578 2.709 1 95.44 103 GLN B CA 1
ATOM 3311 C C . GLN B 1 103 ? 3.633 11.469 3.338 1 95.44 103 GLN B C 1
ATOM 3313 O O . GLN B 1 103 ? 4.754 11.703 3.791 1 95.44 103 GLN B O 1
ATOM 3318 N N . GLY B 1 104 ? 3.115 10.258 3.279 1 96.12 104 GLY B N 1
ATOM 3319 C CA . GLY B 1 104 ? 3.828 9.133 3.865 1 96.12 104 GLY B CA 1
ATOM 3320 C C . GLY B 1 104 ? 5.223 8.945 3.299 1 96.12 104 GLY B C 1
ATOM 3321 O O . GLY B 1 104 ? 6.215 9.195 3.986 1 96.12 104 GLY B O 1
ATOM 3322 N N . PRO B 1 105 ? 5.281 8.57 2.002 1 97.94 105 PRO B N 1
ATOM 3323 C CA . PRO B 1 105 ? 6.605 8.398 1.404 1 97.94 105 PRO B CA 1
ATOM 3324 C C . PRO B 1 105 ? 7.402 9.703 1.353 1 97.94 105 PRO B C 1
ATOM 3326 O O . PRO B 1 105 ? 8.617 9.695 1.545 1 97.94 105 PRO B O 1
ATOM 3329 N N . LEU B 1 106 ? 6.781 10.844 1.1 1 97.75 106 LEU B N 1
ATOM 3330 C CA . LEU B 1 106 ? 7.488 12.117 1.025 1 97.75 106 LEU B CA 1
ATOM 3331 C C . LEU B 1 106 ? 8.117 12.469 2.369 1 97.75 106 LEU B C 1
ATOM 3333 O O . LEU B 1 106 ? 9.281 12.867 2.43 1 97.75 106 LEU B O 1
ATOM 3337 N N . GLY B 1 107 ? 7.309 12.336 3.416 1 98.31 107 GLY B N 1
ATOM 3338 C CA . GLY B 1 107 ? 7.844 12.594 4.742 1 98.31 107 GLY B CA 1
ATOM 3339 C C . GLY B 1 107 ? 8.984 11.672 5.121 1 98.31 107 GLY B C 1
ATOM 3340 O O . GLY B 1 107 ? 9.938 12.094 5.773 1 98.31 107 GLY B O 1
ATOM 3341 N N . THR B 1 108 ? 8.844 10.445 4.73 1 98.75 108 THR B N 1
ATOM 3342 C CA . THR B 1 108 ? 9.922 9.492 4.938 1 98.75 108 THR B CA 1
ATOM 3343 C C . THR B 1 108 ? 11.203 9.961 4.246 1 98.75 108 THR B C 1
ATOM 3345 O O . THR B 1 108 ? 12.289 9.859 4.809 1 98.75 108 THR B O 1
ATOM 3348 N N . GLY B 1 109 ? 11.008 10.461 3.018 1 98.44 109 GLY B N 1
ATOM 3349 C CA . GLY B 1 109 ? 12.148 11.016 2.305 1 98.44 109 GLY B CA 1
ATOM 3350 C C . GLY B 1 109 ? 12.781 12.195 3.014 1 98.44 109 GLY B C 1
ATOM 3351 O O . GLY B 1 109 ? 14.008 12.305 3.062 1 98.44 109 GLY B O 1
ATOM 3352 N N . VAL B 1 110 ? 12.008 13.086 3.518 1 97.62 110 VAL B N 1
ATOM 3353 C CA . VAL B 1 110 ? 12.5 14.25 4.246 1 97.62 110 VAL B CA 1
ATOM 3354 C C . VAL B 1 110 ? 13.297 13.797 5.469 1 97.62 110 VAL B C 1
ATOM 3356 O O . VAL B 1 110 ? 14.383 14.312 5.738 1 97.62 110 VAL B O 1
ATOM 3359 N N . ALA B 1 111 ? 12.773 12.859 6.199 1 98.69 111 ALA B N 1
ATOM 3360 C CA . ALA B 1 111 ? 13.484 12.312 7.355 1 98.69 111 ALA B CA 1
ATOM 3361 C C . ALA B 1 111 ? 14.789 11.648 6.93 1 98.69 111 ALA B C 1
ATOM 3363 O O . ALA B 1 111 ? 15.805 11.758 7.625 1 98.69 111 ALA B O 1
ATOM 3364 N N . PHE B 1 112 ? 14.781 10.891 5.879 1 98.62 112 PHE B N 1
ATOM 3365 C CA . PHE B 1 112 ? 15.984 10.25 5.355 1 98.62 112 PHE B CA 1
ATOM 3366 C C . PHE B 1 112 ? 17.062 11.289 5.043 1 98.62 112 PHE B C 1
ATOM 3368 O O . PHE B 1 112 ? 18.25 11.055 5.301 1 98.62 112 PHE B O 1
ATOM 3375 N N . ALA B 1 113 ? 16.609 12.422 4.402 1 97.56 113 ALA B N 1
ATOM 3376 C CA . ALA B 1 113 ? 17.562 13.5 4.117 1 97.56 113 ALA B CA 1
ATOM 3377 C C . ALA B 1 113 ? 18.25 13.961 5.395 1 97.56 113 ALA B C 1
ATOM 3379 O O . ALA B 1 113 ? 19.469 14.18 5.398 1 97.56 113 ALA B O 1
ATOM 3380 N N . SER B 1 114 ? 17.5 14.18 6.449 1 97.12 114 SER B N 1
ATOM 3381 C CA . SER B 1 114 ? 18.094 14.578 7.723 1 97.12 114 SER B CA 1
ATOM 3382 C C . SER B 1 114 ? 19.094 13.539 8.219 1 97.12 114 SER B C 1
ATOM 3384 O O . SER B 1 114 ? 20.156 13.891 8.711 1 97.12 114 SER B O 1
ATOM 3386 N N . GLN B 1 115 ? 18.688 12.281 8.148 1 97.88 115 GLN B N 1
ATOM 3387 C CA . GLN B 1 115 ? 19.578 11.195 8.539 1 97.88 115 GLN B CA 1
ATOM 3388 C C . GLN B 1 115 ? 20.844 11.203 7.691 1 97.88 115 GLN B C 1
ATOM 3390 O O . GLN B 1 115 ? 21.953 11.102 8.219 1 97.88 115 GLN B O 1
ATOM 3395 N N . TYR B 1 116 ? 20.656 11.359 6.438 1 97.44 116 TYR B N 1
ATOM 3396 C CA . TYR B 1 116 ? 21.75 11.328 5.473 1 97.44 116 TYR B CA 1
ATOM 3397 C C . TYR B 1 116 ? 22.734 12.469 5.723 1 97.44 116 TYR B C 1
ATOM 3399 O O . TYR B 1 116 ? 23.938 12.281 5.613 1 97.44 116 TYR B O 1
ATOM 3407 N N . LYS B 1 117 ? 22.219 13.586 6.121 1 96.75 117 LYS B N 1
ATOM 3408 C CA . LYS B 1 117 ? 23.031 14.773 6.363 1 96.75 117 LYS B CA 1
ATOM 3409 C C . LYS B 1 117 ? 23.469 14.852 7.824 1 96.75 117 LYS B C 1
ATOM 3411 O O . LYS B 1 117 ? 24.125 15.812 8.234 1 96.75 117 LYS B O 1
ATOM 3416 N N . GLU B 1 118 ? 23.031 13.875 8.641 1 97.19 118 GLU B N 1
ATOM 3417 C CA . GLU B 1 118 ? 23.406 13.781 10.055 1 97.19 118 GLU B CA 1
ATOM 3418 C C . GLU B 1 118 ? 23.016 15.047 10.805 1 97.19 118 GLU B C 1
ATOM 3420 O O . GLU B 1 118 ? 23.812 15.586 11.578 1 97.19 118 GLU B O 1
ATOM 3425 N N . GLU B 1 119 ? 21.844 15.508 10.5 1 95.75 119 GLU B N 1
ATOM 3426 C CA . GLU B 1 119 ? 21.344 16.734 11.117 1 95.75 119 GLU B CA 1
ATOM 3427 C C . GLU B 1 119 ? 20.641 16.438 12.43 1 95.75 119 GLU B C 1
ATOM 3429 O O . GLU B 1 119 ? 20.391 17.344 13.227 1 95.75 119 GLU B O 1
ATOM 3434 N N . GLY B 1 120 ? 20.281 15.219 12.609 1 97.06 120 GLY B N 1
ATOM 3435 C CA . GLY B 1 120 ? 19.625 14.828 13.844 1 97.06 120 GLY B CA 1
ATOM 3436 C C . GLY B 1 120 ? 18.141 15.18 13.875 1 97.06 120 GLY B C 1
ATOM 3437 O O . GLY B 1 120 ? 17.5 15.094 14.93 1 97.06 120 GLY B O 1
ATOM 3438 N N . GLY B 1 121 ? 17.609 15.602 12.734 1 98.25 121 GLY B N 1
ATOM 3439 C CA . GLY B 1 121 ? 16.219 16 12.664 1 98.25 121 GLY B CA 1
ATOM 3440 C C . GLY B 1 121 ? 15.281 14.836 12.414 1 98.25 121 GLY B C 1
ATOM 3441 O O . GLY B 1 121 ? 15.695 13.781 11.93 1 98.25 121 GLY B O 1
ATOM 3442 N N . VAL B 1 122 ? 14.055 15.016 12.82 1 98.81 122 VAL B N 1
ATOM 3443 C CA . VAL B 1 122 ? 12.977 14.094 12.477 1 98.81 122 VAL B CA 1
ATOM 3444 C C . VAL B 1 122 ? 11.992 14.781 11.539 1 98.81 122 VAL B C 1
ATOM 3446 O O . VAL B 1 122 ? 12.07 15.992 11.32 1 98.81 122 VAL B O 1
ATOM 3449 N N . CYS B 1 123 ? 11.203 14.008 10.961 1 98.81 123 CYS B N 1
ATOM 3450 C CA . CYS B 1 123 ? 10.094 14.57 10.203 1 98.81 123 CYS B CA 1
ATOM 3451 C C . CYS B 1 123 ? 8.758 14.078 10.742 1 98.81 123 CYS B C 1
ATOM 3453 O O . CYS B 1 123 ? 8.477 12.875 10.695 1 98.81 123 CYS B O 1
ATOM 3455 N N . PHE B 1 124 ? 8 14.984 11.305 1 98.88 124 PHE B N 1
ATOM 3456 C CA . PHE B 1 124 ? 6.605 14.664 11.586 1 98.88 124 PHE B CA 1
ATOM 3457 C C . PHE B 1 124 ? 5.801 14.555 10.297 1 98.88 124 PHE B C 1
ATOM 3459 O O . PHE B 1 124 ? 5.672 15.531 9.562 1 98.88 124 PHE B O 1
ATOM 3466 N N . THR B 1 125 ? 5.281 13.398 10.023 1 98.56 125 THR B N 1
ATOM 3467 C CA . THR B 1 125 ? 4.555 13.086 8.805 1 98.56 125 THR B CA 1
ATOM 3468 C C . THR B 1 125 ? 3.08 12.828 9.102 1 98.56 125 THR B C 1
ATOM 3470 O O . THR B 1 125 ? 2.707 11.719 9.477 1 98.56 125 THR B O 1
ATOM 3473 N N . LEU B 1 126 ? 2.283 13.844 8.859 1 98.12 126 LEU B N 1
ATOM 3474 C CA . LEU B 1 126 ? 0.897 13.805 9.312 1 98.12 126 LEU B CA 1
ATOM 3475 C C . LEU B 1 126 ? -0.036 13.383 8.18 1 98.12 126 LEU B C 1
ATOM 3477 O O . LEU B 1 126 ? 0.108 13.844 7.047 1 98.12 126 LEU B O 1
ATOM 3481 N N . TYR B 1 127 ? -0.882 12.508 8.484 1 96.94 127 TYR B N 1
ATOM 3482 C CA . TYR B 1 127 ? -1.947 12.07 7.582 1 96.94 127 TYR B CA 1
ATOM 3483 C C . TYR B 1 127 ? -3.24 11.82 8.352 1 96.94 127 TYR B C 1
ATOM 3485 O O . TYR B 1 127 ? -3.244 11.805 9.586 1 96.94 127 TYR B O 1
ATOM 3493 N N . GLY B 1 128 ? -4.344 11.766 7.656 1 96.25 128 GLY B N 1
ATOM 3494 C CA . GLY B 1 128 ? -5.633 11.531 8.281 1 96.25 128 GLY B CA 1
ATOM 3495 C C . GLY B 1 128 ? -6 10.062 8.367 1 96.25 128 GLY B C 1
ATOM 3496 O O . GLY B 1 128 ? -5.285 9.203 7.836 1 96.25 128 GLY B O 1
ATOM 3497 N N . ASP B 1 129 ? -7.082 9.789 9.07 1 96.25 129 ASP B N 1
ATOM 3498 C CA . ASP B 1 129 ? -7.57 8.422 9.219 1 96.25 129 ASP B CA 1
ATOM 3499 C C . ASP B 1 129 ? -7.953 7.82 7.871 1 96.25 129 ASP B C 1
ATOM 3501 O O . ASP B 1 129 ? -7.777 6.621 7.648 1 96.25 129 ASP B O 1
ATOM 3505 N N . GLY B 1 130 ? -8.516 8.648 6.98 1 94.5 130 GLY B N 1
ATOM 3506 C CA . GLY B 1 130 ? -8.773 8.156 5.637 1 94.5 130 GLY B CA 1
ATOM 3507 C C . GLY B 1 130 ? -7.512 7.746 4.902 1 94.5 130 GLY B C 1
ATOM 3508 O O . GLY B 1 130 ? -7.477 6.695 4.258 1 94.5 130 GLY B O 1
ATOM 3509 N N . ALA B 1 131 ? -6.504 8.578 4.984 1 96.19 131 ALA B N 1
ATOM 3510 C CA . ALA B 1 131 ? -5.223 8.328 4.332 1 96.19 131 ALA B CA 1
ATOM 3511 C C . ALA B 1 131 ? -4.535 7.105 4.926 1 96.19 131 ALA B C 1
ATOM 3513 O O . ALA B 1 131 ? -3.678 6.492 4.281 1 96.19 131 ALA B O 1
ATOM 3514 N N . ALA B 1 132 ? -4.906 6.715 6.117 1 96.69 132 ALA B N 1
ATOM 3515 C CA . ALA B 1 132 ? -4.277 5.602 6.824 1 96.69 132 ALA B CA 1
ATOM 3516 C C . ALA B 1 132 ? -4.527 4.281 6.102 1 96.69 132 ALA B C 1
ATOM 3518 O O . ALA B 1 132 ? -3.873 3.277 6.395 1 96.69 132 ALA B O 1
ATOM 3519 N N . ASN B 1 133 ? -5.414 4.285 5.156 1 96.12 133 ASN B N 1
ATOM 3520 C CA . ASN B 1 133 ? -5.746 3.068 4.418 1 96.12 133 ASN B CA 1
ATOM 3521 C C . ASN B 1 133 ? -5.008 3.004 3.084 1 96.12 133 ASN B C 1
ATOM 3523 O O . ASN B 1 133 ? -5.125 2.021 2.352 1 96.12 133 ASN B O 1
ATOM 3527 N N . GLN B 1 134 ? -4.273 4 2.812 1 96.31 134 GLN B N 1
ATOM 3528 C CA . GLN B 1 134 ? -3.539 4.012 1.553 1 96.31 134 GLN B CA 1
ATOM 3529 C C . GLN B 1 134 ? -2.314 3.104 1.622 1 96.31 134 GLN B C 1
ATOM 3531 O O . GLN B 1 134 ? -1.539 3.172 2.578 1 96.31 134 GLN B O 1
ATOM 3536 N N . GLY B 1 135 ? -2.076 2.354 0.589 1 96.56 135 GLY B N 1
ATOM 3537 C CA . GLY B 1 135 ? -1.022 1.352 0.548 1 96.56 135 GLY B CA 1
ATOM 3538 C C . GLY B 1 135 ? 0.371 1.947 0.616 1 96.56 135 GLY B C 1
ATOM 3539 O O . GLY B 1 135 ? 1.29 1.328 1.156 1 96.56 135 GLY B O 1
ATOM 3540 N N . GLN B 1 136 ? 0.519 3.051 0.059 1 96.56 136 GLN B N 1
ATOM 3541 C CA . GLN B 1 136 ? 1.848 3.652 0.003 1 96.56 136 GLN B CA 1
ATOM 3542 C C . GLN B 1 136 ? 2.381 3.941 1.403 1 96.56 136 GLN B C 1
ATOM 3544 O O . GLN B 1 136 ? 3.594 4.02 1.606 1 96.56 136 GLN B O 1
ATOM 3549 N N . LEU B 1 137 ? 1.487 4.133 2.344 1 97.31 137 LEU B N 1
ATOM 3550 C CA . LEU B 1 137 ? 1.938 4.301 3.721 1 97.31 137 LEU B CA 1
ATOM 3551 C C . LEU B 1 137 ? 2.684 3.062 4.207 1 97.31 137 LEU B C 1
ATOM 3553 O O . LEU B 1 137 ? 3.723 3.174 4.859 1 97.31 137 LEU B O 1
ATOM 3557 N N . PHE B 1 138 ? 2.215 1.891 3.859 1 97.06 138 PHE B N 1
ATOM 3558 C CA . PHE B 1 138 ? 2.812 0.636 4.301 1 97.06 138 PHE B CA 1
ATOM 3559 C C . PHE B 1 138 ? 4.137 0.387 3.59 1 97.06 138 PHE B C 1
ATOM 3561 O O . PHE B 1 138 ? 5.055 -0.2 4.164 1 97.06 138 PHE B O 1
ATOM 3568 N N . GLU B 1 139 ? 4.207 0.778 2.361 1 97.62 139 GLU B N 1
ATOM 3569 C CA . GLU B 1 139 ? 5.496 0.737 1.679 1 97.62 139 GLU B CA 1
ATOM 3570 C C . GLU B 1 139 ? 6.516 1.634 2.375 1 97.62 139 GLU B C 1
ATOM 3572 O O . GLU B 1 139 ? 7.668 1.238 2.568 1 97.62 139 GLU B O 1
ATOM 3577 N N . ALA B 1 140 ? 6.035 2.824 2.74 1 98.31 140 ALA B N 1
ATOM 3578 C CA . ALA B 1 140 ? 6.898 3.762 3.453 1 98.31 140 ALA B CA 1
ATOM 3579 C C . ALA B 1 140 ? 7.32 3.201 4.809 1 98.31 140 ALA B C 1
ATOM 3581 O O . ALA B 1 140 ? 8.484 3.32 5.199 1 98.31 140 ALA B O 1
ATOM 3582 N N . TYR B 1 141 ? 6.375 2.559 5.535 1 98.19 141 TYR B N 1
ATOM 3583 C CA . TYR B 1 141 ? 6.688 1.926 6.812 1 98.19 141 TYR B CA 1
ATOM 3584 C C . TYR B 1 141 ? 7.84 0.941 6.668 1 98.19 141 TYR B C 1
ATOM 3586 O O . TYR B 1 141 ? 8.773 0.943 7.477 1 98.19 141 TYR B O 1
ATOM 3594 N N . ASN B 1 142 ? 7.773 0.108 5.68 1 97.81 142 ASN B N 1
ATOM 3595 C CA . ASN B 1 142 ? 8.758 -0.949 5.484 1 97.81 142 ASN B CA 1
ATOM 3596 C C . ASN B 1 142 ? 10.156 -0.379 5.281 1 97.81 142 ASN B C 1
ATOM 3598 O O . ASN B 1 142 ? 11.102 -0.766 5.98 1 97.81 142 ASN B O 1
ATOM 3602 N N . ILE B 1 143 ? 10.312 0.566 4.387 1 97.88 143 ILE B N 1
ATOM 3603 C CA . ILE B 1 143 ? 11.633 1.109 4.098 1 97.88 143 ILE B CA 1
ATOM 3604 C C . ILE B 1 143 ? 12.141 1.904 5.301 1 97.88 143 ILE B C 1
ATOM 3606 O O . ILE B 1 143 ? 13.336 1.888 5.605 1 97.88 143 ILE B O 1
ATOM 3610 N N . ALA B 1 144 ? 11.234 2.662 5.914 1 98.69 144 ALA B N 1
ATOM 3611 C CA . ALA B 1 144 ? 11.617 3.455 7.078 1 98.69 144 ALA B CA 1
ATOM 3612 C C . ALA B 1 144 ? 12.211 2.572 8.172 1 98.69 144 ALA B C 1
ATOM 3614 O O . ALA B 1 144 ? 13.242 2.91 8.766 1 98.69 144 ALA B O 1
ATOM 3615 N N . LYS B 1 145 ? 11.539 1.463 8.43 1 98.5 145 LYS B N 1
ATOM 3616 C CA . LYS B 1 145 ? 12.039 0.571 9.469 1 98.5 145 LYS B CA 1
ATOM 3617 C C . LYS B 1 145 ? 13.305 -0.149 9.023 1 98.5 145 LYS B C 1
ATOM 3619 O O . LYS B 1 145 ? 14.25 -0.296 9.797 1 98.5 145 LYS B O 1
ATOM 3624 N N . LEU B 1 146 ? 13.344 -0.61 7.785 1 97.56 146 LEU B N 1
ATOM 3625 C CA . LEU B 1 146 ? 14.508 -1.299 7.242 1 97.56 146 LEU B CA 1
ATOM 3626 C C . LEU B 1 146 ? 15.773 -0.461 7.43 1 97.56 146 LEU B C 1
ATOM 3628 O O . LEU B 1 146 ? 16.844 -0.999 7.723 1 97.56 146 LEU B O 1
ATOM 3632 N N . MET B 1 147 ? 15.586 0.841 7.312 1 98 147 MET B N 1
ATOM 3633 C CA . MET B 1 147 ? 16.75 1.732 7.348 1 98 147 MET B CA 1
ATOM 3634 C C . MET B 1 147 ? 16.797 2.516 8.656 1 98 147 MET B C 1
ATOM 3636 O O . MET B 1 147 ? 17.625 3.4 8.828 1 98 147 MET B O 1
ATOM 3640 N N . ASN B 1 148 ? 15.859 2.279 9.5 1 98.44 148 ASN B N 1
ATOM 3641 C CA . ASN B 1 148 ? 15.711 2.975 10.773 1 98.44 148 ASN B CA 1
ATOM 3642 C C . ASN B 1 148 ? 15.711 4.488 10.586 1 98.44 148 ASN B C 1
ATOM 3644 O O . ASN B 1 148 ? 16.453 5.203 11.273 1 98.44 148 ASN B O 1
ATOM 3648 N N . ILE B 1 149 ? 14.906 4.945 9.648 1 98.75 149 ILE B N 1
ATOM 3649 C CA . ILE B 1 149 ? 14.766 6.367 9.344 1 98.75 149 ILE B CA 1
ATOM 3650 C C . ILE B 1 149 ? 14.016 7.062 10.477 1 98.75 149 ILE B C 1
ATOM 3652 O O . ILE B 1 149 ? 13.031 6.531 10.992 1 98.75 149 ILE B O 1
ATOM 3656 N N . PRO B 1 150 ? 14.469 8.219 10.883 1 98.81 150 PRO B N 1
ATOM 3657 C CA . PRO B 1 150 ? 13.836 8.922 12 1 98.81 150 PRO B CA 1
ATOM 3658 C C . PRO B 1 150 ? 12.57 9.672 11.594 1 98.81 150 PRO B C 1
ATOM 3660 O O . PRO B 1 150 ? 12.516 10.898 11.695 1 98.81 150 PRO B O 1
ATOM 3663 N N . VAL B 1 151 ? 11.617 9.008 11.211 1 98.88 151 VAL B N 1
ATOM 3664 C CA . VAL B 1 151 ? 10.328 9.57 10.82 1 98.88 151 VAL B CA 1
ATOM 3665 C C . VAL B 1 151 ? 9.281 9.25 11.875 1 98.88 151 VAL B C 1
ATOM 3667 O O . VAL B 1 151 ? 9.266 8.141 12.43 1 98.88 151 VAL B O 1
ATOM 3670 N N . ILE B 1 152 ? 8.5 10.172 12.188 1 98.94 152 ILE B N 1
ATOM 3671 C CA . ILE B 1 152 ? 7.355 10.008 13.07 1 98.94 152 ILE B CA 1
ATOM 3672 C C . ILE B 1 152 ? 6.062 10.133 12.266 1 98.94 152 ILE B C 1
ATOM 3674 O O . ILE B 1 152 ? 5.695 11.227 11.836 1 98.94 152 ILE B O 1
ATOM 3678 N N . TYR B 1 153 ? 5.461 8.992 12.062 1 98.81 153 TYR B N 1
ATOM 3679 C CA . TYR B 1 153 ? 4.172 8.992 11.375 1 98.81 153 TYR B CA 1
ATOM 3680 C C . TYR B 1 153 ? 3.047 9.383 12.32 1 98.81 153 TYR B C 1
ATOM 3682 O O . TYR B 1 153 ? 2.891 8.781 13.391 1 98.81 153 TYR B O 1
ATOM 3690 N N . VAL B 1 154 ? 2.273 10.383 11.922 1 98.75 154 VAL B N 1
ATOM 3691 C CA . VAL B 1 154 ? 1.213 10.859 12.805 1 98.75 154 VAL B CA 1
ATOM 3692 C C . VAL B 1 154 ? -0.138 10.719 12.102 1 98.75 154 VAL B C 1
ATOM 3694 O O . VAL B 1 154 ? -0.411 11.414 11.117 1 98.75 154 VAL B O 1
ATOM 3697 N N . CYS B 1 155 ? -0.947 9.844 12.625 1 98.38 155 CYS B N 1
ATOM 3698 C CA . CYS B 1 155 ? -2.33 9.766 12.172 1 98.38 155 CYS B CA 1
ATOM 3699 C C . CYS B 1 155 ? -3.223 10.695 12.977 1 98.38 155 CYS B C 1
ATOM 3701 O O . CYS B 1 155 ? -3.543 10.414 14.133 1 98.38 155 CYS B O 1
ATOM 3703 N N . GLU B 1 156 ? -3.557 11.82 12.367 1 97.62 156 GLU B N 1
ATOM 3704 C CA . GLU B 1 156 ? -4.578 12.664 12.984 1 97.62 156 GLU B CA 1
ATOM 3705 C C . GLU B 1 156 ? -5.973 12.086 12.773 1 97.62 156 GLU B C 1
ATOM 3707 O O . GLU B 1 156 ? -6.637 12.391 11.781 1 97.62 156 GLU B O 1
ATOM 3712 N N . ASN B 1 157 ? -6.406 11.359 13.734 1 97.94 157 ASN B N 1
ATOM 3713 C CA . ASN B 1 157 ? -7.664 10.625 13.641 1 97.94 157 ASN B CA 1
ATOM 3714 C C . ASN B 1 157 ? -8.836 11.461 14.148 1 97.94 157 ASN B C 1
ATOM 3716 O O . ASN B 1 157 ? -9.141 11.453 15.344 1 97.94 157 ASN B O 1
ATOM 3720 N N . ASN B 1 158 ? -9.477 12.125 13.203 1 96.12 158 ASN B N 1
ATOM 3721 C CA . ASN B 1 158 ? -10.641 12.914 13.617 1 96.12 158 ASN B CA 1
ATOM 3722 C C . ASN B 1 158 ? -11.938 12.141 13.398 1 96.12 158 ASN B C 1
ATOM 3724 O O . ASN B 1 158 ? -13.023 12.703 13.531 1 96.12 158 ASN B O 1
ATOM 3728 N N . GLY B 1 159 ? -11.812 10.922 12.945 1 94.81 159 GLY B N 1
ATOM 3729 C CA . GLY B 1 159 ? -12.945 10.016 12.906 1 94.81 159 GLY B CA 1
ATOM 3730 C C . GLY B 1 159 ? -13.586 9.922 11.539 1 94.81 159 GLY B C 1
ATOM 3731 O O . GLY B 1 159 ? -14.414 9.039 11.289 1 94.81 159 GLY B O 1
ATOM 3732 N N . TYR B 1 160 ? -13.219 10.852 10.656 1 94.31 160 TYR B N 1
ATOM 3733 C CA . TYR B 1 160 ? -13.906 10.875 9.367 1 94.31 160 TYR B CA 1
ATOM 3734 C C . TYR B 1 160 ? -12.93 11.172 8.234 1 94.31 160 TYR B C 1
ATOM 3736 O O . TYR B 1 160 ? -12.227 12.18 8.266 1 94.31 160 TYR B O 1
ATOM 3744 N N . GLY B 1 161 ? -12.844 10.281 7.262 1 93.19 161 GLY B N 1
ATOM 3745 C CA . GLY B 1 161 ? -12.289 10.609 5.961 1 93.19 161 GLY B CA 1
ATOM 3746 C C . GLY B 1 161 ? -13.312 11.195 5.004 1 93.19 161 GLY B C 1
ATOM 3747 O O . GLY B 1 161 ? -14.109 10.461 4.414 1 93.19 161 GLY B O 1
ATOM 3748 N N . MET B 1 162 ? -13.141 12.477 4.797 1 91.56 162 MET B N 1
ATOM 3749 C CA . MET B 1 162 ? -14.219 13.219 4.137 1 91.56 162 MET B CA 1
ATOM 3750 C C . MET B 1 162 ? -15.539 13.023 4.871 1 91.56 162 MET B C 1
ATOM 3752 O O . MET B 1 162 ? -15.742 13.594 5.945 1 91.56 162 MET B O 1
ATOM 3756 N N . GLY B 1 163 ? -16.344 12.211 4.418 1 90.44 163 GLY B N 1
ATOM 3757 C CA . GLY B 1 163 ? -17.625 11.938 5.047 1 90.44 163 GLY B CA 1
ATOM 3758 C C . GLY B 1 163 ? -17.781 10.492 5.473 1 90.44 163 GLY B C 1
ATOM 3759 O O . GLY B 1 163 ? -18.828 10.102 5.984 1 90.44 163 GLY B O 1
ATOM 3760 N N . THR B 1 164 ? -16.766 9.742 5.359 1 93.69 164 THR B N 1
ATOM 3761 C CA . THR B 1 164 ? -16.828 8.328 5.711 1 93.69 164 THR B CA 1
ATOM 3762 C C . THR B 1 164 ? -16.219 8.094 7.09 1 93.69 164 THR B C 1
ATOM 3764 O O . THR B 1 164 ? -15.062 8.461 7.34 1 93.69 164 THR B O 1
ATOM 3767 N N . SER B 1 165 ? -16.984 7.516 7.941 1 94.44 165 SER B N 1
ATOM 3768 C CA . SER B 1 165 ? -16.5 7.266 9.297 1 94.44 165 SER B CA 1
ATOM 3769 C C . SER B 1 165 ? -15.367 6.242 9.289 1 94.44 165 SER B C 1
ATOM 3771 O O . SER B 1 165 ? -15.273 5.414 8.383 1 94.44 165 SER B O 1
ATOM 3773 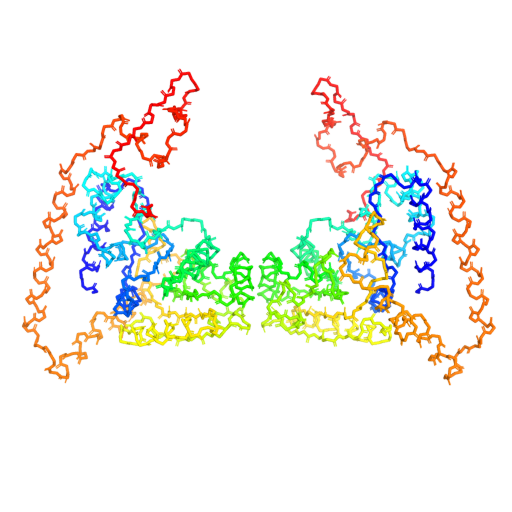N N . ALA B 1 166 ? -14.523 6.312 10.273 1 94.88 166 ALA B N 1
ATOM 3774 C CA . ALA B 1 166 ? -13.406 5.387 10.43 1 94.88 166 ALA B CA 1
ATOM 3775 C C . ALA B 1 166 ? -13.898 3.941 10.477 1 94.88 166 ALA B C 1
ATOM 3777 O O . ALA B 1 166 ? -13.289 3.053 9.875 1 94.88 166 ALA B O 1
ATOM 3778 N N . GLU B 1 167 ? -14.992 3.658 11.148 1 93.88 167 GLU B N 1
ATOM 3779 C CA . GLU B 1 167 ? -15.523 2.311 11.328 1 93.88 167 GLU B CA 1
ATOM 3780 C C . GLU B 1 167 ? -15.992 1.72 10 1 93.88 167 GLU B C 1
ATOM 3782 O O . GLU B 1 167 ? -15.984 0.5 9.82 1 93.88 167 GLU B O 1
ATOM 3787 N N . ARG B 1 168 ? -16.344 2.523 9.078 1 94.56 168 ARG B N 1
ATOM 3788 C CA . ARG B 1 168 ? -16.859 2.07 7.793 1 94.56 168 ARG B CA 1
ATOM 3789 C C . ARG B 1 168 ? -15.727 1.836 6.801 1 94.56 168 ARG B C 1
ATOM 3791 O O . ARG B 1 168 ? -15.891 1.105 5.82 1 94.56 168 ARG B O 1
ATOM 3798 N N . SER B 1 169 ? -14.617 2.439 7.066 1 95.12 169 SER B N 1
ATOM 3799 C CA . SER B 1 169 ? -13.578 2.432 6.043 1 95.12 169 SER B CA 1
ATOM 3800 C C . SER B 1 169 ? -12.391 1.579 6.465 1 95.12 169 SER B C 1
ATOM 3802 O O . SER B 1 169 ? -11.539 1.23 5.641 1 95.12 169 SER B O 1
ATOM 3804 N N . SER B 1 170 ? -12.289 1.262 7.719 1 96.69 170 SER B N 1
ATOM 3805 C CA . SER B 1 170 ? -11.086 0.62 8.234 1 96.69 170 SER B CA 1
ATOM 3806 C C . SER B 1 170 ? -11.422 -0.642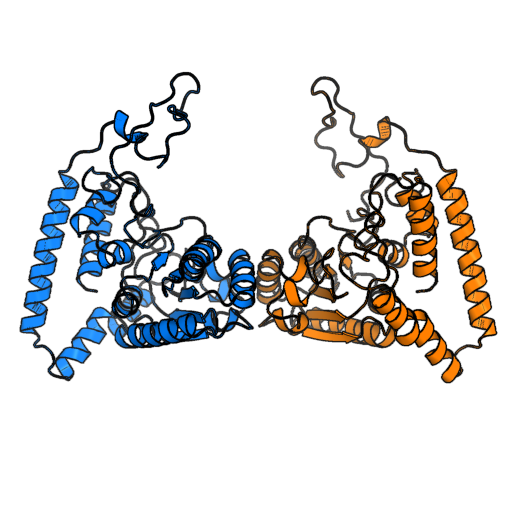 9.023 1 96.69 170 SER B C 1
ATOM 3808 O O . SER B 1 170 ? -12.203 -0.595 9.977 1 96.69 170 SER B O 1
ATOM 3810 N N . ALA B 1 171 ? -10.781 -1.717 8.648 1 95.94 171 ALA B N 1
ATOM 3811 C CA . ALA B 1 171 ? -10.969 -2.969 9.375 1 95.94 171 ALA B CA 1
ATOM 3812 C C . ALA B 1 171 ? -10.438 -2.857 10.805 1 95.94 171 ALA B C 1
ATOM 3814 O O . ALA B 1 171 ? -10.969 -3.484 11.719 1 95.94 171 ALA B O 1
ATOM 3815 N N . SER B 1 172 ? -9.391 -2.109 10.969 1 94.94 172 SER B N 1
ATOM 3816 C CA . SER B 1 172 ? -8.875 -1.737 12.281 1 94.94 172 SER B CA 1
ATOM 3817 C C . SER B 1 172 ? -8.805 -0.222 12.438 1 94.94 172 SER B C 1
ATOM 3819 O O . SER B 1 172 ? -8.141 0.458 11.656 1 94.94 172 SER B O 1
ATOM 3821 N N . THR B 1 173 ? -9.453 0.278 13.469 1 96.12 173 THR B N 1
ATOM 3822 C CA . THR B 1 173 ? -9.453 1.718 13.695 1 96.12 173 THR B CA 1
ATOM 3823 C C . THR B 1 173 ? -8.367 2.104 14.703 1 96.12 173 THR B C 1
ATOM 3825 O O . THR B 1 173 ? -8.25 3.271 15.078 1 96.12 173 THR B O 1
ATOM 3828 N N . ASN B 1 174 ? -7.676 1.062 15.219 1 96.56 174 ASN B N 1
ATOM 3829 C CA . ASN B 1 174 ? -6.488 1.342 16.016 1 96.56 174 ASN B CA 1
ATOM 3830 C C . ASN B 1 174 ? -5.277 1.64 15.148 1 96.56 174 ASN B C 1
ATOM 3832 O O . ASN B 1 174 ? -4.352 0.83 15.062 1 96.56 174 ASN B O 1
ATOM 3836 N N . TYR B 1 175 ? -5.27 2.785 14.648 1 97.5 175 TYR B N 1
ATOM 3837 C CA . TYR B 1 175 ? -4.309 3.148 13.617 1 97.5 175 TYR B CA 1
ATOM 3838 C C . TYR B 1 175 ? -2.881 3.088 14.148 1 97.5 175 TYR B C 1
ATOM 3840 O O . TYR B 1 175 ? -1.94 2.83 13.398 1 97.5 175 TYR B O 1
ATOM 3848 N N . TYR B 1 176 ? -2.646 3.273 15.469 1 97.69 176 TYR B N 1
ATOM 3849 C CA . TYR B 1 176 ? -1.318 3.266 16.062 1 97.69 176 TYR B CA 1
ATOM 3850 C C . TYR B 1 176 ? -0.729 1.859 16.062 1 97.69 176 TYR B C 1
ATOM 3852 O O . TYR B 1 176 ? 0.473 1.685 16.281 1 97.69 176 TYR B O 1
ATOM 3860 N N . THR B 1 177 ? -1.523 0.826 15.773 1 95.94 177 THR B N 1
ATOM 3861 C CA . THR B 1 177 ? -1.037 -0.549 15.789 1 95.94 177 THR B CA 1
ATOM 3862 C C . THR B 1 177 ? -0.738 -1.034 14.367 1 95.94 177 THR B C 1
ATOM 3864 O O . THR B 1 177 ? -0.25 -2.15 14.18 1 95.94 177 THR B O 1
ATOM 3867 N N . ARG B 1 178 ? -0.934 -0.248 13.453 1 94 178 ARG B N 1
ATOM 3868 C CA . ARG B 1 178 ? -0.967 -0.727 12.07 1 94 178 ARG B CA 1
ATOM 3869 C C . ARG B 1 178 ? 0.437 -0.782 11.477 1 94 178 ARG B C 1
ATOM 3871 O O . ARG B 1 178 ? 0.612 -1.173 10.32 1 94 178 ARG B O 1
ATOM 3878 N N . GLY B 1 179 ? 1.383 -0.434 12.234 1 92.5 179 GLY B N 1
ATOM 3879 C CA . GLY B 1 179 ? 2.76 -0.522 11.773 1 92.5 179 GLY B CA 1
ATOM 3880 C C . GLY B 1 179 ? 3.336 -1.922 11.883 1 92.5 179 GLY B C 1
ATOM 3881 O O . GLY B 1 179 ? 4.359 -2.227 11.266 1 92.5 179 GLY B O 1
ATOM 3882 N N . ASP B 1 180 ? 2.717 -2.797 12.578 1 89.56 180 ASP B N 1
ATOM 3883 C CA . ASP B 1 180 ? 3.17 -4.168 12.789 1 89.56 180 ASP B CA 1
ATOM 3884 C C . ASP B 1 180 ? 4.527 -4.195 13.484 1 89.56 180 ASP B C 1
ATOM 3886 O O . ASP B 1 180 ? 4.602 -4.332 14.711 1 89.56 180 ASP B O 1
ATOM 3890 N N . TYR B 1 181 ? 5.613 -3.85 12.836 1 92.88 181 TYR B N 1
ATOM 3891 C CA . TYR B 1 181 ? 6.98 -3.865 13.352 1 92.88 181 TYR B CA 1
ATOM 3892 C C . TYR B 1 181 ? 7.426 -2.465 13.758 1 92.88 181 TYR B C 1
ATOM 3894 O O . TYR B 1 181 ? 8.523 -2.289 14.297 1 92.88 181 TYR B O 1
ATOM 3902 N N . ILE B 1 182 ? 6.668 -1.482 13.484 1 97.25 182 ILE B N 1
ATOM 3903 C CA . ILE B 1 182 ? 6.863 -0.125 13.977 1 97.25 182 ILE B CA 1
ATOM 3904 C C . ILE B 1 182 ? 5.957 0.117 15.188 1 97.25 182 ILE B C 1
ATOM 3906 O O . ILE B 1 182 ? 4.734 0.012 15.078 1 97.25 182 ILE B O 1
ATOM 3910 N N . PRO B 1 183 ? 6.566 0.447 16.281 1 97.94 183 PRO B N 1
ATOM 3911 C CA . PRO B 1 183 ? 5.711 0.682 17.438 1 97.94 183 PRO B CA 1
ATOM 3912 C C . PRO B 1 183 ? 4.836 1.923 17.281 1 97.94 183 PRO B C 1
ATOM 3914 O O . PRO B 1 183 ? 5.141 2.803 16.484 1 97.94 183 PRO B O 1
ATOM 3917 N N . GLY B 1 184 ? 3.723 1.951 18.047 1 98.44 184 GLY B N 1
ATOM 3918 C CA . GLY B 1 184 ? 2.803 3.076 17.984 1 98.44 184 GLY B CA 1
ATOM 3919 C C . GLY B 1 184 ? 2.27 3.488 19.344 1 98.44 184 GLY B C 1
ATOM 3920 O O . GLY B 1 184 ? 2.266 2.689 20.281 1 98.44 184 GLY B O 1
ATOM 3921 N N . ILE B 1 185 ? 1.882 4.707 19.391 1 98.62 185 ILE B N 1
ATOM 3922 C CA . ILE B 1 185 ? 1.332 5.285 20.625 1 98.62 185 ILE B CA 1
ATOM 3923 C C . ILE B 1 185 ? -0.021 5.926 20.328 1 98.62 185 ILE B C 1
ATOM 3925 O O . ILE B 1 185 ? -0.168 6.652 19.344 1 98.62 185 ILE B O 1
ATOM 3929 N N . TRP B 1 186 ? -0.987 5.531 21.125 1 98.69 186 TRP B N 1
ATOM 3930 C CA . TRP B 1 186 ? -2.273 6.219 21.125 1 98.69 186 TRP B CA 1
ATOM 3931 C C . TRP B 1 186 ? -2.246 7.418 22.062 1 98.69 186 TRP B C 1
ATOM 3933 O O . TRP B 1 186 ? -1.8 7.305 23.203 1 98.69 186 TRP B O 1
ATOM 3943 N N . VAL B 1 187 ? -2.623 8.594 21.578 1 98.69 187 VAL B N 1
ATOM 3944 C CA . VAL B 1 187 ? -2.602 9.805 22.391 1 98.69 187 VAL B CA 1
ATOM 3945 C C . VAL B 1 187 ? -3.914 10.57 22.219 1 98.69 187 VAL B C 1
ATOM 3947 O O . VAL B 1 187 ? -4.477 10.609 21.125 1 98.69 187 VAL B O 1
ATOM 3950 N N . ASP B 1 188 ? -4.398 11.141 23.297 1 98.62 188 ASP B N 1
ATOM 3951 C CA . ASP B 1 188 ? -5.543 12.039 23.203 1 98.62 188 ASP B CA 1
ATOM 3952 C C . ASP B 1 188 ? -5.168 13.336 22.484 1 98.62 188 ASP B C 1
ATOM 3954 O O . ASP B 1 188 ? -4.551 14.219 23.078 1 98.62 188 ASP B O 1
ATOM 3958 N N . GLY B 1 189 ? -5.66 13.453 21.266 1 98.62 189 GLY B N 1
ATOM 3959 C CA . GLY B 1 189 ? -5.312 14.586 20.422 1 98.62 189 GLY B CA 1
ATOM 3960 C C . GLY B 1 189 ? -6.012 15.867 20.844 1 98.62 189 GLY B C 1
ATOM 3961 O O . GLY B 1 189 ? -5.746 16.938 20.281 1 98.62 189 GLY B O 1
ATOM 3962 N N . MET B 1 190 ? -6.887 15.773 21.859 1 98.44 190 MET B N 1
ATOM 3963 C CA . MET B 1 190 ? -7.574 16.953 22.375 1 98.44 190 MET B CA 1
ATOM 3964 C C . MET B 1 190 ? -6.871 17.5 23.609 1 98.44 190 MET B C 1
ATOM 3966 O O . MET B 1 190 ? -7.258 18.547 24.141 1 98.44 190 MET B O 1
ATOM 3970 N N . ASP B 1 191 ? -5.883 16.844 24.031 1 98.62 191 ASP B N 1
ATOM 3971 C CA . ASP B 1 191 ? -5.074 17.266 25.172 1 98.62 191 ASP B CA 1
ATOM 3972 C C . ASP B 1 191 ? -3.68 17.703 24.734 1 98.62 191 ASP B C 1
ATOM 3974 O O . ASP B 1 191 ? -2.812 16.859 24.469 1 98.62 191 ASP B O 1
ATOM 3978 N N . VAL B 1 192 ? -3.471 18.969 24.828 1 98.75 192 VAL B N 1
ATOM 3979 C CA . VAL B 1 192 ? -2.26 19.562 24.266 1 98.75 192 VAL B CA 1
ATOM 3980 C C . VAL B 1 192 ? -1.037 19.047 25.031 1 98.75 192 VAL B C 1
ATOM 3982 O O . VAL B 1 192 ? 0.027 18.844 24.438 1 98.75 192 VAL B O 1
ATOM 3985 N N . LEU B 1 193 ? -1.12 18.844 26.312 1 98.62 193 LEU B N 1
ATOM 3986 C CA . LEU B 1 193 ? 0.004 18.359 27.109 1 98.62 193 LEU B CA 1
ATOM 3987 C C . LEU B 1 193 ? 0.32 16.906 26.781 1 98.62 193 LEU B C 1
ATOM 3989 O O . LEU B 1 193 ? 1.489 16.531 26.719 1 98.62 193 LEU B O 1
ATOM 3993 N N . ALA B 1 194 ? -0.73 16.109 26.594 1 98.75 194 ALA B N 1
ATOM 3994 C CA . ALA B 1 194 ? -0.522 14.719 26.203 1 98.75 194 ALA B CA 1
ATOM 3995 C C . ALA B 1 194 ? 0.191 14.633 24.859 1 98.75 194 ALA B C 1
ATOM 3997 O O . ALA B 1 194 ? 1.123 13.836 24.703 1 98.75 194 ALA B O 1
ATOM 3998 N N . VAL B 1 195 ? -0.259 15.43 23.938 1 98.88 195 VAL B N 1
ATOM 3999 C CA . VAL B 1 195 ? 0.343 15.422 22.609 1 98.88 195 VAL B CA 1
ATOM 4000 C C . VAL B 1 195 ? 1.798 15.883 22.703 1 98.88 195 VAL B C 1
ATOM 4002 O O . VAL B 1 195 ? 2.678 15.297 22.062 1 98.88 195 VAL B O 1
ATOM 4005 N N . ARG B 1 196 ? 2.047 16.922 23.453 1 98.88 196 ARG B N 1
ATOM 4006 C CA . ARG B 1 196 ? 3.408 17.406 23.609 1 98.88 196 ARG B CA 1
ATOM 4007 C C . ARG B 1 196 ? 4.328 16.328 24.156 1 98.88 196 ARG B C 1
ATOM 4009 O O . ARG B 1 196 ? 5.414 16.094 23.609 1 98.88 196 ARG B O 1
ATOM 4016 N N . GLU B 1 197 ? 3.9 15.664 25.219 1 98.88 197 GLU B N 1
ATOM 4017 C CA . GLU B 1 197 ? 4.742 14.648 25.844 1 98.88 197 GLU B CA 1
ATOM 4018 C C . GLU B 1 197 ? 4.953 13.461 24.906 1 98.88 197 GLU B C 1
ATOM 4020 O O . GLU B 1 197 ? 6.051 12.906 24.828 1 98.88 197 GLU B O 1
ATOM 4025 N N . ALA B 1 198 ? 3.918 13.07 24.234 1 98.88 198 ALA B N 1
ATOM 4026 C CA . ALA B 1 198 ? 4.043 11.992 23.266 1 98.88 198 ALA B CA 1
ATOM 4027 C C . ALA B 1 198 ? 5.02 12.367 22.141 1 98.88 198 ALA B C 1
ATOM 4029 O O . ALA B 1 198 ? 5.816 11.531 21.703 1 98.88 198 ALA B O 1
ATOM 4030 N N . ALA B 1 199 ? 4.926 13.578 21.703 1 98.94 199 ALA B N 1
ATOM 4031 C CA . ALA B 1 199 ? 5.816 14.062 20.656 1 98.94 199 ALA B CA 1
ATOM 4032 C C . ALA B 1 199 ? 7.27 14.07 21.125 1 98.94 199 ALA B C 1
ATOM 4034 O O . ALA B 1 199 ? 8.172 13.688 20.375 1 98.94 199 ALA B O 1
ATOM 4035 N N . LYS B 1 200 ? 7.457 14.539 22.344 1 98.88 200 LYS B N 1
ATOM 4036 C CA . LYS B 1 200 ? 8.797 14.516 22.922 1 98.88 200 LYS B CA 1
ATOM 4037 C C . LYS B 1 200 ? 9.367 13.094 22.922 1 98.88 200 LYS B C 1
ATOM 4039 O O . LYS B 1 200 ? 10.516 12.883 22.516 1 98.88 200 LYS B O 1
ATOM 4044 N N . PHE B 1 201 ? 8.594 12.219 23.406 1 98.88 201 PHE B N 1
ATOM 4045 C CA . PHE B 1 201 ? 9 10.82 23.422 1 98.88 201 PHE B CA 1
ATOM 4046 C C . PHE B 1 201 ? 9.305 10.328 22.016 1 98.88 201 PHE B C 1
ATOM 4048 O O . PHE B 1 201 ? 10.297 9.633 21.797 1 98.88 201 PHE B O 1
ATOM 4055 N N . ALA B 1 202 ? 8.445 10.625 21.094 1 98.88 202 ALA B N 1
ATOM 4056 C CA . ALA B 1 202 ? 8.594 10.172 19.719 1 98.88 202 ALA B CA 1
ATOM 4057 C C . ALA B 1 202 ? 9.898 10.672 19.109 1 98.88 202 ALA B C 1
ATOM 4059 O O . ALA B 1 202 ? 10.594 9.922 18.406 1 98.88 202 ALA B O 1
ATOM 4060 N N . ILE B 1 203 ? 10.188 11.914 19.328 1 98.88 203 ILE B N 1
ATOM 4061 C CA . ILE B 1 203 ? 11.43 12.484 18.828 1 98.88 203 ILE B CA 1
ATOM 4062 C C . ILE B 1 203 ? 12.617 11.727 19.422 1 98.88 203 ILE B C 1
ATOM 4064 O O . ILE B 1 203 ? 13.539 11.336 18.703 1 98.88 203 ILE B O 1
ATOM 4068 N N . GLU B 1 204 ? 12.57 11.562 20.734 1 98.75 204 GLU B N 1
ATOM 4069 C CA . GLU B 1 204 ? 13.648 10.82 21.391 1 98.75 204 GLU B CA 1
ATOM 4070 C C . GLU B 1 204 ? 13.781 9.414 20.812 1 98.75 204 GLU B C 1
ATOM 4072 O O . GLU B 1 204 ? 14.891 8.953 20.531 1 98.75 204 GLU B O 1
ATOM 4077 N N . TYR B 1 205 ? 12.734 8.781 20.688 1 98.69 205 TYR B N 1
ATOM 4078 C CA . TYR B 1 205 ? 12.727 7.426 20.156 1 98.69 205 TYR B CA 1
ATOM 4079 C C . TYR B 1 205 ? 13.305 7.387 18.75 1 98.69 205 TYR B C 1
ATOM 4081 O O . TYR B 1 205 ? 14.219 6.605 18.469 1 98.69 205 TYR B O 1
ATOM 4089 N N . ALA B 1 206 ? 12.82 8.234 17.875 1 98.56 206 ALA B N 1
ATOM 4090 C CA . ALA B 1 206 ? 13.172 8.203 16.453 1 98.56 206 ALA B CA 1
ATOM 4091 C C . ALA B 1 206 ? 14.633 8.602 16.25 1 98.56 206 ALA B C 1
ATOM 4093 O O . ALA B 1 206 ? 15.258 8.203 15.266 1 98.56 206 ALA B O 1
ATOM 4094 N N . THR B 1 207 ? 15.172 9.375 17.141 1 98.06 207 THR B N 1
ATOM 4095 C CA . THR B 1 207 ? 16.547 9.828 16.984 1 98.06 207 THR B CA 1
ATOM 4096 C C . THR B 1 207 ? 17.516 8.891 17.703 1 98.06 207 THR B C 1
ATOM 4098 O O . THR B 1 207 ? 18.734 9.07 17.625 1 98.06 207 THR B O 1
ATOM 4101 N N . SER B 1 208 ? 17.047 7.895 18.375 1 97.62 208 SER B N 1
ATOM 4102 C CA . SER B 1 208 ? 17.875 6.98 19.141 1 97.62 208 SER B CA 1
ATOM 4103 C C . SER B 1 208 ? 18.438 5.867 18.266 1 97.62 208 SER B C 1
ATOM 4105 O O . SER B 1 208 ? 19.188 5.016 18.734 1 97.62 208 SER B O 1
ATOM 4107 N N . GLY B 1 209 ? 18 5.852 17.062 1 96.5 209 GLY B N 1
ATOM 4108 C CA . GLY B 1 209 ? 18.453 4.797 16.188 1 96.5 209 GLY B CA 1
ATOM 4109 C C . GLY B 1 209 ? 17.5 3.629 16.094 1 96.5 209 GLY B C 1
ATOM 4110 O O . GLY B 1 209 ? 17.719 2.688 15.328 1 96.5 209 GLY B O 1
ATOM 4111 N N . LYS B 1 210 ? 16.391 3.738 16.734 1 96.94 210 LYS B N 1
ATOM 4112 C CA . LYS B 1 210 ? 15.422 2.639 16.781 1 96.94 210 LYS B CA 1
ATOM 4113 C C . LYS B 1 210 ? 14.484 2.68 15.586 1 96.94 210 LYS B C 1
ATOM 4115 O O . LYS B 1 210 ? 13.789 1.702 15.305 1 96.94 210 LYS B O 1
ATOM 4120 N N . GLY B 1 211 ? 14.531 3.84 14.898 1 97.5 211 GLY B N 1
ATOM 4121 C CA . GLY B 1 211 ? 13.711 3.914 13.695 1 97.5 211 GLY B CA 1
ATOM 4122 C C . GLY B 1 211 ? 12.414 4.664 13.906 1 97.5 211 GLY B C 1
ATOM 4123 O O . GLY B 1 211 ? 12.328 5.559 14.75 1 97.5 211 GLY B O 1
ATOM 4124 N N . PRO B 1 212 ? 11.461 4.406 13.062 1 98.75 212 PRO B N 1
ATOM 4125 C CA . PRO B 1 212 ? 10.227 5.191 13.039 1 98.75 212 PRO B CA 1
ATOM 4126 C C . PRO B 1 212 ? 9.289 4.844 14.195 1 98.75 212 PRO B C 1
ATOM 4128 O O . PRO B 1 212 ? 9.43 3.787 14.812 1 98.75 212 PRO B O 1
ATOM 4131 N N . LEU B 1 213 ? 8.383 5.711 14.398 1 98.81 213 LEU B N 1
ATOM 4132 C CA . LEU B 1 213 ? 7.309 5.559 15.375 1 98.81 213 LEU B CA 1
ATOM 4133 C C . LEU B 1 213 ? 5.992 6.09 14.82 1 98.81 213 LEU B C 1
ATOM 4135 O O . LEU B 1 213 ? 5.98 7.047 14.047 1 98.81 213 LEU B O 1
ATOM 4139 N N . ILE B 1 214 ? 4.867 5.43 15.219 1 98.75 214 ILE B N 1
ATOM 4140 C CA . ILE B 1 214 ? 3.545 5.895 14.82 1 98.75 214 ILE B CA 1
ATOM 4141 C C . ILE B 1 214 ? 2.846 6.547 16 1 98.75 214 ILE B C 1
ATOM 4143 O O . ILE B 1 214 ? 2.803 5.973 17.094 1 98.75 214 ILE B O 1
ATOM 4147 N N . LEU B 1 215 ? 2.416 7.742 15.789 1 98.75 215 LEU B N 1
ATOM 4148 C CA . LEU B 1 215 ? 1.544 8.43 16.734 1 98.75 215 LEU B CA 1
ATOM 4149 C C . LEU B 1 215 ? 0.124 8.531 16.203 1 98.75 215 LEU B C 1
ATOM 4151 O O . LEU B 1 215 ? -0.08 8.992 15.07 1 98.75 215 LEU B O 1
ATOM 4155 N N . GLU B 1 216 ? -0.767 7.988 16.906 1 98.75 216 GLU B N 1
ATOM 4156 C CA . GLU B 1 216 ? -2.168 8.281 16.625 1 98.75 216 GLU B CA 1
ATOM 4157 C C . GLU B 1 216 ? -2.721 9.344 17.562 1 98.75 216 GLU B C 1
ATOM 4159 O O . GLU B 1 216 ? -2.875 9.094 18.766 1 98.75 216 GLU B O 1
ATOM 4164 N N . THR B 1 217 ? -2.957 10.469 17.047 1 98.75 217 THR B N 1
ATOM 4165 C CA . THR B 1 217 ? -3.615 11.523 17.812 1 98.75 217 THR B CA 1
ATOM 4166 C C . THR B 1 217 ? -5.117 11.516 17.547 1 98.75 217 THR B C 1
ATOM 4168 O O . THR B 1 217 ? -5.57 11.945 16.484 1 98.75 217 THR B O 1
ATOM 4171 N N . VAL B 1 218 ? -5.855 11.055 18.531 1 98.56 218 VAL B N 1
ATOM 4172 C CA . VAL B 1 218 ? -7.309 10.992 18.391 1 98.56 218 VAL B CA 1
ATOM 4173 C C . VAL B 1 218 ? -7.914 12.359 18.703 1 98.56 218 VAL B C 1
ATOM 4175 O O . VAL B 1 218 ? -7.863 12.828 19.844 1 98.56 218 VAL B O 1
ATOM 4178 N N . THR B 1 219 ? -8.469 12.945 17.688 1 98.19 219 THR B N 1
ATOM 4179 C CA . THR B 1 219 ? -8.961 14.312 17.766 1 98.19 219 THR B CA 1
ATOM 4180 C C . THR B 1 219 ? -10.336 14.43 17.109 1 98.19 219 THR B C 1
ATOM 4182 O O . THR B 1 219 ? -11.07 13.445 17.016 1 98.19 219 THR B O 1
ATOM 4185 N N . TYR B 1 220 ? -10.758 15.695 16.875 1 96.94 220 TYR B N 1
ATOM 4186 C CA . TYR B 1 220 ? -12.062 15.914 16.266 1 96.94 220 TYR B CA 1
ATOM 4187 C C . TYR B 1 220 ? -12.07 17.203 15.445 1 96.94 220 TYR B C 1
ATOM 4189 O O . TYR B 1 220 ? -11.5 18.203 15.852 1 96.94 220 TYR B O 1
ATOM 4197 N N . ARG B 1 221 ? -12.633 17.094 14.297 1 94 221 ARG B N 1
ATOM 4198 C CA . ARG B 1 221 ? -12.789 18.25 13.43 1 94 221 ARG B CA 1
ATOM 4199 C C . ARG B 1 221 ? -14.195 18.844 13.547 1 94 221 ARG B C 1
ATOM 4201 O O . ARG B 1 221 ? -15.18 18.125 13.391 1 94 221 ARG B O 1
ATOM 4208 N N . TYR B 1 222 ? -14.312 20.109 13.773 1 94.81 222 TYR B N 1
ATOM 4209 C CA . TYR B 1 222 ? -15.609 20.719 14.016 1 94.81 222 TYR B CA 1
ATOM 4210 C C . TYR B 1 222 ? -16.344 20.984 12.703 1 94.81 222 TYR B C 1
ATOM 4212 O O . TYR B 1 222 ? -17.578 20.953 12.648 1 94.81 222 TYR B O 1
ATOM 4220 N N . SER B 1 223 ? -15.57 21.234 11.664 1 93.12 223 SER B N 1
ATOM 4221 C CA . SER B 1 223 ? -16.172 21.547 10.375 1 93.12 223 SER B CA 1
ATOM 4222 C C . SER B 1 223 ? -16.203 20.312 9.477 1 93.12 223 SER B C 1
ATOM 4224 O O . SER B 1 223 ? -15.625 19.266 9.812 1 93.12 223 SER B O 1
ATOM 4226 N N . GLY B 1 224 ? -16.984 20.406 8.398 1 91.44 224 GLY B N 1
ATOM 4227 C CA . GLY B 1 224 ? -17.016 19.328 7.422 1 91.44 224 GLY B CA 1
ATOM 4228 C C . GLY B 1 224 ? -15.688 19.125 6.73 1 91.44 224 GLY B C 1
ATOM 4229 O O . GLY B 1 224 ? -14.656 19.625 7.18 1 91.44 224 GLY B O 1
ATOM 4230 N N . HIS B 1 225 ? -15.711 18.281 5.723 1 90.06 225 HIS B N 1
ATOM 4231 C CA . HIS B 1 225 ? -14.477 18.031 4.984 1 90.06 225 HIS B CA 1
ATOM 4232 C C . HIS B 1 225 ? -13.891 19.312 4.426 1 90.06 225 HIS B C 1
ATOM 4234 O O . HIS B 1 225 ? -12.703 19.609 4.633 1 90.06 225 HIS B O 1
ATOM 4240 N N . SER B 1 226 ? -14.672 20.031 3.711 1 89.81 226 SER B N 1
ATOM 4241 C CA . SER B 1 226 ? -14.406 21.375 3.236 1 89.81 226 SER B CA 1
ATOM 4242 C C . SER B 1 226 ? -15.57 22.312 3.549 1 89.81 226 SER B C 1
ATOM 4244 O O . SER B 1 226 ? -16.641 21.859 3.938 1 89.81 226 SER B O 1
ATOM 4246 N N . MET B 1 227 ? -15.359 23.516 3.414 1 88.81 227 MET B N 1
ATOM 4247 C CA . MET B 1 227 ? -16.375 24.5 3.752 1 88.81 227 MET B CA 1
ATOM 4248 C C . MET B 1 227 ? -17.594 24.359 2.85 1 88.81 227 MET B C 1
ATOM 4250 O O . MET B 1 227 ? -18.688 24.828 3.197 1 88.81 227 MET B O 1
ATOM 4254 N N . SER B 1 228 ? -17.406 23.672 1.8 1 83.31 228 SER B N 1
ATOM 4255 C CA . SER B 1 228 ? -18.547 23.422 0.934 1 83.31 228 SER B CA 1
ATOM 4256 C C . SER B 1 228 ? -19.391 22.25 1.454 1 83.31 228 SER B C 1
ATOM 4258 O O . SER B 1 228 ? -20.531 22.062 1.024 1 83.31 228 SER B O 1
ATOM 4260 N N . ASP B 1 229 ? -18.828 21.531 2.305 1 84.88 229 ASP B N 1
ATOM 4261 C CA . ASP B 1 229 ? -19.484 20.406 2.965 1 84.88 229 ASP B CA 1
ATOM 4262 C C . ASP B 1 229 ? -19.953 20.797 4.363 1 84.88 229 ASP B C 1
ATOM 4264 O O . ASP B 1 229 ? -19.141 20.969 5.273 1 84.88 229 ASP B O 1
ATOM 4268 N N . PRO B 1 230 ? -21.266 20.859 4.578 1 81.25 230 PRO B N 1
ATOM 4269 C CA . PRO B 1 230 ? -21.734 21.234 5.914 1 81.25 230 PRO B CA 1
ATOM 4270 C C . PRO B 1 230 ? -21.391 20.188 6.977 1 81.25 230 PRO B C 1
ATOM 4272 O O . PRO B 1 230 ? -21.375 20.5 8.172 1 81.25 230 PRO B O 1
ATOM 4275 N N . GLY B 1 231 ? -21.062 18.969 6.559 1 82.38 231 GLY B N 1
ATOM 4276 C CA . GLY B 1 231 ? -20.672 17.922 7.488 1 82.38 231 GLY B CA 1
ATOM 4277 C C . GLY B 1 231 ? -21.859 17.297 8.203 1 82.38 231 GLY B C 1
ATOM 4278 O O . GLY B 1 231 ? -21.688 16.547 9.156 1 82.38 231 GLY B O 1
ATOM 4279 N N . THR B 1 232 ? -23.062 17.594 7.859 1 82.12 232 THR B N 1
ATOM 4280 C CA . THR B 1 232 ? -24.25 17.141 8.57 1 82.12 232 THR B CA 1
ATOM 4281 C C . THR B 1 232 ? -24.875 15.945 7.855 1 82.12 232 THR B C 1
ATOM 4283 O O . THR B 1 232 ? -25.844 15.359 8.344 1 82.12 232 THR B O 1
ATOM 4286 N N . SER B 1 233 ? -24.328 15.562 6.785 1 85.56 233 SER B N 1
ATOM 4287 C CA . SER B 1 233 ? -24.859 14.414 6.055 1 85.56 233 SER B CA 1
ATOM 4288 C C . SER B 1 233 ? -24.359 13.102 6.641 1 85.56 233 SER B C 1
ATOM 4290 O O . SER B 1 233 ? -24.969 12.055 6.453 1 85.56 233 SER B O 1
ATOM 4292 N N . TYR B 1 234 ? -23.297 13.195 7.387 1 89.75 234 TYR B N 1
ATOM 4293 C CA . TYR B 1 234 ? -22.734 11.938 7.875 1 89.75 234 TYR B CA 1
ATOM 4294 C C . TYR B 1 234 ? -22.484 12 9.375 1 89.75 234 TYR B C 1
ATOM 4296 O O . TYR B 1 234 ? -22.094 11.008 9.992 1 89.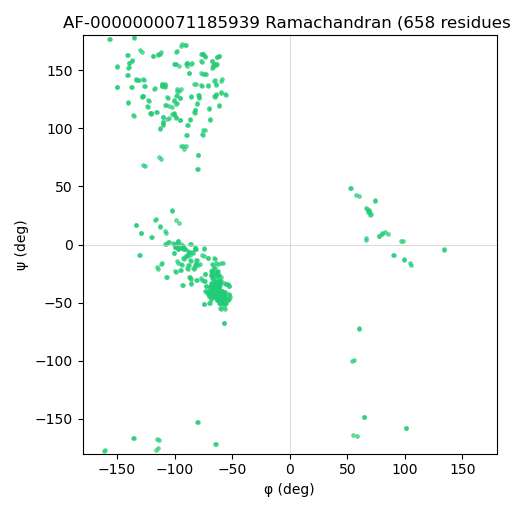75 234 TYR B O 1
ATOM 4304 N N . ARG B 1 235 ? -22.609 13.102 9.961 1 90.06 235 ARG B N 1
ATOM 4305 C CA . ARG B 1 235 ? -22.594 13.219 11.414 1 90.06 235 ARG B CA 1
ATOM 4306 C C . ARG B 1 235 ? -23.672 14.172 11.898 1 90.06 235 ARG B C 1
ATOM 4308 O O . ARG B 1 235 ? -24.141 15.031 11.148 1 90.06 235 ARG B O 1
ATOM 4315 N N . THR B 1 236 ? -24.078 14.086 13.133 1 90.06 236 THR B N 1
ATOM 4316 C CA . THR B 1 236 ? -25.156 14.914 13.664 1 90.06 236 THR B CA 1
ATOM 4317 C C . THR B 1 236 ? -24.594 16.219 14.242 1 90.06 236 THR B C 1
ATOM 4319 O O . THR B 1 236 ? -23.438 16.266 14.68 1 90.06 236 THR B O 1
ATOM 4322 N N . ARG B 1 237 ? -25.469 17.156 14.242 1 90.56 237 ARG B N 1
ATOM 4323 C CA . ARG B 1 237 ? -25.094 18.422 14.867 1 90.56 237 ARG B CA 1
ATOM 4324 C C . ARG B 1 237 ? -24.828 18.234 16.359 1 90.56 237 ARG B C 1
ATOM 4326 O O . ARG B 1 237 ? -23.953 18.891 16.922 1 90.56 237 ARG B O 1
ATOM 4333 N N . ASP B 1 238 ? -25.562 17.359 16.875 1 93.12 238 ASP B N 1
ATOM 4334 C CA . ASP B 1 238 ? -25.422 17.078 18.297 1 93.12 238 ASP B CA 1
ATOM 4335 C C . ASP B 1 238 ? -24.047 16.469 18.609 1 93.12 238 ASP B C 1
ATOM 4337 O O . ASP B 1 238 ? -23.469 16.766 19.641 1 93.12 238 ASP B O 1
ATOM 4341 N N . GLU B 1 239 ? -23.609 15.672 17.766 1 92.94 239 GLU B N 1
ATOM 4342 C CA . GLU B 1 239 ? -22.281 15.078 17.938 1 92.94 239 GLU B CA 1
ATOM 4343 C C . GLU B 1 239 ? -21.203 16.156 18.031 1 92.94 239 GLU B C 1
ATOM 4345 O O . GLU B 1 239 ? -20.391 16.125 18.953 1 92.94 239 GLU B O 1
ATOM 4350 N N . VAL B 1 240 ? -21.25 17.078 17.188 1 92.75 240 VAL B N 1
ATOM 4351 C CA . VAL B 1 240 ? -20.266 18.141 17.141 1 92.75 240 VAL B CA 1
ATOM 4352 C C . VAL B 1 240 ? -20.391 19.016 18.391 1 92.75 240 VAL B C 1
ATOM 4354 O O . VAL B 1 240 ? -19.375 19.359 19.016 1 92.75 240 VAL B O 1
ATOM 4357 N N . GLN B 1 241 ? -21.594 19.297 18.766 1 94.25 241 GLN B N 1
ATOM 4358 C CA . GLN B 1 241 ? -21.844 20.156 19.906 1 94.25 241 GLN B CA 1
ATOM 4359 C C . GLN B 1 241 ? -21.344 19.5 21.203 1 94.25 241 GLN B C 1
ATOM 4361 O O . GLN B 1 241 ? -20.781 20.172 22.062 1 94.25 241 GLN B O 1
ATOM 4366 N N . VAL B 1 242 ? -21.578 18.281 21.281 1 95.19 242 VAL B N 1
ATOM 4367 C CA . VAL B 1 242 ? -21.172 17.562 22.484 1 95.19 242 VAL B CA 1
ATOM 4368 C C . VAL B 1 242 ? -19.641 17.594 22.609 1 95.19 242 VAL B C 1
ATOM 4370 O O . VAL B 1 242 ? -19.109 17.828 23.703 1 95.19 242 VAL B O 1
ATOM 4373 N N . VAL B 1 243 ? -18.953 17.406 21.5 1 94.25 243 VAL B N 1
ATOM 4374 C CA . VAL B 1 243 ? -17.5 17.422 21.547 1 94.25 243 VAL B CA 1
ATOM 4375 C C . VAL B 1 243 ? -17 18.828 21.891 1 94.25 243 VAL B C 1
ATOM 4377 O O . VAL B 1 243 ? -16.109 19 22.703 1 94.25 243 VAL B O 1
ATOM 4380 N N . ARG B 1 244 ? -17.594 19.828 21.328 1 94.81 244 ARG B N 1
ATOM 4381 C CA . ARG B 1 244 ? -17.234 21.219 21.578 1 94.81 244 ARG B CA 1
ATOM 4382 C C . ARG B 1 244 ? -17.406 21.578 23.047 1 94.81 244 ARG B C 1
ATOM 4384 O O . ARG B 1 244 ? -16.594 22.312 23.609 1 94.81 244 ARG B O 1
ATOM 4391 N N . GLN B 1 245 ? -18.359 21.016 23.641 1 95.38 245 GLN B N 1
ATOM 4392 C CA . GLN B 1 245 ? -18.703 21.375 25 1 95.38 245 GLN B CA 1
ATOM 4393 C C . GLN B 1 245 ? -17.891 20.578 26.016 1 95.38 245 GLN B C 1
ATOM 4395 O O . GLN B 1 245 ? -17.562 21.078 27.094 1 95.38 245 GLN B O 1
ATOM 4400 N N . THR B 1 246 ? -17.516 19.406 25.609 1 96 246 THR B N 1
ATOM 4401 C CA . THR B 1 246 ? -17 18.531 26.656 1 96 246 THR B CA 1
ATOM 4402 C C . THR B 1 246 ? -15.516 18.219 26.406 1 96 246 THR B C 1
ATOM 4404 O O . THR B 1 246 ? -14.805 17.828 27.328 1 96 246 THR B O 1
ATOM 4407 N N . ARG B 1 247 ? -15.086 18.422 25.156 1 96.12 247 ARG B N 1
ATOM 4408 C CA . ARG B 1 247 ? -13.75 17.922 24.844 1 96.12 247 ARG B CA 1
ATOM 4409 C C . ARG B 1 247 ? -12.93 18.969 24.094 1 96.12 247 ARG B C 1
ATOM 4411 O O . ARG B 1 247 ? -11.906 18.641 23.484 1 96.12 247 ARG B O 1
ATOM 4418 N N . ASP B 1 248 ? -13.32 20.188 24.125 1 98.19 248 ASP B N 1
ATOM 4419 C CA . ASP B 1 248 ? -12.594 21.219 23.406 1 98.19 248 ASP B CA 1
ATOM 4420 C C . ASP B 1 248 ? -11.203 21.422 24 1 98.19 248 ASP B C 1
ATOM 4422 O O . ASP B 1 248 ? -11.055 21.625 25.203 1 98.19 248 ASP B O 1
ATOM 4426 N N . PRO B 1 249 ? -10.203 21.359 23.109 1 98.44 249 PRO B N 1
ATOM 4427 C CA . PRO B 1 249 ? -8.844 21.406 23.641 1 98.44 249 PRO B CA 1
ATOM 4428 C C . PRO B 1 249 ? -8.5 22.75 24.266 1 98.44 249 PRO B C 1
ATOM 4430 O O . PRO B 1 249 ? -7.75 22.797 25.25 1 98.44 249 PRO B O 1
ATOM 4433 N N . ILE B 1 250 ? -8.992 23.828 23.781 1 98.06 250 ILE B N 1
ATOM 4434 C CA . ILE B 1 250 ? -8.703 25.156 24.297 1 98.06 250 ILE B CA 1
ATOM 4435 C C . ILE B 1 250 ? -9.352 25.312 25.672 1 98.06 250 ILE B C 1
ATOM 4437 O O . ILE B 1 250 ? -8.695 25.703 26.641 1 98.06 250 ILE B O 1
ATOM 4441 N N . THR B 1 251 ? -10.633 24.984 25.75 1 97 251 THR B N 1
ATOM 4442 C CA . THR B 1 251 ? -11.359 25.125 27 1 97 251 THR B CA 1
ATOM 4443 C C . THR B 1 251 ? -10.766 24.219 28.078 1 97 251 THR B C 1
ATOM 4445 O O . THR B 1 251 ? -10.594 24.641 29.219 1 97 251 THR B O 1
ATOM 4448 N N . SER B 1 252 ? -10.453 22.984 27.703 1 97.12 252 SER B N 1
ATOM 4449 C CA . SER B 1 252 ? -9.891 22.047 28.656 1 97.12 252 SER B CA 1
ATOM 4450 C C . SER B 1 252 ? -8.547 22.531 29.188 1 97.12 252 SER B C 1
ATOM 4452 O O . SER B 1 252 ? -8.258 22.406 30.375 1 97.12 252 SER B O 1
ATOM 4454 N N . PHE B 1 253 ? -7.719 23.047 28.375 1 98 253 PHE B N 1
ATOM 4455 C CA . PHE B 1 253 ? -6.41 23.531 28.797 1 98 253 PHE B CA 1
ATOM 4456 C C . PHE B 1 253 ? -6.543 24.781 29.656 1 98 253 PHE B C 1
ATOM 4458 O O . PHE B 1 253 ? -5.828 24.938 30.656 1 98 253 PHE B O 1
ATOM 4465 N N . LYS B 1 254 ? -7.438 25.672 29.25 1 97.25 254 LYS B N 1
ATOM 4466 C CA . LYS B 1 254 ? -7.715 26.875 30.031 1 97.25 254 LYS B CA 1
ATOM 4467 C C . LYS B 1 254 ? -8.109 26.516 31.469 1 97.25 254 LYS B C 1
ATOM 4469 O O . LYS B 1 254 ? -7.586 27.094 32.438 1 97.25 254 LYS B O 1
ATOM 4474 N N . GLU B 1 255 ? -8.961 25.594 31.578 1 96.69 255 GLU B N 1
ATOM 4475 C CA . GLU B 1 255 ? -9.398 25.156 32.906 1 96.69 255 GLU B CA 1
ATOM 4476 C C . GLU B 1 255 ? -8.234 24.578 33.719 1 96.69 255 GLU B C 1
ATOM 4478 O O . GLU B 1 255 ? -8.102 24.859 34.906 1 96.69 255 GLU B O 1
ATOM 4483 N N . LYS B 1 256 ? -7.453 23.844 33.031 1 96.69 256 LYS B N 1
ATOM 4484 C CA . LYS B 1 256 ? -6.316 23.219 33.688 1 96.69 256 LYS B CA 1
ATOM 4485 C C . LYS B 1 256 ? -5.355 24.281 34.219 1 96.69 256 LYS B C 1
ATOM 4487 O O . LYS B 1 256 ? -4.887 24.172 35.375 1 96.69 256 LYS B O 1
ATOM 4492 N N . ILE B 1 257 ? -5.035 25.281 33.438 1 96.88 257 ILE B N 1
ATOM 4493 C CA . ILE B 1 257 ? -4.016 26.234 33.875 1 96.88 257 ILE B CA 1
ATOM 4494 C C . ILE B 1 257 ? -4.602 27.188 34.906 1 96.88 257 ILE B C 1
ATOM 4496 O O . ILE B 1 257 ? -3.887 27.656 35.781 1 96.88 257 ILE B O 1
ATOM 4500 N N . ILE B 1 258 ? -5.926 27.438 34.812 1 97.25 258 ILE B N 1
ATOM 4501 C CA . ILE B 1 258 ? -6.582 28.266 35.812 1 97.25 258 ILE B CA 1
ATOM 4502 C C . ILE B 1 258 ? -6.656 27.516 37.156 1 97.25 258 ILE B C 1
ATOM 4504 O O . ILE B 1 258 ? -6.328 28.078 38.219 1 97.25 258 ILE B O 1
ATOM 4508 N N . ASN B 1 259 ? -7.035 26.234 37.094 1 97.5 259 ASN B N 1
ATOM 4509 C CA . ASN B 1 259 ? -7.199 25.422 38.281 1 97.5 259 ASN B CA 1
ATOM 4510 C C . ASN B 1 259 ? -5.867 25.203 39 1 97.5 259 ASN B C 1
ATOM 4512 O O . ASN B 1 259 ? -5.828 25.047 40.219 1 97.5 259 ASN B O 1
ATOM 4516 N N . THR B 1 260 ? -4.781 25.281 38.281 1 97.44 260 THR B N 1
ATOM 4517 C CA . THR B 1 260 ? -3.463 25.078 38.875 1 97.44 260 THR B CA 1
ATOM 4518 C C . THR B 1 260 ? -2.809 26.422 39.188 1 97.44 260 THR B C 1
ATOM 4520 O O . THR B 1 260 ? -1.628 26.469 39.531 1 97.44 260 THR B O 1
ATOM 4523 N N . GLU B 1 261 ? -3.498 27.5 38.906 1 96.81 261 GLU B N 1
ATOM 4524 C CA . GLU B 1 261 ? -3.109 28.859 39.25 1 96.81 261 GLU B CA 1
ATOM 4525 C C . GLU B 1 261 ? -1.889 29.312 38.469 1 96.81 261 GLU B C 1
ATOM 4527 O O . GLU B 1 261 ? -1.041 30.047 38.969 1 96.81 261 GLU B O 1
ATOM 4532 N N . LEU B 1 262 ? -1.802 28.734 37.375 1 97.06 262 LEU B N 1
ATOM 4533 C CA . LEU B 1 262 ? -0.706 29.125 36.5 1 97.06 262 LEU B CA 1
ATOM 4534 C C . LEU B 1 262 ? -1.075 30.359 35.688 1 97.06 262 LEU B C 1
ATOM 4536 O O . LEU B 1 262 ? -0.198 31.047 35.125 1 97.06 262 LEU B O 1
ATOM 4540 N N . ALA B 1 263 ? -2.357 30.672 35.531 1 96.56 263 ALA B N 1
ATOM 4541 C CA . ALA B 1 263 ? -2.877 31.875 34.875 1 96.56 263 ALA B CA 1
ATOM 4542 C C . ALA B 1 263 ? -4.211 32.281 35.469 1 96.56 263 ALA B C 1
ATOM 4544 O O . ALA B 1 263 ? -4.93 31.469 36.062 1 96.56 263 ALA B O 1
ATOM 4545 N N . THR B 1 264 ? -4.508 33.562 35.406 1 97.56 264 THR B N 1
ATOM 4546 C CA . THR B 1 264 ? -5.812 34.062 35.812 1 97.56 264 THR B CA 1
ATOM 4547 C C . THR B 1 264 ? -6.742 34.219 34.625 1 97.56 264 THR B C 1
ATOM 4549 O O . THR B 1 264 ? -6.285 34.344 33.5 1 97.56 264 THR B O 1
ATOM 4552 N N . PRO B 1 265 ? -7.977 34.125 34.969 1 96.69 265 PRO B N 1
ATOM 4553 C CA . PRO B 1 265 ? -8.93 34.375 33.875 1 96.69 265 PRO B CA 1
ATOM 4554 C C . PRO B 1 265 ? -8.688 35.719 33.156 1 96.69 265 PRO B C 1
ATOM 4556 O O . PRO B 1 265 ? -8.836 35.812 31.938 1 96.69 265 PRO B O 1
ATOM 4559 N N . ASP B 1 266 ? -8.258 36.719 33.875 1 97.44 266 ASP B N 1
ATOM 4560 C CA . ASP B 1 266 ? -8.023 38.031 33.281 1 97.44 266 ASP B CA 1
ATOM 4561 C C . ASP B 1 266 ? -6.824 38.031 32.344 1 97.44 266 ASP B C 1
ATOM 4563 O O . ASP B 1 266 ? -6.836 38.656 31.297 1 97.44 266 ASP B O 1
ATOM 4567 N N . GLU B 1 267 ? -5.812 37.375 32.781 1 97.62 267 GLU B N 1
ATOM 4568 C CA . GLU B 1 267 ? -4.641 37.219 31.922 1 97.62 267 GLU B CA 1
ATOM 4569 C C . GLU B 1 267 ? -5.004 36.531 30.609 1 97.62 267 GLU B C 1
ATOM 4571 O O . GLU B 1 267 ? -4.543 36.938 29.547 1 97.62 267 GLU B O 1
ATOM 4576 N N . LEU B 1 268 ? -5.812 35.469 30.703 1 96.94 268 LEU B N 1
ATOM 4577 C CA . LEU B 1 268 ? -6.219 34.75 29.5 1 96.94 268 LEU B CA 1
ATOM 4578 C C . LEU B 1 268 ? -7.113 35.594 28.609 1 96.94 268 LEU B C 1
ATOM 4580 O O . LEU B 1 268 ? -7.02 35.5 27.391 1 96.94 268 LEU B O 1
ATOM 4584 N N . LYS B 1 269 ? -7.945 36.344 29.219 1 96.81 269 LYS B N 1
ATOM 4585 C CA . LYS B 1 269 ? -8.797 37.25 28.469 1 96.81 269 LYS B CA 1
ATOM 4586 C C . LYS B 1 269 ? -7.965 38.281 27.719 1 96.81 269 LYS B C 1
ATOM 4588 O O . LYS B 1 269 ? -8.297 38.656 26.594 1 96.81 269 LYS B O 1
ATOM 4593 N N . ALA B 1 270 ? -6.992 38.812 28.297 1 97.75 270 ALA B N 1
ATOM 4594 C CA . ALA B 1 270 ? -6.094 39.781 27.656 1 97.75 270 ALA B CA 1
ATOM 4595 C C . ALA B 1 270 ? -5.387 39.156 26.453 1 97.75 270 ALA B C 1
ATOM 4597 O O . ALA B 1 270 ? -5.223 39.812 25.422 1 97.75 270 ALA B O 1
ATOM 4598 N N . ILE B 1 271 ? -4.945 37.938 26.641 1 96.88 271 ILE B N 1
ATOM 4599 C CA . ILE B 1 271 ? -4.305 37.219 25.547 1 96.88 271 ILE B CA 1
ATOM 4600 C C . ILE B 1 271 ? -5.289 37.062 24.375 1 96.88 271 ILE B C 1
ATOM 4602 O O . ILE B 1 271 ? -4.934 37.312 23.219 1 96.88 271 ILE B O 1
ATOM 4606 N N . ASP B 1 272 ? -6.484 36.688 24.672 1 97 272 ASP B N 1
ATOM 4607 C CA . ASP B 1 272 ? -7.516 36.531 23.656 1 97 272 ASP B CA 1
ATOM 4608 C C . ASP B 1 272 ? -7.77 37.844 22.906 1 97 272 ASP B C 1
ATOM 4610 O O . ASP B 1 272 ? -7.953 37.812 21.688 1 97 272 ASP B O 1
ATOM 4614 N N . ALA B 1 273 ? -7.789 38.875 23.656 1 97.81 273 ALA B N 1
ATOM 4615 C CA . ALA B 1 273 ? -8.047 40.156 23.062 1 97.81 273 ALA B CA 1
ATOM 4616 C C . ALA B 1 273 ? -6.922 40.562 22.109 1 97.81 273 ALA B C 1
ATOM 4618 O O . ALA B 1 273 ? -7.172 41.125 21.031 1 97.81 273 ALA B O 1
ATOM 4619 N N . GLU B 1 274 ? -5.762 40.344 22.516 1 98.19 274 GLU B N 1
ATOM 4620 C CA . GLU B 1 274 ? -4.605 40.656 21.672 1 98.19 274 GLU B CA 1
ATOM 4621 C C . GLU B 1 274 ? -4.629 39.844 20.391 1 98.19 274 GLU B C 1
ATOM 4623 O O . GLU B 1 274 ? -4.332 40.344 19.312 1 98.19 274 GLU B O 1
ATOM 4628 N N . ILE B 1 275 ? -4.934 38.562 20.547 1 98.25 275 ILE B N 1
ATOM 4629 C CA . ILE B 1 275 ? -5.004 37.688 19.406 1 98.25 275 ILE B CA 1
ATOM 4630 C C . ILE B 1 275 ? -6.102 38.125 18.438 1 98.25 275 ILE B C 1
ATOM 4632 O O . ILE B 1 275 ? -5.895 38.188 17.234 1 98.25 275 ILE B O 1
ATOM 4636 N N . LYS B 1 276 ? -7.23 38.375 19.016 1 98.25 276 LYS B N 1
ATOM 4637 C CA . LYS B 1 276 ? -8.344 38.875 18.219 1 98.25 276 LYS B CA 1
ATOM 4638 C C . LYS B 1 276 ? -7.945 40.094 17.406 1 98.25 276 LYS B C 1
ATOM 4640 O O . LYS B 1 276 ? -8.25 40.188 16.219 1 98.25 276 LYS B O 1
ATOM 4645 N N . LYS B 1 277 ? -7.285 41.031 18.016 1 98.5 277 LYS B N 1
ATOM 4646 C CA . LYS B 1 277 ? -6.828 42.25 17.359 1 98.5 277 LYS B CA 1
ATOM 4647 C C . LYS B 1 277 ? -5.879 41.906 16.203 1 98.5 277 LYS B C 1
ATOM 4649 O O . LYS B 1 277 ? -6.004 42.469 15.117 1 98.5 277 LYS B O 1
ATOM 4654 N N . GLU B 1 278 ? -4.961 41.094 16.453 1 98.5 278 GLU B N 1
ATOM 4655 C CA . GLU B 1 278 ? -3.984 40.719 15.438 1 98.5 278 GLU B CA 1
ATOM 4656 C C . GLU B 1 278 ? -4.664 40.062 14.242 1 98.5 278 GLU B C 1
ATOM 4658 O O . GLU B 1 278 ? -4.379 40.406 13.094 1 98.5 278 GLU B O 1
ATOM 4663 N N . VAL B 1 279 ? -5.559 39.094 14.461 1 98.75 279 VAL B N 1
ATOM 4664 C CA . VAL B 1 279 ? -6.219 38.344 13.391 1 98.75 279 VAL B CA 1
ATOM 4665 C C . VAL B 1 279 ? -7.145 39.25 12.609 1 98.75 279 VAL B C 1
ATOM 4667 O O . VAL B 1 279 ? -7.207 39.188 11.383 1 98.75 279 VAL B O 1
ATOM 4670 N N . ASP B 1 280 ? -7.824 40.125 13.344 1 98.38 280 ASP B N 1
ATOM 4671 C CA . ASP B 1 280 ? -8.711 41.062 12.68 1 98.38 280 ASP B CA 1
ATOM 4672 C C . ASP B 1 280 ? -7.93 42 11.758 1 98.38 280 ASP B C 1
ATOM 4674 O O . ASP B 1 280 ? -8.367 42.312 10.641 1 98.38 280 ASP B O 1
ATOM 4678 N N . ALA B 1 281 ? -6.844 42.469 12.273 1 98.62 281 ALA B N 1
ATOM 4679 C CA . ALA B 1 281 ? -6 43.344 11.461 1 98.62 281 ALA B CA 1
ATOM 4680 C C . ALA B 1 281 ? -5.488 42.594 10.219 1 98.62 281 ALA B C 1
ATOM 4682 O O . ALA B 1 281 ? -5.504 43.156 9.117 1 98.62 281 ALA B O 1
ATOM 4683 N N . ALA B 1 282 ? -5.016 41.438 10.383 1 98.62 282 ALA B N 1
ATOM 4684 C CA . ALA B 1 282 ? -4.535 40.625 9.273 1 98.62 282 ALA B CA 1
ATOM 4685 C C . ALA B 1 282 ? -5.652 40.344 8.273 1 98.62 282 ALA B C 1
ATOM 4687 O O . ALA B 1 282 ? -5.426 40.375 7.059 1 98.62 282 ALA B O 1
ATOM 4688 N N . ASN B 1 283 ? -6.801 40.031 8.82 1 98.25 283 ASN B N 1
ATOM 4689 C CA . ASN B 1 283 ? -7.969 39.781 7.988 1 98.25 283 ASN B CA 1
ATOM 4690 C C . ASN B 1 283 ? -8.312 40.969 7.098 1 98.25 283 ASN B C 1
ATOM 4692 O O . ASN B 1 283 ? -8.602 40.781 5.914 1 98.25 283 ASN B O 1
ATOM 4696 N N . LYS B 1 284 ? -8.328 42.094 7.695 1 98 284 LYS B N 1
ATOM 4697 C CA . LYS B 1 284 ? -8.586 43.312 6.938 1 98 284 LYS B CA 1
ATOM 4698 C C . LYS B 1 284 ? -7.551 43.5 5.836 1 98 284 LYS B C 1
ATOM 4700 O O . LYS B 1 284 ? -7.906 43.781 4.684 1 98 284 LYS B O 1
ATOM 4705 N N . THR B 1 285 ? -6.336 43.344 6.168 1 98.19 285 THR B N 1
ATOM 4706 C CA . THR B 1 285 ? -5.25 43.531 5.207 1 98.19 285 THR B CA 1
ATOM 4707 C C . THR B 1 285 ? -5.352 42.5 4.09 1 98.19 285 THR B C 1
ATOM 4709 O O . THR B 1 285 ? -5.121 42.812 2.922 1 98.19 285 THR B O 1
ATOM 4712 N N . ALA B 1 286 ? -5.668 41.281 4.41 1 97.75 286 ALA B N 1
ATOM 4713 C CA . ALA B 1 286 ? -5.777 40.219 3.436 1 97.75 286 ALA B CA 1
ATOM 4714 C C . ALA B 1 286 ? -6.859 40.5 2.402 1 97.75 286 ALA B C 1
ATOM 4716 O O . ALA B 1 286 ? -6.723 40.156 1.229 1 97.75 286 ALA B O 1
ATOM 4717 N N . LYS B 1 287 ? -7.898 41.156 2.781 1 96.5 287 LYS B N 1
ATOM 4718 C CA . LYS B 1 287 ? -9.016 41.5 1.9 1 96.5 287 LYS B CA 1
ATOM 4719 C C . LYS B 1 287 ? -8.641 42.625 0.954 1 96.5 287 LYS B C 1
ATOM 4721 O O . LYS B 1 287 ? -9.125 42.688 -0.179 1 96.5 287 LYS B O 1
ATOM 4726 N N . GLU B 1 288 ? -7.805 43.438 1.455 1 96.56 288 GLU B N 1
ATOM 4727 C CA . GLU B 1 288 ? -7.516 44.656 0.71 1 96.56 288 GLU B CA 1
ATOM 4728 C C . GLU B 1 288 ? -6.238 44.531 -0.116 1 96.56 288 GLU B C 1
ATOM 4730 O O . GLU B 1 288 ? -5.98 45.312 -1.019 1 96.56 288 GLU B O 1
ATOM 4735 N N . ASP B 1 289 ? -5.477 43.531 0.186 1 96.5 289 ASP B N 1
ATOM 4736 C CA . ASP B 1 289 ? -4.203 43.281 -0.481 1 96.5 289 ASP B CA 1
ATOM 4737 C C . ASP B 1 289 ? -4.402 43.031 -1.974 1 96.5 289 ASP B C 1
ATOM 4739 O O . ASP B 1 289 ? -5.531 42.844 -2.432 1 96.5 289 ASP B O 1
ATOM 4743 N N . THR B 1 290 ? -3.34 43.156 -2.76 1 96.19 290 THR B N 1
ATOM 4744 C CA . THR B 1 290 ? -3.436 43.031 -4.211 1 96.19 290 THR B CA 1
ATOM 4745 C C . THR B 1 290 ? -2.992 41.625 -4.656 1 96.19 290 THR B C 1
ATOM 4747 O O . THR B 1 290 ? -2.24 40.969 -3.947 1 96.19 290 THR B O 1
ATOM 4750 N N . GLU B 1 291 ? -3.51 41.219 -5.836 1 95.06 291 GLU B N 1
ATOM 4751 C CA . GLU B 1 291 ? -3.045 40 -6.473 1 95.06 291 GLU B CA 1
ATOM 4752 C C . GLU B 1 291 ? -1.691 40.188 -7.145 1 95.06 291 GLU B C 1
ATOM 4754 O O . GLU B 1 291 ? -1.296 41.312 -7.422 1 95.06 291 GLU B O 1
ATOM 4759 N N . ILE B 1 292 ? -1.023 39.125 -7.316 1 93.06 292 ILE B N 1
ATOM 4760 C CA . ILE B 1 292 ? 0.222 39.219 -8.07 1 93.06 292 ILE B CA 1
ATOM 4761 C C . ILE B 1 292 ? -0.086 39.406 -9.555 1 93.06 292 ILE B C 1
ATOM 4763 O O . ILE B 1 292 ? -1.203 39.156 -10 1 93.06 292 ILE B O 1
ATOM 4767 N N . THR B 1 293 ? 0.878 39.875 -10.273 1 89.94 293 THR B N 1
ATOM 4768 C CA . THR B 1 293 ? 0.704 40.125 -11.703 1 89.94 293 THR B CA 1
ATOM 4769 C C . THR B 1 293 ? 0.752 38.812 -12.469 1 89.94 293 THR B C 1
ATOM 4771 O O . THR B 1 293 ? 1.25 37.781 -11.961 1 89.94 293 THR B O 1
ATOM 4774 N N . MET B 1 294 ? 0.28 38.875 -13.703 1 86.25 294 MET B N 1
ATOM 4775 C CA . MET B 1 294 ? 0.259 37.719 -14.578 1 86.25 294 MET B CA 1
ATOM 4776 C C . MET B 1 294 ? 1.673 37.188 -14.836 1 86.25 294 MET B C 1
ATOM 4778 O O . MET B 1 294 ? 1.885 36 -14.984 1 86.25 294 MET B O 1
ATOM 4782 N N . GLU B 1 295 ? 2.605 38.125 -14.828 1 85.06 295 GLU B N 1
ATOM 4783 C CA . GLU B 1 295 ? 3.99 37.719 -15.086 1 85.06 295 GLU B CA 1
ATOM 4784 C C . GLU B 1 295 ? 4.543 36.875 -13.953 1 85.06 295 GLU B C 1
ATOM 4786 O O . GLU B 1 295 ? 5.43 36.031 -14.172 1 85.06 295 GLU B O 1
ATOM 4791 N N . GLU B 1 296 ? 3.967 37 -12.797 1 90 296 GLU B N 1
ATOM 4792 C CA . GLU B 1 296 ? 4.504 36.312 -11.633 1 90 296 GLU B CA 1
ATOM 4793 C C . GLU B 1 296 ? 3.859 34.938 -11.461 1 90 296 GLU B C 1
ATOM 4795 O O . GLU B 1 296 ? 4.293 34.156 -10.617 1 90 296 GLU B O 1
ATOM 4800 N N . ILE B 1 297 ? 2.893 34.656 -12.32 1 88.44 297 ILE B N 1
ATOM 4801 C CA . ILE B 1 297 ? 2.217 33.375 -12.227 1 88.44 297 ILE B CA 1
ATOM 4802 C C . ILE B 1 297 ? 3.207 32.25 -12.531 1 88.44 297 ILE B C 1
ATOM 4804 O O . ILE B 1 297 ? 3.117 31.156 -11.953 1 88.44 297 ILE B O 1
ATOM 4808 N N . ALA B 1 298 ? 4.184 32.531 -13.383 1 89.19 298 ALA B N 1
ATOM 4809 C CA . ALA B 1 298 ? 5.184 31.547 -13.758 1 89.19 298 ALA B CA 1
ATOM 4810 C C . ALA B 1 298 ? 6.453 31.703 -12.922 1 89.19 298 ALA B C 1
ATOM 4812 O O . ALA B 1 298 ? 7.523 31.219 -13.312 1 89.19 298 ALA B O 1
ATOM 4813 N N . GLY B 1 299 ? 6.25 32.406 -11.805 1 88.81 299 GLY B N 1
ATOM 4814 C CA . GLY B 1 299 ? 7.41 32.625 -10.953 1 88.81 299 GLY B CA 1
ATOM 4815 C C . GLY B 1 299 ? 7.738 31.453 -10.055 1 88.81 299 GLY B C 1
ATOM 4816 O O . GLY B 1 299 ? 6.836 30.797 -9.531 1 88.81 299 GLY B O 1
ATOM 4817 N N . ASP B 1 300 ? 8.945 31.062 -9.859 1 88.5 300 ASP B N 1
ATOM 4818 C CA . ASP B 1 300 ? 9.508 30.172 -8.852 1 88.5 300 ASP B CA 1
ATOM 4819 C C . ASP B 1 300 ? 9.047 28.734 -9.086 1 88.5 300 ASP B C 1
ATOM 4821 O O . ASP B 1 300 ? 8.844 27.969 -8.133 1 88.5 300 ASP B O 1
ATOM 4825 N N . VAL B 1 301 ? 8.789 28.406 -10.312 1 86.38 301 VAL B N 1
ATOM 4826 C CA . VAL B 1 301 ? 8.422 27.031 -10.68 1 86.38 301 VAL B CA 1
ATOM 4827 C C . VAL B 1 301 ? 9.617 26.109 -10.492 1 86.38 301 VAL B C 1
ATOM 4829 O O . VAL B 1 301 ? 9.477 24.984 -10 1 86.38 301 VAL B O 1
ATOM 4832 N N . TYR B 1 302 ? 10.789 26.641 -10.734 1 85.94 302 TYR B N 1
ATOM 4833 C CA . TYR B 1 302 ? 12.031 25.906 -10.539 1 85.94 302 TYR B CA 1
ATOM 4834 C C . TYR B 1 302 ? 13.039 26.734 -9.742 1 85.94 302 TYR B C 1
ATOM 4836 O O . TYR B 1 302 ? 13.156 27.938 -9.953 1 85.94 302 TYR B O 1
ATOM 4844 N N . SER B 1 303 ? 13.703 26.016 -8.93 1 85.19 303 SER B N 1
ATOM 4845 C CA . SER B 1 303 ? 14.766 26.734 -8.234 1 85.19 303 SER B CA 1
ATOM 4846 C C . SER B 1 303 ? 15.938 27.031 -9.164 1 85.19 303 SER B C 1
ATOM 4848 O O . SER B 1 303 ? 16.547 28.094 -9.086 1 85.19 303 SER B O 1
ATOM 4850 N N . ASN B 1 304 ? 16.219 25.984 -10 1 85.88 304 ASN B N 1
ATOM 4851 C CA . ASN B 1 304 ? 17.188 26.109 -11.086 1 85.88 304 ASN B CA 1
ATOM 4852 C C . ASN B 1 304 ? 16.5 26.078 -12.445 1 85.88 304 ASN B C 1
ATOM 4854 O O . ASN B 1 304 ? 16.172 25 -12.953 1 85.88 304 ASN B O 1
ATOM 4858 N N . THR B 1 305 ? 16.375 27.25 -13.062 1 85.75 305 THR B N 1
ATOM 4859 C CA . THR B 1 305 ? 15.609 27.375 -14.297 1 85.75 305 THR B CA 1
ATOM 4860 C C . THR B 1 305 ? 16.406 26.797 -15.469 1 85.75 305 THR B C 1
ATOM 4862 O O . THR B 1 305 ? 17.281 27.453 -16.016 1 85.75 305 THR B O 1
ATOM 4865 N N . LEU B 1 306 ? 16.031 25.531 -15.773 1 86 306 LEU B N 1
ATOM 4866 C CA . LEU B 1 306 ? 16.688 24.891 -16.906 1 86 306 LEU B CA 1
ATOM 4867 C C . LEU B 1 306 ? 15.969 25.234 -18.219 1 86 306 LEU B C 1
ATOM 4869 O O . LEU B 1 306 ? 16.578 25.188 -19.281 1 86 306 LEU B O 1
ATOM 4873 N N . GLU B 1 307 ? 14.688 25.484 -18.062 1 85.31 307 GLU B N 1
ATOM 4874 C CA . GLU B 1 307 ? 13.875 25.922 -19.188 1 85.31 307 GLU B CA 1
ATOM 4875 C C . GLU B 1 307 ? 13.188 27.25 -18.906 1 85.31 307 GLU B C 1
ATOM 4877 O O . GLU B 1 307 ? 12.32 27.328 -18.031 1 85.31 307 GLU B O 1
ATOM 4882 N N . PRO B 1 308 ? 13.539 28.172 -19.703 1 87.25 308 PRO B N 1
ATOM 4883 C CA . PRO B 1 308 ? 13.055 29.516 -19.375 1 87.25 308 PRO B CA 1
ATOM 4884 C C . PRO B 1 308 ? 11.578 29.703 -19.719 1 87.25 308 PRO B C 1
ATOM 4886 O O . PRO B 1 308 ? 10.969 30.688 -19.297 1 87.25 308 PRO B O 1
ATOM 4889 N N . THR B 1 309 ? 11.023 28.719 -20.406 1 90.12 309 THR B N 1
ATOM 4890 C CA . THR B 1 309 ? 9.617 28.859 -20.781 1 90.12 309 THR B CA 1
ATOM 4891 C C . THR B 1 309 ? 8.75 27.875 -20.031 1 90.12 309 THR B C 1
ATOM 4893 O O . THR B 1 309 ? 9.164 26.734 -19.781 1 90.12 309 THR B O 1
ATOM 4896 N N . ILE B 1 310 ? 7.602 28.438 -19.609 1 90.19 310 ILE B N 1
ATOM 4897 C CA . ILE B 1 310 ? 6.594 27.609 -18.938 1 90.19 310 ILE B CA 1
ATOM 4898 C C . ILE B 1 310 ? 5.383 27.438 -19.859 1 90.19 310 ILE B C 1
ATOM 4900 O O . ILE B 1 310 ? 4.945 28.406 -20.5 1 90.19 310 ILE B O 1
ATOM 4904 N N . ARG B 1 311 ? 4.93 26.234 -19.891 1 87.31 311 ARG B N 1
ATOM 4905 C CA . ARG B 1 311 ? 3.785 25.953 -20.75 1 87.31 311 ARG B CA 1
ATOM 4906 C C . ARG B 1 311 ? 2.58 26.797 -20.359 1 87.31 311 ARG B C 1
ATOM 4908 O O . ARG B 1 311 ? 2.316 27 -19.172 1 87.31 311 ARG B O 1
ATOM 4915 N N . ASN B 1 312 ? 1.779 27.328 -21.406 1 88 312 ASN B N 1
ATOM 4916 C CA . ASN B 1 312 ? 0.558 28.094 -21.234 1 88 312 ASN B CA 1
ATOM 4917 C C . ASN B 1 312 ? -0.663 27.359 -21.766 1 88 312 ASN B C 1
ATOM 4919 O O . ASN B 1 312 ? -0.588 26.156 -22.062 1 88 312 ASN B O 1
ATOM 4923 N N . ILE B 1 313 ? -1.817 27.969 -21.766 1 86.94 313 ILE B N 1
ATOM 4924 C CA . ILE B 1 313 ? -3.066 27.359 -22.203 1 86.94 313 ILE B CA 1
ATOM 4925 C C . ILE B 1 313 ? -2.957 26.969 -23.672 1 86.94 313 ILE B C 1
ATOM 4927 O O . ILE B 1 313 ? -3.576 26 -24.109 1 86.94 313 ILE B O 1
ATOM 4931 N N . THR B 1 314 ? -2.15 27.844 -24.344 1 87.75 314 THR B N 1
ATOM 4932 C CA . THR B 1 314 ? -1.888 27.531 -25.75 1 87.75 314 THR B CA 1
ATOM 4933 C C . THR B 1 314 ? -0.398 27.297 -25.984 1 87.75 314 THR B C 1
ATOM 4935 O O . THR B 1 314 ? 0.443 27.953 -25.359 1 87.75 314 THR B O 1
ATOM 4938 N N . PRO B 1 315 ? -0.106 26.25 -26.688 1 85.88 315 PRO B N 1
ATOM 4939 C CA . PRO B 1 315 ? 1.304 25.922 -26.922 1 85.88 315 PRO B CA 1
ATOM 4940 C C . PRO B 1 315 ? 2.068 27.062 -27.609 1 85.88 315 PRO B C 1
ATOM 4942 O O . PRO B 1 315 ? 3.303 27.094 -27.562 1 85.88 315 PRO B O 1
ATOM 4945 N N . TRP B 1 316 ? 1.38 28.031 -28.203 1 88.25 316 TRP B N 1
ATOM 4946 C CA . TRP B 1 316 ? 2.021 29.047 -29.031 1 88.25 316 TRP B CA 1
ATOM 4947 C C . TRP B 1 316 ? 2.383 30.281 -28.203 1 88.25 316 TRP B C 1
ATOM 4949 O O . TRP B 1 316 ? 3.102 31.172 -28.672 1 88.25 316 TRP B O 1
ATOM 4959 N N . ASN B 1 317 ? 1.909 30.406 -27 1 89.19 317 ASN B N 1
ATOM 4960 C CA . ASN B 1 317 ? 2.158 31.562 -26.141 1 89.19 317 ASN B CA 1
ATOM 4961 C C . ASN B 1 317 ? 2.686 31.141 -24.766 1 89.19 317 ASN B C 1
ATOM 4963 O O . ASN B 1 317 ? 2.01 31.312 -23.766 1 89.19 317 ASN B O 1
ATOM 4967 N N . PRO B 1 318 ? 3.957 30.594 -24.781 1 90 318 PRO B N 1
ATOM 4968 C CA . PRO B 1 318 ? 4.504 30.188 -23.484 1 90 318 PRO B CA 1
ATOM 4969 C C . PRO B 1 318 ? 4.73 31.375 -22.547 1 90 318 PRO B C 1
ATOM 4971 O O . PRO B 1 318 ? 4.809 32.531 -23 1 90 318 PRO B O 1
ATOM 4974 N N . LEU B 1 319 ? 4.711 31.031 -21.234 1 91.19 319 LEU B N 1
ATOM 4975 C CA . LEU B 1 319 ? 5.051 32.031 -20.234 1 91.19 319 LEU B CA 1
ATOM 4976 C C . LEU B 1 319 ? 6.547 32.031 -19.953 1 91.19 319 LEU B C 1
ATOM 4978 O O . LEU B 1 319 ? 7.227 31.016 -20.172 1 91.19 319 LEU B O 1
ATOM 4982 N N . THR B 1 320 ? 7 33.156 -19.469 1 90.88 320 THR B N 1
ATOM 4983 C CA . THR B 1 320 ? 8.406 33.25 -19.094 1 90.88 320 THR B CA 1
ATOM 4984 C C . THR B 1 320 ? 8.602 32.969 -17.609 1 90.88 320 THR B C 1
ATOM 4986 O O . THR B 1 320 ? 7.906 33.531 -16.766 1 90.88 320 THR B O 1
ATOM 4989 N N . HIS B 1 321 ? 9.516 31.984 -17.375 1 92.81 321 HIS B N 1
ATOM 4990 C CA . HIS B 1 321 ? 9.828 31.688 -15.977 1 92.81 321 HIS B CA 1
ATOM 4991 C C . HIS B 1 321 ? 10.484 32.875 -15.297 1 92.81 321 HIS B C 1
ATOM 4993 O O . HIS B 1 321 ? 11.32 33.562 -15.891 1 92.81 321 HIS B O 1
ATOM 4999 N N . LYS B 1 322 ? 10.055 33.156 -14.07 1 89.12 322 LYS B N 1
ATOM 5000 C CA . LYS B 1 322 ? 10.633 34.219 -13.258 1 89.12 322 LYS B CA 1
ATOM 5001 C C . LYS B 1 322 ? 11.062 33.719 -11.891 1 89.12 322 LYS B C 1
ATOM 5003 O O . LYS B 1 322 ? 10.398 32.844 -11.305 1 89.12 322 LYS B O 1
ATOM 5008 N N . ARG B 1 323 ? 12.188 34.25 -11.477 1 87.69 323 ARG B N 1
ATOM 5009 C CA . ARG B 1 323 ? 12.586 34 -10.094 1 87.69 323 ARG B CA 1
ATOM 5010 C C . ARG B 1 323 ? 12.273 35.188 -9.203 1 87.69 323 ARG B C 1
ATOM 5012 O O . ARG B 1 323 ? 12.883 36.25 -9.344 1 87.69 323 ARG B O 1
ATOM 5019 N N . VAL B 1 324 ? 11.367 34.969 -8.391 1 86.19 324 VAL B N 1
ATOM 5020 C CA . VAL B 1 324 ? 10.922 36.094 -7.559 1 86.19 324 VAL B CA 1
ATOM 5021 C C . VAL B 1 324 ? 11.695 36.094 -6.246 1 86.19 324 VAL B C 1
ATOM 5023 O O . VAL B 1 324 ? 11.992 37.156 -5.703 1 86.19 324 VAL B O 1
ATOM 5026 N N . GLY B 1 325 ? 12.047 34.906 -5.684 1 81.88 325 GLY B N 1
ATOM 5027 C CA . GLY B 1 325 ? 12.781 34.781 -4.434 1 81.88 325 GLY B CA 1
ATOM 5028 C C . GLY B 1 325 ? 13.539 33.469 -4.312 1 81.88 325 GLY B C 1
ATOM 5029 O O . GLY B 1 325 ? 13.477 32.625 -5.211 1 81.88 325 GLY B O 1
ATOM 5030 N N . PRO B 1 326 ? 14.234 33.406 -3.234 1 82.62 326 PRO B N 1
ATOM 5031 C CA . PRO B 1 326 ? 15 32.188 -3.027 1 82.62 326 PRO B CA 1
ATOM 5032 C C . PRO B 1 326 ? 14.109 31 -2.643 1 82.62 326 PRO B C 1
ATOM 5034 O O . PRO B 1 326 ? 13.047 31.188 -2.045 1 82.62 326 PRO B O 1
ATOM 5037 N N . ALA B 1 327 ? 14.523 29.812 -3.086 1 81.94 327 ALA B N 1
ATOM 5038 C CA . ALA B 1 327 ? 13.844 28.609 -2.643 1 81.94 327 ALA B CA 1
ATOM 5039 C C . ALA B 1 327 ? 13.992 28.406 -1.138 1 81.94 327 ALA B C 1
ATOM 5041 O O . ALA B 1 327 ? 15.102 28.5 -0.602 1 81.94 327 ALA B O 1
ATOM 5042 N N . LEU B 1 328 ? 12.914 28.188 -0.448 1 78.62 328 LEU B N 1
ATOM 5043 C CA . LEU B 1 328 ? 12.867 28.188 1.011 1 78.62 328 LEU B CA 1
ATOM 5044 C C . LEU B 1 328 ? 13.609 26.969 1.572 1 78.62 328 LEU B C 1
ATOM 5046 O O . LEU B 1 328 ? 14.297 27.078 2.59 1 78.62 328 LEU B O 1
ATOM 5050 N N . ASN B 1 329 ? 13.547 25.828 0.96 1 77.62 329 ASN B N 1
ATOM 5051 C CA . ASN B 1 329 ? 14.102 24.625 1.542 1 77.62 329 ASN B CA 1
ATOM 5052 C C . ASN B 1 329 ? 15.367 24.172 0.809 1 77.62 329 ASN B C 1
ATOM 5054 O O . ASN B 1 329 ? 15.836 23.047 0.994 1 77.62 329 ASN B O 1
ATOM 5058 N N . LEU B 1 330 ? 15.906 25.109 -0.112 1 76.25 330 LEU B N 1
ATOM 5059 C CA . LEU B 1 330 ? 17.141 24.812 -0.828 1 76.25 330 LEU B CA 1
ATOM 5060 C C . LEU B 1 330 ? 18.359 25.312 -0.053 1 76.25 330 LEU B C 1
ATOM 5062 O O . LEU B 1 330 ? 18.484 26.516 0.199 1 76.25 330 LEU B O 1
ATOM 5066 N N . LYS B 1 331 ? 18.969 24.672 0.891 1 63.09 331 LYS B N 1
ATOM 5067 C CA . LYS B 1 331 ? 20.234 25.109 1.479 1 63.09 331 LYS B CA 1
ATOM 5068 C C . LYS B 1 331 ? 21.375 24.172 1.074 1 63.09 331 LYS B C 1
ATOM 5070 O O . LYS B 1 331 ? 21.156 22.984 0.859 1 63.09 331 LYS B O 1
#

InterPro domains:
  IPR001017 Dehydrogenase, E1 component [PF00676] (1-292)
  IPR017597 Pyruvate dehydrogenase (acetyl-transferring) E1 component, alpha subunit, subgroup y [TIGR03182] (1-302)
  IPR029061 Thiamin diphosphate-binding fold [SSF52518] (1-307)
  IPR050642 Pyruvate Dehydrogenase E1 Alpha Subunit [PTHR11516] (1-305)

Foldseek 3Di:
DLLLQLLLVLLLVCVVVVLQVDWAFHCAFLLLQLLLLLVQFDPQAAEEEAQQCLNVLCSNPQPSLLSLLLRNQACSHQVGVQQHRRQHDFASYRTHDHPQLPLQQVQLVVLVVCVVVVVLYEYEREHELLSLPPVVNLVSLVVQQVQLRLYEYEYAYQQDDQQHGSVRRDPDSPSQCVSVQAHGDEFASLANNRSNVVSNVSSVCSSVSNTYGYYYHHIHDLAGRTSVDRNPVRPHPVVSVVCCVPRHSVVVVVCVCVVVVVDPPVRVVVVSVVSNVSNVVSSVCSSVGHHDDPLCSLEPPDQDCPDQWAADPDNVDTHGYHYPDHDRHDD/DLLLQLLLVLLLVCVVVVLQPDWAFHCAFQLLQLLLLLVQFDPQAAEEEAQHCLNVLCSNPQPSLLSLLLRNQACSHQVGVQQHRRQHDFASYRTHDHPQLPLQQVQLVVQVVCVVVVVLYEYEREHELLSLPPPVNLVSLVVQQVQLRLYEYEYAYQQDDQQHGSVRRDPDSPSQCVSVQAHGDEFASLANNRSNVVSNVSSVCSSVSNTYGYYYHHIHDLAGRTSVDRSPVRPHPVVSVVCCVPRHSVVVVVCVCVVVVVDPPVRVVVVSVVSNVSNVVSSVCSSVGHHDDPLCSLEPPDQDCPDQWADDPDNVDTHGYHYPDHDRHDD

pLDDT: mean 94.87, std 4.92, range [62.69, 98.94]

Solvent-accessible surface area (backbone atoms only — not comparable to full-atom values): 33359 Å² total; per-residue (Å²): 89,66,60,43,44,50,50,38,50,52,50,54,50,37,41,75,69,60,52,30,84,65,69,44,40,64,52,41,54,34,43,19,41,54,52,10,35,55,72,47,54,56,90,64,34,28,39,26,28,32,34,61,30,63,53,52,44,41,73,64,65,42,51,69,36,20,55,48,4,10,38,44,37,8,45,65,9,65,57,38,17,74,36,37,42,32,41,45,57,53,63,54,31,68,23,22,38,84,53,77,33,52,30,40,44,52,21,45,49,53,6,39,50,24,56,74,67,67,62,76,22,36,14,42,21,32,37,38,56,48,29,68,56,36,21,54,37,56,34,31,50,34,55,29,48,63,66,30,26,19,21,35,39,29,33,48,29,43,50,50,36,64,70,41,42,41,80,79,73,33,61,64,76,60,65,23,60,69,53,75,87,33,57,47,38,80,39,55,10,33,35,35,67,53,26,20,52,52,36,40,50,47,52,53,46,16,68,68,63,76,4,36,36,31,36,22,30,45,35,37,57,70,56,25,56,30,75,88,35,81,44,61,89,69,39,56,69,62,58,49,50,52,43,58,72,74,52,32,30,66,62,53,48,51,49,51,37,41,75,68,65,74,46,49,74,64,60,53,49,51,50,50,52,54,43,51,52,52,49,50,52,24,50,54,48,26,71,69,47,53,63,62,54,79,66,54,70,42,34,57,80,48,90,72,74,84,55,61,62,35,90,44,99,43,88,88,58,57,39,57,52,33,78,79,69,79,59,73,83,68,126,88,67,61,44,44,50,49,37,51,52,50,53,50,37,39,74,68,61,52,30,82,64,69,44,40,62,51,41,55,34,40,20,41,54,53,9,35,55,73,45,53,56,90,64,34,28,38,24,28,34,34,61,29,63,54,51,45,40,73,63,66,41,52,69,37,20,54,50,5,10,37,47,38,8,43,66,9,64,56,39,18,72,36,37,43,32,43,45,56,52,60,55,31,68,22,24,36,83,52,77,34,50,30,39,45,52,21,45,49,55,6,38,50,25,55,72,67,66,61,77,22,36,14,43,21,31,38,39,56,49,28,68,55,34,21,54,37,55,36,32,51,34,54,30,50,63,65,30,26,20,21,34,39,29,34,48,29,43,50,49,36,65,71,42,42,40,80,80,74,34,62,62,77,61,62,23,60,69,51,76,87,33,56,46,41,81,39,54,11,32,35,34,67,53,26,20,53,51,36,41,50,47,52,54,46,15,69,68,61,74,4,37,38,30,35,22,30,46,35,38,57,71,58,24,56,30,75,89,36,82,44,60,88,69,41,56,70,62,58,49,50,48,42,60,73,72,51,31,32,64,62,53,49,51,50,52,36,41,75,68,65,74,45,50,73,63,59,54,50,52,49,51,50,52,42,51,51,52,50,51,52,24,48,53,48,26,71,68,48,52,63,64,57,79,68,52,70,43,34,57,82,47,87,74,73,85,57,61,62,34,89,44,98,43,90,88,57,57,37,56,52,34,79,81,67,79,59,71,80,69,126

Sequence (662 aa):
MNTIRRIETAAGNLYKEKIVRGFCHLYSGQEACAVGMRSAMRKQDSIISAYRVHGWTYLMGVPVLGVLAELTGRKSGCARGKGGSMHMYCKNFYGGNGIVGAQGPLGTGVAFASQYKEEGGVCFTLYGDGAANQGQLFEAYNIAKLMNIPVIYVCENNGYGMGTSAERSSASTNYYTRGDYIPGIWVDGMDVLAVREAAKFAIEYATSGKGPLILETVTYRYSGHSMSDPGTSYRTRDEVQVVRQTRDPITSFKEKIINTELATPDELKAIDAEIKKEVDAANKTAKEDTEITMEEIAGDVYSNTLEPTIRNITPWNPLTHKRVGPALNLKMNTIRRIETAAGNLYKEKIVRGFCHLYSGQEACAVGMRSAMRKQDSIISAYRVHGWTYLMGVPVLGVLAELTGRKSGCARGKGGSMHMYCKNFYGGNGIVGAQGPLGTGVAFASQYKEEGGVCFTLYGDGAANQGQLFEAYNIAKLMNIPVIYVCENNGYGMGTSAERSSASTNYYTRGDYIPGIWVDGMDVLAVREAAKFAIEYATSGKGPLILETVTYRYSGHSMSDPGTSYRTRDEVQVVRQTRDPITSFKEKIINTELATPDELKAIDAEIKKEVDAANKTAKEDTEITMEEIAGDVYSNTLEPTIRNITPWNPLTHKRVGPALNLK

=== Feature glossary ===
A reading guide for the features in this record.

Start from the sequence.

  · Sequence gives the chain of amino acids in standard one-letter code (A=alanine, C=cysteine, …, Y=tyrosine), read N→C. It is the only feature that is directly encoded by the gene; all structural features are derived from the folded form of this sequence.

Fold it, and you get atomic coordinates and the backbone conformation that goes with them.

  · Structure coordinates are given as an mmCIF _atom_site loop: one row per atom with element, residue name, chain id, sequence number, and x/y/z position in Å. Only the four main-chain atoms per residue are included here; side chains are omitted to keep the record compact.

  · Backbone dihedral angles. Every residue except chain termini has a φ (preceding-C → N → Cα → C) and a ψ (N → Cα → C → next-N). They are reported in degrees following the IUPAC sign convention. Secondary structure is essentially a statement about which (φ, ψ) basin each residue occupies.

  · Eight-state secondary structure (DSSP): H is the canonical α-helix, G the tighter 3₁₀-helix, I the wider π-helix; E/B are β-structure, T and S are turns and bends, and '-' is everything else. DSSP derives these from the pattern of main-chain N–H···O=C hydrogen bonds, not from the sequence.

  · SS3 is a coarse helix/strand/coil call (letters a/b/c) made by the P-SEA algorithm from inter-Cα distances and dihedrals. It is less detailed than DSSP but needs only Cα positions.

Summarize the fold with a handful of shape descriptors and a per-residue structural alphabet.

  · Radius of gyration (Rg) is the root-mean-square distance of Cα atoms from their centroid — a single number for overall size and compactness. A globular domain of N residues has Rg ≈ 2.2·N^0.38 Å; an extended or disordered chain has a much larger Rg. The Cα contact count is the number of residue pairs whose Cα atoms are within 8 Å and are more than four positions apart in sequence — a standard proxy for tertiary packing density. The bounding box is the smallest axis-aligned box enclosing all Cα atoms.

  · 3Di is Foldseek's structural alphabet. Each residue is assigned one of twenty discrete states based on how its Cα sits relative to its spatial (not sequential) neighbors. Aligning 3Di strings finds structural homologs roughly as well as full 3D superposition, but orders of magnitude faster.

  · Solvent-accessible surface area (SASA) is the area in Å² traced out by the centre of a 1.4 Å probe sphere (a water molecule) rolled over the protein's van der Waals surface (Shrake–Rupley / Lee–Richards construction). Buried residues have near-zero SASA; fully exposed residues can exceed 200 Å². The total SASA scales roughly with the number of surface residues.

Ask how reliable the model is.

  · For AlphaFold models, the B-factor field carries pLDDT — the model's own estimate of local accuracy on a 0–100 scale. Regions with pLDDT<50 should be treated as essentially unmodeled; they often correspond to intrinsically disordered segments.

  · For experimental (PDB) structures, the B-factor (temperature factor) quantifies the positional spread of each atom in the crystal — a combination of thermal vibration and static disorder — in units of Å². High B-factors mark flexible loops or poorly resolved regions; low B-factors mark the rigid, well-ordered core.

  · Predicted Aligned Error (PAE) is an AlphaFold confidence matrix: entry (i, j) is the expected error in the position of residue j, in ångströms, when the prediction is superimposed on the true structure at residue i. Low PAE within a block of residues means that block is internally rigid and well-predicted; high PAE between two blocks means their relative placement is uncertain even if each block individually is confident.

Place it in context: what it resembles, what it is annotated as, and how it looks.

  · Structural nearest neighbors (via Foldseek easy-search vs the PDB). Reported per hit: target PDB id, E-value, and alignment TM-score. A TM-score above ~0.5 is the conventional threshold for 'same fold'.

  · Functional annotations link the protein to curated databases. InterPro entries identify conserved domains and families by matching the sequence against member-database signatures (Pfam, PROSITE, CDD, …). Gene Ontology (GO) terms describe molecular function, biological process, and cellular component in a controlled vocabulary. CATH places the structure in a hierarchical fold classification (Class/Architecture/Topology/Homologous-superfamily). The organism is the source species.

  · The contact map is a binary N×N matrix image: pixel (i, j) is dark where Cα_i and Cα_j are within 8 Å and |i−j|>4. Because the |i−j|>4 filter removes local helical contacts, off-diagonal stripes parallel to the main diagonal indicate parallel β-sheets; stripes perpendic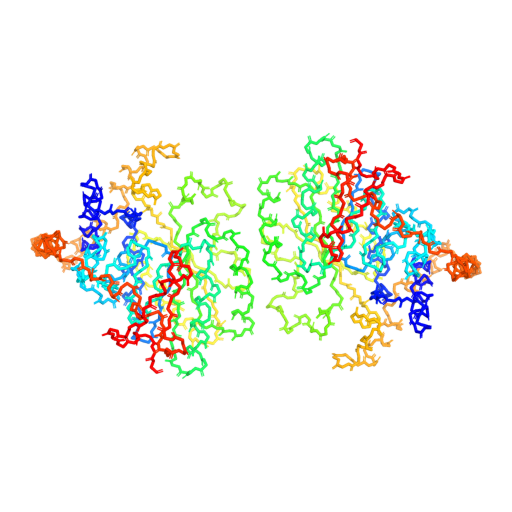ular to it indicate antiparallel β-sheets. The Ramachandran plot scatters every residue's (φ, ψ) pair against the sterically allowed regions. The PAE heatmap renders the predicted-aligned-error matrix.

  · Six rendered views show the 3D structure from the faces of a cube — i.e. along ±x, ±y, ±z. Rendering representation is drawn randomly per protein from cartoon (secondary-structure ribbons), sticks (backbone bonds), or molecular surface; coloring is either N→C rainbow (blue at the N-terminus through red at the C-terminus) or one color per chain.